Protein AF-0000000083487768 (afdb_homodimer)

Foldseek 3Di:
DDPPDVVVQVVVVDPDAAPDWDWKWWQDPVPRDTAIWTWGHHQQKIFTDNDPPDSGTPDIDGLEQWAKAADDDPPAPLKIKIFHPDDPVPGDIIIMHDPDNVRSVVVSVCSRCRYPVNVVVVLQVVQVVCVVVVNQDPDGVVLLVLLCPLVSVVPPSAHSPCNSPVSCVVVVVVVVVVVVVVVVVPPDDPPPPPDDD/DDPPDVVVQVVVVDPDAAPDWDWKWWQDPVPRDTAIWTWGHHQQKIFTDNDPPDSGTPDIDGLEQWAKAADDDPPAPLKIKIFHPDDPVPGDIIIMHDPDNVRSVVVSVCSRCRYPVNVVVVLQVVQVVCVVVVNQDPAGVVLLVLLLPLVSVVPCSDDSPVNSDPSVPVSVVVVVVVVVVVVVPPPPPPPPPPPPD

pLDDT: mean 70.18, std 25.93, range [23.64, 98.44]

Organism: NCBI:txid38772

Structure (mmCIF, N/CA/C/O backbone):
data_AF-0000000083487768-model_v1
#
loop_
_entity.id
_entity.type
_entity.pdbx_description
1 polymer 'PH domain-containing protein'
#
loop_
_atom_site.group_PDB
_atom_site.id
_atom_site.type_symbol
_atom_site.label_atom_id
_atom_site.label_alt_id
_atom_site.label_comp_id
_atom_site.label_asym_id
_atom_site.label_entity_id
_atom_site.label_seq_id
_atom_site.pdbx_PDB_ins_code
_atom_site.Cartn_x
_atom_site.Cartn_y
_atom_site.Cartn_z
_atom_site.occupancy
_atom_site.B_iso_or_equiv
_atom_site.auth_seq_id
_atom_site.auth_comp_id
_atom_site.auth_asym_id
_atom_site.auth_atom_id
_atom_site.pdbx_PDB_model_num
ATOM 1 N N . MET A 1 1 ? 7.719 12.984 -16.547 1 46.84 1 MET A N 1
ATOM 2 C CA . MET A 1 1 ? 7.816 13.578 -15.219 1 46.84 1 MET A CA 1
ATOM 3 C C . MET A 1 1 ? 8.055 12.508 -14.164 1 46.84 1 MET A C 1
ATOM 5 O O . MET A 1 1 ? 7.508 11.406 -14.25 1 46.84 1 MET A O 1
ATOM 9 N N . LYS A 1 2 ? 9.211 12.609 -13.477 1 62.31 2 LYS A N 1
ATOM 10 C CA . LYS A 1 2 ? 9.727 11.609 -12.539 1 62.31 2 LYS A CA 1
ATOM 11 C C . LYS A 1 2 ? 8.906 11.586 -11.258 1 62.31 2 LYS A C 1
ATOM 13 O O . LYS A 1 2 ? 8.672 12.633 -10.641 1 62.31 2 LYS A O 1
ATOM 18 N N . LEU A 1 3 ? 7.996 10.641 -11.086 1 71.81 3 LEU A N 1
ATOM 19 C CA . LEU A 1 3 ? 7.23 10.469 -9.859 1 71.81 3 LEU A CA 1
ATOM 20 C C . LEU A 1 3 ? 8.156 10.391 -8.648 1 71.81 3 LEU A C 1
ATOM 22 O O . LEU A 1 3 ? 9.086 9.586 -8.625 1 71.81 3 LEU A O 1
ATOM 26 N N . HIS A 1 4 ? 8.078 11.484 -7.84 1 72.44 4 HIS A N 1
ATOM 27 C CA . HIS A 1 4 ? 8.844 11.422 -6.602 1 72.44 4 HIS A CA 1
ATOM 28 C C . HIS A 1 4 ? 8.406 10.234 -5.742 1 72.44 4 HIS A C 1
ATOM 30 O O . HIS A 1 4 ? 7.234 10.125 -5.383 1 72.44 4 HIS A O 1
ATOM 36 N N . GLU A 1 5 ? 9.43 9.391 -5.582 1 78.31 5 GLU A N 1
ATOM 37 C CA . GLU A 1 5 ? 9.078 8.141 -4.918 1 78.31 5 GLU A CA 1
ATOM 38 C C . GLU A 1 5 ? 10.039 7.832 -3.773 1 78.31 5 GLU A C 1
ATOM 40 O O . GLU A 1 5 ? 10.375 6.668 -3.539 1 78.31 5 GLU A O 1
ATOM 45 N N . THR A 1 6 ? 10.406 8.93 -3.037 1 84.69 6 THR A N 1
ATOM 46 C CA . THR A 1 6 ? 11.414 8.758 -1.993 1 84.69 6 THR A CA 1
ATOM 47 C C . THR A 1 6 ? 10.898 7.84 -0.89 1 84.69 6 THR A C 1
ATOM 49 O O . THR A 1 6 ? 11.625 6.969 -0.411 1 84.69 6 THR A O 1
ATOM 52 N N . SER A 1 7 ? 9.711 8.023 -0.534 1 88.44 7 SER A N 1
ATOM 53 C CA . SER A 1 7 ? 9.141 7.215 0.542 1 88.44 7 SER A CA 1
ATOM 54 C C . SER A 1 7 ? 9.086 5.738 0.159 1 88.44 7 SER A C 1
ATOM 56 O O . SER A 1 7 ? 9.344 4.867 0.991 1 88.44 7 SER A O 1
ATOM 58 N N . VAL A 1 8 ? 8.836 5.465 -1.09 1 90.56 8 VAL A N 1
ATOM 59 C CA . VAL A 1 8 ? 8.734 4.086 -1.559 1 90.56 8 VAL A CA 1
ATOM 60 C C . VAL A 1 8 ? 10.125 3.447 -1.58 1 90.56 8 VAL A C 1
ATOM 62 O O . VAL A 1 8 ? 10.281 2.285 -1.198 1 90.56 8 VAL A O 1
ATOM 65 N N . LEU A 1 9 ? 11.07 4.25 -2.047 1 89.94 9 LEU A N 1
ATOM 66 C CA . LEU A 1 9 ? 12.445 3.756 -2.059 1 89.94 9 LEU A CA 1
ATOM 67 C C . LEU A 1 9 ? 12.93 3.463 -0.642 1 89.94 9 LEU A C 1
ATOM 69 O O . LEU A 1 9 ? 13.594 2.455 -0.405 1 89.94 9 LEU A O 1
ATOM 73 N N . GLY A 1 10 ? 12.602 4.34 0.275 1 88.75 10 GLY A N 1
ATOM 74 C CA . GLY A 1 10 ? 12.93 4.086 1.669 1 88.75 10 GLY A CA 1
ATOM 75 C C . GLY A 1 10 ? 12.289 2.82 2.211 1 88.75 10 GLY A C 1
ATOM 76 O O . GLY A 1 10 ? 12.93 2.061 2.941 1 88.75 10 GLY A O 1
ATOM 77 N N . TYR A 1 11 ? 11.148 2.613 1.849 1 90.12 11 TYR A N 1
ATOM 78 C CA . TYR A 1 11 ? 10.398 1.451 2.316 1 90.12 11 TYR A CA 1
ATOM 79 C C . TYR A 1 11 ? 11.016 0.159 1.797 1 90.12 11 TYR A C 1
ATOM 81 O O . TYR A 1 11 ? 11.008 -0.862 2.488 1 90.12 11 TYR A O 1
ATOM 89 N N . SER A 1 12 ? 11.516 0.211 0.55 1 91.31 12 SER A N 1
ATOM 90 C CA . SER A 1 12 ? 12.141 -0.97 -0.033 1 91.31 12 SER A CA 1
ATOM 91 C C . SER A 1 12 ? 13.375 -1.39 0.761 1 91.31 12 SER A C 1
ATOM 93 O O . SER A 1 12 ? 13.828 -2.531 0.657 1 91.31 12 SER A O 1
ATOM 95 N N . ARG A 1 13 ? 13.875 -0.463 1.585 1 89.19 13 ARG A N 1
ATOM 96 C CA . ARG A 1 13 ? 15.117 -0.713 2.312 1 89.19 13 ARG A CA 1
ATOM 97 C C . ARG A 1 13 ? 14.852 -0.919 3.799 1 89.19 13 ARG A C 1
ATOM 99 O O . ARG A 1 13 ? 15.781 -0.921 4.609 1 89.19 13 ARG A O 1
ATOM 106 N N . MET A 1 14 ? 13.656 -1.038 4.141 1 86.5 14 MET A N 1
ATOM 107 C CA . MET A 1 14 ? 13.312 -1.195 5.551 1 86.5 14 MET A CA 1
ATOM 108 C C . MET A 1 14 ? 13.977 -2.436 6.137 1 86.5 14 MET A C 1
ATOM 110 O O . MET A 1 14 ? 14.117 -3.451 5.453 1 86.5 14 MET A O 1
ATOM 114 N N . VAL A 1 15 ? 14.242 -2.359 7.406 1 83.5 15 VAL A N 1
ATOM 115 C CA . VAL A 1 15 ? 14.969 -3.428 8.086 1 83.5 15 VAL A CA 1
ATOM 116 C C . VAL A 1 15 ? 14.031 -4.598 8.359 1 83.5 15 VAL A C 1
ATOM 118 O O . VAL A 1 15 ? 14.445 -5.758 8.344 1 83.5 15 VAL A O 1
ATOM 121 N N . ALA A 1 16 ? 12.766 -4.277 8.539 1 86.38 16 ALA A N 1
ATOM 122 C CA . ALA A 1 16 ? 11.789 -5.336 8.797 1 86.38 16 ALA A CA 1
ATOM 123 C C . ALA A 1 16 ? 11.766 -6.348 7.656 1 86.38 16 ALA A C 1
ATOM 125 O O . ALA A 1 16 ? 11.852 -5.973 6.484 1 86.38 16 ALA A O 1
ATOM 126 N N . PRO A 1 17 ? 11.727 -7.641 7.996 1 92.31 17 PRO A N 1
ATOM 127 C CA . PRO A 1 17 ? 11.703 -8.664 6.949 1 92.31 17 PRO A CA 1
ATOM 128 C C . PRO A 1 17 ? 10.484 -8.531 6.031 1 92.31 17 PRO A C 1
ATOM 130 O O . PRO A 1 17 ? 9.398 -8.18 6.488 1 92.31 17 PRO A O 1
ATOM 133 N N . PRO A 1 18 ? 10.719 -8.766 4.766 1 96.06 18 PRO A N 1
ATOM 134 C CA . PRO A 1 18 ? 9.57 -8.758 3.857 1 96.06 18 PRO A CA 1
ATOM 135 C C . PRO A 1 18 ? 8.578 -9.883 4.141 1 96.06 18 PRO A C 1
ATOM 137 O O . PRO A 1 18 ? 8.914 -10.844 4.836 1 96.06 18 PRO A O 1
ATOM 140 N N . ASP A 1 19 ? 7.41 -9.695 3.688 1 94.56 19 ASP A N 1
ATOM 141 C CA . ASP A 1 19 ? 6.383 -10.727 3.838 1 94.56 19 ASP A CA 1
ATOM 142 C C . ASP A 1 19 ? 6.762 -11.992 3.082 1 94.56 19 ASP A C 1
ATOM 144 O O . ASP A 1 19 ? 6.414 -13.102 3.502 1 94.56 19 ASP A O 1
ATOM 148 N N . ARG A 1 20 ? 7.336 -11.805 1.933 1 96.38 20 ARG A N 1
ATOM 149 C CA . ARG A 1 20 ? 7.895 -12.891 1.128 1 96.38 20 ARG A CA 1
ATOM 150 C C . ARG A 1 20 ? 9.07 -12.398 0.291 1 96.38 20 ARG A C 1
ATOM 152 O O . ARG A 1 20 ? 9.086 -11.242 -0.15 1 96.38 20 ARG A O 1
ATOM 159 N N . GLN A 1 21 ? 10.07 -13.25 0.101 1 97.94 21 GLN A N 1
ATOM 160 C CA . GLN A 1 21 ? 11.203 -12.906 -0.755 1 97.94 21 GLN A CA 1
ATOM 161 C C . GLN A 1 21 ? 11.75 -14.141 -1.462 1 97.94 21 GLN A C 1
ATOM 163 O O . GLN A 1 21 ? 11.57 -15.266 -0.99 1 97.94 21 GLN A O 1
ATOM 168 N N . GLY A 1 22 ? 12.266 -13.891 -2.564 1 98 22 GLY A N 1
ATOM 169 C CA . GLY A 1 22 ? 12.852 -14.984 -3.32 1 98 22 GLY A CA 1
ATOM 170 C C . GLY A 1 22 ? 13.086 -14.648 -4.781 1 98 22 GLY A C 1
ATOM 171 O O . GLY A 1 22 ? 12.891 -13.508 -5.195 1 98 22 GLY A O 1
ATOM 172 N N . ARG A 1 23 ? 13.539 -15.648 -5.453 1 97.88 23 ARG A N 1
ATOM 173 C CA . ARG A 1 23 ? 13.852 -15.492 -6.867 1 97.88 23 ARG A CA 1
ATOM 174 C C . ARG A 1 23 ? 12.625 -15.75 -7.734 1 97.88 23 ARG A C 1
ATOM 176 O O . ARG A 1 23 ? 11.93 -16.75 -7.551 1 97.88 23 ARG A O 1
ATOM 183 N N . LEU A 1 24 ? 12.312 -14.828 -8.617 1 98.25 24 LEU A N 1
ATOM 184 C CA . LEU A 1 24 ? 11.312 -14.992 -9.664 1 98.25 24 LEU A CA 1
ATOM 185 C C . LEU A 1 24 ? 11.883 -14.594 -11.023 1 98.25 24 LEU A C 1
ATOM 187 O O . LEU A 1 24 ? 12.977 -14.031 -11.102 1 98.25 24 LEU A O 1
ATOM 191 N N . TYR A 1 25 ? 11.211 -15.039 -12 1 97.56 25 TYR A N 1
ATOM 192 C CA . TYR A 1 25 ? 11.562 -14.672 -13.367 1 97.56 25 TYR A CA 1
ATOM 193 C C . TYR A 1 25 ? 10.484 -13.797 -13.992 1 97.56 25 TYR A C 1
ATOM 195 O O . TYR A 1 25 ? 9.305 -14.156 -14 1 97.56 25 TYR A O 1
ATOM 203 N N . LYS A 1 26 ? 10.883 -12.672 -14.391 1 95.94 26 LYS A N 1
ATOM 204 C CA . LYS A 1 26 ? 9.961 -11.734 -15.023 1 95.94 26 LYS A CA 1
ATOM 205 C C . LYS A 1 26 ? 10.141 -11.711 -16.531 1 95.94 26 LYS A C 1
ATOM 207 O O . LYS A 1 26 ? 11.266 -11.57 -17.031 1 95.94 26 LYS A O 1
ATOM 212 N N . LYS A 1 27 ? 9.07 -11.812 -17.234 1 94.56 27 LYS A N 1
ATOM 213 C CA . LYS A 1 27 ? 9.156 -11.828 -18.703 1 94.56 27 LYS A CA 1
ATOM 214 C C . LYS A 1 27 ? 9.359 -10.43 -19.25 1 94.56 27 LYS A C 1
ATOM 216 O O . LYS A 1 27 ? 8.664 -9.484 -18.859 1 94.56 27 LYS A O 1
ATOM 221 N N . SER A 1 28 ? 10.312 -10.328 -20.094 1 89.31 28 SER A N 1
ATOM 222 C CA . SER A 1 28 ? 10.562 -9.055 -20.766 1 89.31 28 SER A CA 1
ATOM 223 C C . SER A 1 28 ? 9.602 -8.852 -21.938 1 89.31 28 SER A C 1
ATOM 225 O O . SER A 1 28 ? 9.367 -9.781 -22.703 1 89.31 28 SER A O 1
ATOM 227 N N . GLU A 1 29 ? 9.062 -7.707 -22.031 1 82 29 GLU A N 1
ATOM 228 C CA . GLU A 1 29 ? 8.188 -7.398 -23.156 1 82 29 GLU A CA 1
ATOM 229 C C . GLU A 1 29 ? 8.969 -7.312 -24.469 1 82 29 GLU A C 1
ATOM 231 O O . GLU A 1 29 ? 8.438 -7.609 -25.531 1 82 29 GLU A O 1
ATOM 236 N N . ARG A 1 30 ? 10.195 -6.988 -24.312 1 84.44 30 ARG A N 1
ATOM 237 C CA . ARG A 1 30 ? 11.031 -6.754 -25.5 1 84.44 30 ARG A CA 1
ATOM 238 C C . ARG A 1 30 ? 11.516 -8.07 -26.094 1 84.44 30 ARG A C 1
ATOM 240 O O . ARG A 1 30 ? 11.328 -8.328 -27.281 1 84.44 30 ARG A O 1
ATOM 247 N N . SER A 1 31 ? 12.039 -8.977 -25.312 1 84.56 31 SER A N 1
ATOM 248 C CA . SER A 1 31 ? 12.68 -10.188 -25.812 1 84.56 31 SER A CA 1
ATOM 249 C C . SER A 1 31 ? 11.797 -11.414 -25.609 1 84.56 31 SER A C 1
ATOM 251 O O . SER A 1 31 ? 12.062 -12.477 -26.156 1 84.56 31 SER A O 1
ATOM 253 N N . SER A 1 32 ? 10.766 -11.281 -24.828 1 87.25 32 SER A N 1
ATOM 254 C CA . SER A 1 32 ? 9.891 -12.391 -24.453 1 87.25 32 SER A CA 1
ATOM 255 C C . SER A 1 32 ? 10.641 -13.438 -23.641 1 87.25 32 SER A C 1
ATOM 257 O O . SER A 1 32 ? 10.148 -14.555 -23.453 1 87.25 32 SER A O 1
ATOM 259 N N . SER A 1 33 ? 11.875 -13.047 -23.188 1 92.88 33 SER A N 1
ATOM 260 C CA . SER A 1 33 ? 12.633 -13.93 -22.312 1 92.88 33 SER A CA 1
ATOM 261 C C . SER A 1 33 ? 12.344 -13.648 -20.844 1 92.88 33 SER A C 1
ATOM 263 O O . SER A 1 33 ? 11.945 -12.531 -20.5 1 92.88 33 SER A O 1
ATOM 265 N N . TYR A 1 34 ? 12.469 -14.703 -20.141 1 95 34 TYR A N 1
ATOM 266 C CA . TYR A 1 34 ? 12.305 -14.555 -18.703 1 95 34 TYR A CA 1
ATOM 267 C C . TYR A 1 34 ? 13.633 -14.219 -18.031 1 95 34 TYR A C 1
ATOM 269 O O . TYR A 1 34 ? 14.609 -14.969 -18.156 1 95 34 TYR A O 1
ATOM 277 N N . GLN A 1 35 ? 13.641 -13.055 -17.359 1 96.19 35 GLN A N 1
ATOM 278 C CA . GLN A 1 35 ? 14.852 -12.586 -16.688 1 96.19 35 GLN A CA 1
ATOM 279 C C . GLN A 1 35 ? 14.758 -12.797 -15.18 1 96.19 35 GLN A C 1
ATOM 281 O O . GLN A 1 35 ? 13.719 -12.539 -14.578 1 96.19 35 GLN A O 1
ATOM 286 N N . ARG A 1 36 ? 15.883 -13.219 -14.672 1 97.25 36 ARG A N 1
ATOM 287 C CA . ARG A 1 36 ? 15.953 -13.461 -13.242 1 97.25 36 ARG A CA 1
ATOM 288 C C . ARG A 1 36 ? 15.883 -12.156 -12.453 1 97.25 36 ARG A C 1
ATOM 290 O O . ARG A 1 36 ? 16.562 -11.188 -12.789 1 97.25 36 ARG A O 1
ATOM 297 N N . ARG A 1 37 ? 15.008 -12.18 -11.383 1 97.94 37 ARG A N 1
ATOM 298 C CA . ARG A 1 37 ? 14.867 -11.039 -10.492 1 97.94 37 ARG A CA 1
ATOM 299 C C . ARG A 1 37 ? 14.781 -11.484 -9.039 1 97.94 37 ARG A C 1
ATOM 301 O O . ARG A 1 37 ? 14.203 -12.531 -8.734 1 97.94 37 ARG A O 1
ATOM 308 N N . TRP A 1 38 ? 15.422 -10.781 -8.234 1 98.25 38 TRP A N 1
ATOM 309 C CA . TRP A 1 38 ? 15.141 -10.945 -6.812 1 98.25 38 TRP A CA 1
ATOM 310 C C . TRP A 1 38 ? 13.922 -10.133 -6.402 1 98.25 38 TRP A C 1
ATOM 312 O O . TRP A 1 38 ? 13.844 -8.938 -6.676 1 98.25 38 TRP A O 1
ATOM 322 N N . CYS A 1 39 ? 12.969 -10.805 -5.746 1 98.44 39 CYS A N 1
ATOM 323 C CA . CYS A 1 39 ? 11.688 -10.172 -5.445 1 98.44 39 CYS A CA 1
ATOM 324 C C . CYS A 1 39 ? 11.43 -10.156 -3.941 1 98.44 39 CYS A C 1
ATOM 326 O O . CYS A 1 39 ? 11.766 -11.117 -3.242 1 98.44 39 CYS A O 1
ATOM 328 N N . GLU A 1 40 ? 10.891 -9.031 -3.459 1 98 40 GLU A N 1
ATOM 329 C CA . GLU A 1 40 ? 10.438 -8.891 -2.078 1 98 40 GLU A CA 1
ATOM 330 C C . GLU A 1 40 ? 9.031 -8.305 -2.016 1 98 40 GLU A C 1
ATOM 332 O O . GLU A 1 40 ? 8.766 -7.258 -2.607 1 98 40 GLU A O 1
ATOM 337 N N . LEU A 1 41 ? 8.188 -9.016 -1.333 1 97.81 41 LEU A N 1
ATOM 338 C CA . LEU A 1 41 ? 6.832 -8.531 -1.081 1 97.81 41 LEU A CA 1
ATOM 339 C C . LEU A 1 41 ? 6.754 -7.824 0.269 1 97.81 41 LEU A C 1
ATOM 341 O O . LEU A 1 41 ? 7.07 -8.414 1.304 1 97.81 41 LEU A O 1
ATOM 345 N N . ARG A 1 42 ? 6.414 -6.562 0.252 1 95.88 42 ARG A N 1
ATOM 346 C CA . ARG A 1 42 ? 6.172 -5.762 1.449 1 95.88 42 ARG A CA 1
ATOM 347 C C . ARG A 1 42 ? 4.793 -5.113 1.406 1 95.88 42 ARG A C 1
ATOM 349 O O . ARG A 1 42 ? 4.582 -4.129 0.696 1 95.88 42 ARG A O 1
ATOM 356 N N . GLY A 1 43 ? 3.918 -5.734 2.26 1 94.69 43 GLY A N 1
ATOM 357 C CA . GLY A 1 43 ? 2.539 -5.277 2.16 1 94.69 43 GLY A CA 1
ATOM 358 C C . GLY A 1 43 ? 1.928 -5.52 0.794 1 94.69 43 GLY A C 1
ATOM 359 O O . GLY A 1 43 ? 1.884 -6.66 0.322 1 94.69 43 GLY A O 1
ATOM 360 N N . ASN A 1 44 ? 1.488 -4.391 0.182 1 95.75 44 ASN A N 1
ATOM 361 C CA . ASN A 1 44 ? 0.87 -4.512 -1.134 1 95.75 44 ASN A CA 1
ATOM 362 C C . ASN A 1 44 ? 1.828 -4.09 -2.244 1 95.75 44 ASN A C 1
ATOM 364 O O . ASN A 1 44 ? 1.396 -3.77 -3.354 1 95.75 44 ASN A O 1
ATOM 368 N N . LEU A 1 45 ? 3.131 -4.09 -1.947 1 96.12 45 LEU A N 1
ATOM 369 C CA . LEU A 1 45 ? 4.148 -3.699 -2.918 1 96.12 45 LEU A CA 1
ATOM 370 C C . LEU A 1 45 ? 5.109 -4.848 -3.191 1 96.12 45 LEU A C 1
ATOM 372 O O . LEU A 1 45 ? 5.703 -5.398 -2.262 1 96.12 45 LEU A O 1
ATOM 376 N N . LEU A 1 46 ? 5.195 -5.227 -4.453 1 97.06 46 LEU A N 1
ATOM 377 C CA . LEU A 1 46 ? 6.195 -6.195 -4.883 1 97.06 46 LEU A CA 1
ATOM 378 C C . LEU A 1 46 ? 7.395 -5.5 -5.516 1 97.06 46 LEU A C 1
ATOM 380 O O . LEU A 1 46 ? 7.301 -4.973 -6.629 1 97.06 46 LEU A O 1
ATOM 384 N N . PHE A 1 47 ? 8.523 -5.48 -4.789 1 96.56 47 PHE A N 1
ATOM 385 C CA . PHE A 1 47 ? 9.75 -4.914 -5.324 1 96.56 47 PHE A CA 1
ATOM 386 C C . PHE A 1 47 ? 10.578 -5.98 -6.031 1 96.56 47 PHE A C 1
ATOM 388 O O . PHE A 1 47 ? 10.578 -7.145 -5.625 1 96.56 47 PHE A O 1
ATOM 395 N N . TYR A 1 48 ? 11.25 -5.59 -7.07 1 96.69 48 TYR A N 1
ATOM 396 C CA . TYR A 1 48 ? 12.156 -6.543 -7.691 1 96.69 48 TYR A CA 1
ATOM 397 C C . TYR A 1 48 ? 13.461 -5.867 -8.094 1 96.69 48 TYR A C 1
ATOM 399 O O . TYR A 1 48 ? 13.469 -4.707 -8.508 1 96.69 48 TYR A O 1
ATOM 407 N N . TRP A 1 49 ? 14.57 -6.574 -7.902 1 96.75 49 TRP A N 1
ATOM 408 C CA . TRP A 1 49 ? 15.938 -6.164 -8.234 1 96.75 49 TRP A CA 1
ATOM 409 C C . TRP A 1 49 ? 16.531 -7.062 -9.312 1 96.75 49 TRP A C 1
ATOM 411 O O . TRP A 1 49 ? 16 -8.148 -9.586 1 96.75 49 TRP A O 1
ATOM 421 N N . GLU A 1 50 ? 17.484 -6.477 -9.953 1 96 50 GLU A N 1
ATOM 422 C CA . GLU A 1 50 ? 18.219 -7.355 -10.859 1 96 50 GLU A CA 1
ATOM 423 C C . GLU A 1 50 ? 18.875 -8.508 -10.109 1 96 50 GLU A C 1
ATOM 425 O O . GLU A 1 50 ? 18.734 -9.672 -10.492 1 96 50 GLU A O 1
ATOM 430 N N . ARG A 1 51 ? 19.609 -8.234 -9.047 1 95.75 51 ARG A N 1
ATOM 431 C CA . ARG A 1 51 ? 20.281 -9.227 -8.203 1 95.75 51 ARG A CA 1
ATOM 432 C C . ARG A 1 51 ? 20 -8.961 -6.73 1 95.75 51 ARG A C 1
ATOM 434 O O . ARG A 1 51 ? 19.781 -7.816 -6.324 1 95.75 51 ARG A O 1
ATOM 441 N N . GLN A 1 52 ? 19.984 -10.031 -5.988 1 94.75 52 GLN A N 1
ATOM 442 C CA . GLN A 1 52 ? 19.844 -9.906 -4.543 1 94.75 52 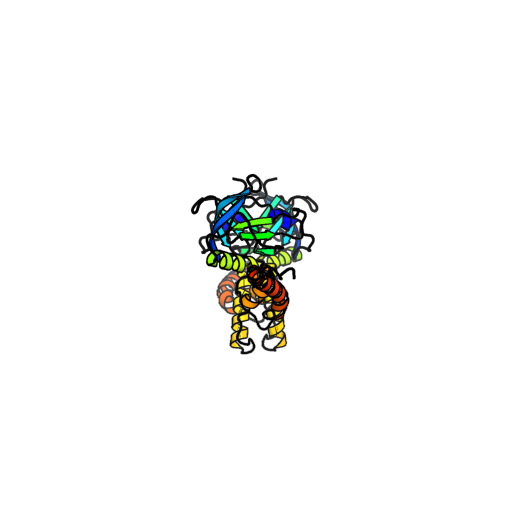GLN A CA 1
ATOM 443 C C . GLN A 1 52 ? 20.938 -9.016 -3.957 1 94.75 52 GLN A C 1
ATOM 445 O O . GLN A 1 52 ? 22.109 -9.156 -4.293 1 94.75 52 GLN A O 1
ATOM 450 N N . GLY A 1 53 ? 20.578 -8.07 -3.172 1 91.44 53 GLY A N 1
ATOM 451 C CA . GLY A 1 53 ? 21.562 -7.223 -2.516 1 91.44 53 GLY A CA 1
ATOM 452 C C . GLY A 1 53 ? 21.734 -5.879 -3.195 1 91.44 53 GLY A C 1
ATOM 453 O O . GLY A 1 53 ? 22.359 -4.973 -2.635 1 91.44 53 GLY A O 1
ATOM 454 N N . ASP A 1 54 ? 21.234 -5.719 -4.488 1 93.75 54 ASP A N 1
ATOM 455 C CA . ASP A 1 54 ? 21.312 -4.414 -5.137 1 93.75 54 ASP A CA 1
ATOM 456 C C . ASP A 1 54 ? 20.688 -3.33 -4.262 1 93.75 54 ASP A C 1
ATOM 458 O O . ASP A 1 54 ? 19.719 -3.586 -3.549 1 93.75 54 ASP A O 1
ATOM 462 N N . ARG A 1 55 ? 21.172 -2.172 -4.301 1 88.25 55 ARG A N 1
ATOM 463 C CA . ARG A 1 55 ? 20.766 -1.083 -3.418 1 88.25 55 ARG A CA 1
ATOM 464 C C . ARG A 1 55 ? 19.359 -0.588 -3.766 1 88.25 55 ARG A C 1
ATOM 466 O O . ARG A 1 55 ? 18.531 -0.383 -2.877 1 88.25 55 ARG A O 1
ATOM 473 N N . GLU A 1 56 ? 19.109 -0.377 -5.078 1 90.69 56 GLU A N 1
ATOM 474 C CA . GLU A 1 56 ? 17.828 0.156 -5.508 1 90.69 56 GLU A CA 1
ATOM 475 C C . GLU A 1 56 ? 17.078 -0.857 -6.363 1 90.69 56 GLU A C 1
ATOM 477 O O . GLU A 1 56 ? 17.672 -1.537 -7.203 1 90.69 56 GLU A O 1
ATOM 482 N N . PRO A 1 57 ? 15.859 -0.969 -6.074 1 94.38 57 PRO A N 1
ATOM 483 C CA . PRO A 1 57 ? 15.07 -1.871 -6.918 1 94.38 57 PRO A CA 1
ATOM 484 C C . PRO A 1 57 ? 14.945 -1.374 -8.359 1 94.38 57 PRO A C 1
ATOM 486 O O . PRO A 1 57 ? 14.961 -0.164 -8.602 1 94.38 57 PRO A O 1
ATOM 489 N N . LEU A 1 58 ? 14.844 -2.299 -9.297 1 93.38 58 LEU A N 1
ATOM 490 C CA . LEU A 1 58 ? 14.586 -1.992 -10.695 1 93.38 58 LEU A CA 1
ATOM 491 C C . LEU A 1 58 ? 13.172 -1.445 -10.883 1 93.38 58 LEU A C 1
ATOM 493 O O . LEU A 1 58 ? 12.945 -0.566 -11.719 1 93.38 58 LEU A O 1
ATOM 497 N N . GLY A 1 59 ? 12.242 -2.051 -10.062 1 93.19 59 GLY A N 1
ATOM 498 C CA . GLY A 1 59 ? 10.859 -1.63 -10.172 1 93.19 59 GLY A CA 1
ATOM 499 C C . GLY A 1 59 ? 9.984 -2.121 -9.031 1 93.19 59 GLY A C 1
ATOM 500 O O . GLY A 1 59 ? 10.492 -2.711 -8.07 1 93.19 59 GLY A O 1
ATOM 501 N N . LEU A 1 60 ? 8.781 -1.643 -9.148 1 93.81 60 LEU A N 1
ATOM 502 C CA . LEU A 1 60 ? 7.766 -2.021 -8.172 1 93.81 60 LEU A CA 1
ATOM 503 C C . LEU A 1 60 ? 6.441 -2.348 -8.859 1 93.81 60 LEU A C 1
ATOM 505 O O . LEU A 1 60 ? 6.09 -1.725 -9.859 1 93.81 60 LEU A O 1
ATOM 509 N N . ILE A 1 61 ? 5.797 -3.35 -8.375 1 94.44 61 ILE A N 1
ATOM 510 C CA . ILE A 1 61 ? 4.453 -3.717 -8.805 1 94.44 61 ILE A CA 1
ATOM 511 C C . ILE A 1 61 ? 3.471 -3.539 -7.652 1 94.44 61 ILE A C 1
ATOM 513 O O . ILE A 1 61 ? 3.59 -4.203 -6.621 1 94.44 61 ILE A O 1
ATOM 517 N N . LEU A 1 62 ? 2.576 -2.615 -7.848 1 94.31 62 LEU A N 1
ATOM 518 C CA . LEU A 1 62 ? 1.528 -2.398 -6.855 1 94.31 62 LEU A CA 1
ATOM 519 C C . LEU A 1 62 ? 0.42 -3.436 -6.996 1 94.31 62 LEU A C 1
ATOM 521 O O . LEU A 1 62 ? -0.123 -3.623 -8.086 1 94.31 62 LEU A O 1
ATOM 525 N N . LEU A 1 63 ? 0.072 -4.066 -5.867 1 93.62 63 LEU A N 1
ATOM 526 C CA . LEU A 1 63 ? -0.899 -5.152 -5.906 1 93.62 63 LEU A CA 1
ATOM 527 C C . LEU A 1 63 ? -2.287 -4.656 -5.52 1 93.62 63 LEU A C 1
ATOM 529 O O . LEU A 1 63 ? -2.912 -5.195 -4.602 1 93.62 63 LEU A O 1
ATOM 533 N N . GLU A 1 64 ? -2.744 -3.621 -6.199 1 90.69 64 GLU A N 1
ATOM 534 C CA . GLU A 1 64 ? -4.094 -3.08 -6.055 1 90.69 64 GLU A CA 1
ATOM 535 C C . GLU A 1 64 ? -4.844 -3.115 -7.383 1 90.69 64 GLU A C 1
ATOM 537 O O . GLU A 1 64 ? -4.316 -2.688 -8.414 1 90.69 64 GLU A O 1
ATOM 542 N N . GLY A 1 65 ? -6.051 -3.623 -7.316 1 81.69 65 GLY A N 1
ATOM 543 C CA . GLY A 1 65 ? -6.859 -3.684 -8.523 1 81.69 65 GLY A CA 1
ATOM 544 C C . GLY A 1 65 ? -6.344 -4.684 -9.539 1 81.69 65 GLY A C 1
ATOM 545 O O . GLY A 1 65 ? -6.516 -4.5 -10.742 1 81.69 65 GLY A O 1
ATOM 546 N N . CYS A 1 66 ? -5.613 -5.656 -9.023 1 85.88 66 CYS A N 1
ATOM 547 C CA . CYS A 1 66 ? -5.027 -6.633 -9.93 1 85.88 66 CYS A CA 1
ATOM 548 C C . CYS A 1 66 ? -5.582 -8.031 -9.664 1 85.88 66 CYS A C 1
ATOM 550 O O . CYS A 1 66 ? -6.273 -8.25 -8.664 1 85.88 66 CYS A O 1
ATOM 552 N N . THR A 1 67 ? -5.328 -8.867 -10.648 1 83.69 67 THR A N 1
ATOM 553 C CA . THR A 1 67 ? -5.594 -10.297 -10.5 1 83.69 67 THR A CA 1
ATOM 554 C C . THR A 1 67 ? -4.316 -11.109 -10.703 1 83.69 67 THR A C 1
ATOM 556 O O . THR A 1 67 ? -3.496 -10.781 -11.562 1 83.69 67 THR A O 1
ATOM 559 N N . VAL A 1 68 ? -4.184 -12.055 -9.867 1 88 68 VAL A N 1
ATOM 560 C CA . VAL A 1 68 ? -3.051 -12.969 -9.977 1 88 68 VAL A CA 1
ATOM 561 C C . VAL A 1 68 ? -3.539 -14.352 -10.406 1 88 68 VAL A C 1
ATOM 563 O O . VAL A 1 68 ? -4.352 -14.969 -9.719 1 88 68 VAL A O 1
ATOM 566 N N . GLU A 1 69 ? -3.072 -14.758 -11.594 1 83.75 69 GLU A N 1
ATOM 567 C CA . GLU A 1 69 ? -3.576 -16.016 -12.133 1 83.75 69 GLU A CA 1
ATOM 568 C C . GLU A 1 69 ? -2.439 -16.891 -12.656 1 83.75 69 GLU A C 1
ATOM 570 O O . GLU A 1 69 ? -1.461 -16.375 -13.203 1 83.75 69 GLU A O 1
ATOM 575 N N . LEU A 1 70 ? -2.658 -18.156 -12.469 1 85.19 70 LEU A N 1
ATOM 576 C CA . LEU A 1 70 ? -1.727 -19.078 -13.102 1 85.19 70 LEU A CA 1
ATOM 577 C C . LEU A 1 70 ? -1.812 -18.984 -14.625 1 85.19 70 LEU A C 1
ATOM 579 O O . LEU A 1 70 ? -2.885 -18.719 -15.172 1 85.19 70 LEU A O 1
ATOM 583 N N . GLN A 1 71 ? -0.655 -19.094 -15.188 1 85.88 71 GLN A N 1
ATOM 584 C CA . GLN A 1 71 ? -0.608 -19 -16.641 1 85.88 71 GLN A CA 1
ATOM 585 C C . GLN A 1 71 ? 0.091 -20.219 -17.25 1 85.88 71 GLN A C 1
ATOM 587 O O . GLN A 1 71 ? 1.158 -20.625 -16.781 1 85.88 71 GLN A O 1
ATOM 592 N N . GLU A 1 72 ? -0.637 -20.781 -18.141 1 82.38 72 GLU A N 1
ATOM 593 C CA . GLU A 1 72 ? 0.043 -21.828 -18.906 1 82.38 72 GLU A CA 1
ATOM 594 C C . GLU A 1 72 ? 1.038 -21.234 -19.891 1 82.38 72 GLU A C 1
ATOM 596 O O . GLU A 1 72 ? 0.746 -20.234 -20.547 1 82.38 72 GLU A O 1
ATOM 601 N N . SER A 1 73 ? 2.248 -21.656 -19.781 1 81.81 73 SER A N 1
ATOM 602 C CA . SER A 1 73 ? 3.275 -21.188 -20.703 1 81.81 73 SER A CA 1
ATOM 603 C C . SER A 1 73 ? 3.961 -22.375 -21.391 1 81.81 73 SER A C 1
ATOM 605 O O . SER A 1 73 ? 4.199 -23.406 -20.766 1 81.81 73 SER A O 1
ATOM 607 N N . ALA A 1 74 ? 4.145 -22.188 -22.672 1 78.06 74 ALA A N 1
ATOM 608 C CA . ALA A 1 74 ? 4.848 -23.203 -23.438 1 78.06 74 ALA A CA 1
ATOM 609 C C . ALA A 1 74 ? 6.344 -23.188 -23.156 1 78.06 74 ALA A C 1
ATOM 611 O O . ALA A 1 74 ? 7.031 -24.203 -23.297 1 78.06 74 ALA A O 1
ATOM 612 N N . THR A 1 75 ? 6.879 -22.141 -22.719 1 85.44 75 THR A N 1
ATOM 613 C CA . THR A 1 75 ? 8.328 -21.969 -22.656 1 85.44 75 THR A CA 1
ATOM 614 C C . THR A 1 75 ? 8.836 -22.125 -21.234 1 85.44 75 THR A C 1
ATOM 616 O O . THR A 1 75 ? 9.984 -22.516 -21.016 1 85.44 75 THR A O 1
ATOM 619 N N . GLU A 1 76 ? 7.977 -21.75 -20.266 1 90.38 76 GLU A N 1
ATOM 620 C CA . GLU A 1 76 ? 8.43 -21.781 -18.891 1 90.38 76 GLU A CA 1
ATOM 621 C C . GLU A 1 76 ? 7.395 -22.438 -17.984 1 90.38 76 GLU A C 1
ATOM 623 O O . GLU A 1 76 ? 6.191 -22.219 -18.125 1 90.38 76 GLU A O 1
ATOM 628 N N . PRO A 1 77 ? 7.902 -23.281 -17.125 1 93 77 PRO A N 1
ATOM 629 C CA . PRO A 1 77 ? 7 -23.891 -16.125 1 93 77 PRO A CA 1
ATOM 630 C C . PRO A 1 77 ? 6.703 -22.938 -14.961 1 93 77 PRO A C 1
ATOM 632 O O . PRO A 1 77 ? 7.391 -21.938 -14.789 1 93 77 PRO A O 1
ATOM 635 N N . PHE A 1 78 ? 5.648 -23.156 -14.211 1 95.69 78 PHE A N 1
ATOM 636 C CA . PHE A 1 78 ? 5.281 -22.5 -12.961 1 95.69 78 PHE A CA 1
ATOM 637 C C . PHE A 1 78 ? 5.062 -21 -13.18 1 95.69 78 PHE A C 1
ATOM 639 O O . PHE A 1 78 ? 5.598 -20.172 -12.438 1 95.69 78 PHE A O 1
ATOM 646 N N . THR A 1 79 ? 4.398 -20.672 -14.219 1 95.38 79 THR A N 1
ATOM 647 C CA . THR A 1 79 ? 4.188 -19.281 -14.625 1 95.38 79 THR A CA 1
ATOM 648 C C . THR A 1 79 ? 2.873 -18.75 -14.055 1 95.38 79 THR A C 1
ATOM 650 O O . THR A 1 79 ? 1.932 -19.516 -13.836 1 95.38 79 THR A O 1
ATOM 653 N N . PHE A 1 80 ? 2.834 -17.484 -13.727 1 92.88 80 PHE A N 1
ATOM 654 C CA . PHE A 1 80 ? 1.621 -16.766 -13.336 1 92.88 80 PHE A CA 1
ATOM 655 C C . PHE A 1 80 ? 1.641 -15.336 -13.844 1 92.88 80 PHE A C 1
ATOM 657 O O . PHE A 1 80 ? 2.67 -14.859 -14.328 1 92.88 80 PHE A O 1
ATOM 664 N N . GLU A 1 81 ? 0.505 -14.766 -13.805 1 91.44 81 GLU A N 1
ATOM 665 C CA . GLU A 1 81 ? 0.356 -13.422 -14.359 1 91.44 81 GLU A CA 1
ATOM 666 C C . GLU A 1 81 ? -0.337 -12.492 -13.375 1 91.44 81 GLU A C 1
ATOM 668 O O . GLU A 1 81 ? -1.299 -12.883 -12.711 1 91.44 81 GLU A O 1
ATOM 673 N N . ILE A 1 82 ? 0.26 -11.305 -13.219 1 92.88 82 ILE A N 1
ATOM 674 C CA . ILE A 1 82 ? -0.396 -10.211 -12.516 1 92.88 82 ILE A CA 1
ATOM 675 C C . ILE A 1 82 ? -0.979 -9.227 -13.523 1 92.88 82 ILE A C 1
ATOM 677 O O . ILE A 1 82 ? -0.24 -8.586 -14.273 1 92.88 82 ILE A O 1
ATOM 681 N N . SER A 1 83 ? -2.309 -9.133 -13.562 1 88.25 83 SER A N 1
ATOM 682 C CA . SER A 1 83 ? -2.945 -8.312 -14.586 1 88.25 83 SER A CA 1
ATOM 683 C C . SER A 1 83 ? -3.914 -7.309 -13.969 1 88.25 83 SER A C 1
ATOM 685 O O . SER A 1 83 ? -4.496 -7.566 -12.914 1 88.25 83 SER A O 1
ATOM 687 N N . TYR A 1 84 ? -4.016 -6.168 -14.609 1 85 84 TYR A N 1
ATOM 688 C CA . TYR A 1 84 ? -4.887 -5.098 -14.133 1 85 84 TYR A CA 1
A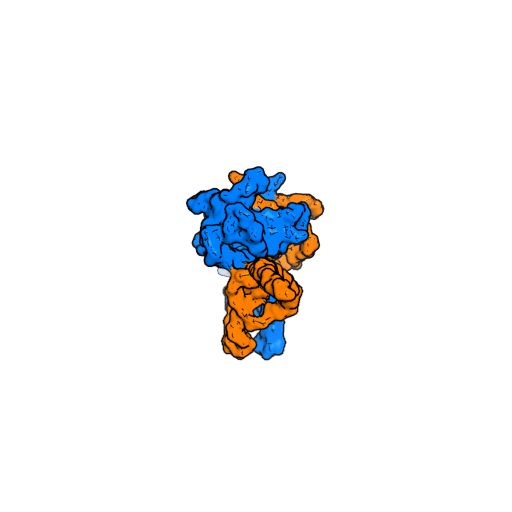TOM 689 C C . TYR A 1 84 ? -6.039 -4.863 -15.094 1 85 84 TYR A C 1
ATOM 691 O O . TYR A 1 84 ? -5.832 -4.762 -16.312 1 85 84 TYR A O 1
ATOM 699 N N . SER A 1 85 ? -7.348 -5.148 -14.633 1 71.69 85 SER A N 1
ATOM 700 C CA . SER A 1 85 ? -8.516 -5.059 -15.5 1 71.69 85 SER A CA 1
ATOM 701 C C . SER A 1 85 ? -8.852 -3.607 -15.828 1 71.69 85 SER A C 1
ATOM 703 O O . SER A 1 85 ? -9.477 -3.324 -16.859 1 71.69 85 SER A O 1
ATOM 705 N N . HIS A 1 86 ? -8.703 -2.773 -14.75 1 62.34 86 HIS A N 1
ATOM 706 C CA . HIS A 1 86 ? -9.18 -1.404 -14.914 1 62.34 86 HIS A CA 1
ATOM 707 C C . HIS A 1 86 ? -8.023 -0.414 -14.922 1 62.34 86 HIS A C 1
ATOM 709 O O . HIS A 1 86 ? -6.98 -0.666 -14.312 1 62.34 86 HIS A O 1
ATOM 715 N N . GLY A 1 87 ? -7.836 0.394 -15.938 1 55.09 87 GLY A N 1
ATOM 716 C CA . GLY A 1 87 ? -6.922 1.525 -15.914 1 55.09 87 GLY A CA 1
ATOM 717 C C . GLY A 1 87 ? -6.375 1.878 -17.281 1 55.09 87 GLY A C 1
ATOM 718 O O . GLY A 1 87 ? -6.609 1.157 -18.266 1 55.09 87 GLY A O 1
ATOM 719 N N . SER A 1 88 ? -6.129 3.09 -17.281 1 49.75 88 SER A N 1
ATOM 720 C CA . SER A 1 88 ? -5.586 3.666 -18.5 1 49.75 88 SER A CA 1
ATOM 721 C C . SER A 1 88 ? -4.344 2.91 -18.969 1 49.75 88 SER A C 1
ATOM 723 O O . SER A 1 88 ? -3.793 3.205 -20.031 1 49.75 88 SER A O 1
ATOM 725 N N . LEU A 1 89 ? -3.768 2.322 -17.922 1 51.66 89 LEU A N 1
ATOM 726 C CA . LEU A 1 89 ? -2.486 1.755 -18.328 1 51.66 89 LEU A CA 1
ATOM 727 C C . LEU A 1 89 ? -2.693 0.56 -19.25 1 51.66 89 LEU A C 1
ATOM 729 O O . LEU A 1 89 ? -1.73 -0.11 -19.625 1 51.66 89 LEU A O 1
ATOM 733 N N . GLY A 1 90 ? -3.525 0.716 -20.109 1 53.12 90 GLY A N 1
ATOM 734 C CA . GLY A 1 90 ? -3.699 -0.44 -20.969 1 53.12 90 GLY A CA 1
ATOM 735 C C . GLY A 1 90 ? -3.678 -1.757 -20.219 1 53.12 90 GLY A C 1
ATOM 736 O O . GLY A 1 90 ? -3.541 -1.775 -18.984 1 53.12 90 GLY A O 1
ATOM 737 N N . HIS A 1 91 ? -4.105 -2.9 -20.797 1 58.66 91 HIS A N 1
ATOM 738 C CA . HIS A 1 91 ? -4.043 -4.285 -20.344 1 58.66 91 HIS A CA 1
ATOM 739 C C . HIS A 1 91 ? -2.637 -4.656 -19.891 1 58.66 91 HIS A C 1
ATOM 741 O O . HIS A 1 91 ? -1.897 -5.32 -20.625 1 58.66 91 HIS A O 1
ATOM 747 N N . ARG A 1 92 ? -2.047 -3.844 -18.812 1 76.69 92 ARG A N 1
ATOM 748 C CA . ARG A 1 92 ? -0.689 -4.246 -18.453 1 76.69 92 ARG A CA 1
ATOM 749 C C . ARG A 1 92 ? -0.703 -5.477 -17.547 1 76.69 92 ARG A C 1
ATOM 751 O O . ARG A 1 92 ? -1.623 -5.66 -16.75 1 76.69 92 ARG A O 1
ATOM 758 N N . ALA A 1 93 ? 0.082 -6.398 -17.969 1 88.44 93 ALA A N 1
ATOM 759 C CA . ALA A 1 93 ? 0.26 -7.652 -17.25 1 88.44 93 ALA A CA 1
ATOM 760 C C . ALA A 1 93 ? 1.74 -7.953 -17.031 1 88.44 93 ALA A C 1
ATOM 762 O O . ALA A 1 93 ? 2.58 -7.605 -17.859 1 88.44 93 ALA A O 1
ATOM 763 N N . TYR A 1 94 ? 1.985 -8.375 -15.891 1 93.12 94 TYR A N 1
ATOM 764 C CA . TYR A 1 94 ? 3.312 -8.891 -15.578 1 93.12 94 TYR A CA 1
ATOM 765 C C . TYR A 1 94 ? 3.322 -10.414 -15.578 1 93.12 94 TYR A C 1
ATOM 767 O O . TYR A 1 94 ? 2.621 -11.047 -14.789 1 93.12 94 TYR A O 1
ATOM 775 N N . LYS A 1 95 ? 4.027 -10.938 -16.547 1 94.69 95 LYS A N 1
ATOM 776 C CA . LYS A 1 95 ? 4.172 -12.391 -16.609 1 94.69 95 LYS A CA 1
ATOM 777 C C . LYS A 1 95 ? 5.398 -12.844 -15.82 1 94.69 95 LYS A C 1
ATOM 779 O O . LYS A 1 95 ? 6.516 -12.383 -16.078 1 94.69 95 LYS A O 1
ATOM 784 N N . MET A 1 96 ? 5.16 -13.75 -14.898 1 96.56 96 MET A N 1
ATOM 785 C CA . MET A 1 96 ? 6.203 -14.195 -13.984 1 96.56 96 MET A CA 1
ATOM 786 C C . MET A 1 96 ? 6.309 -15.719 -13.977 1 96.56 96 MET A C 1
ATOM 788 O O . MET A 1 96 ? 5.367 -16.406 -14.367 1 96.56 96 MET A O 1
ATOM 792 N N . ALA A 1 97 ? 7.441 -16.172 -13.547 1 97.62 97 ALA A N 1
ATOM 793 C CA . ALA A 1 97 ? 7.645 -17.594 -13.328 1 97.62 97 ALA A CA 1
ATOM 794 C C . ALA A 1 97 ? 8.43 -17.844 -12.039 1 97.62 97 ALA A C 1
ATOM 796 O O . ALA A 1 97 ? 9.281 -17.047 -11.664 1 97.62 97 ALA A O 1
ATOM 797 N N . ALA A 1 98 ? 8.078 -18.891 -11.352 1 97.5 98 ALA A N 1
ATOM 798 C CA . ALA A 1 98 ? 8.797 -19.312 -10.148 1 97.5 98 ALA A CA 1
ATOM 799 C C . ALA A 1 98 ? 9.773 -20.438 -10.445 1 97.5 98 ALA A C 1
ATOM 801 O O . ALA A 1 98 ? 9.758 -21.016 -11.539 1 97.5 98 ALA A O 1
ATOM 802 N N . GLU A 1 99 ? 10.648 -20.75 -9.523 1 96.62 99 GLU A N 1
ATOM 803 C CA . GLU A 1 99 ? 11.672 -21.781 -9.695 1 96.62 99 GLU A CA 1
ATOM 804 C C . GLU A 1 99 ? 11.07 -23.188 -9.648 1 96.62 99 GLU A C 1
ATOM 806 O O . GLU A 1 99 ? 11.617 -24.109 -10.234 1 96.62 99 GLU A O 1
ATOM 811 N N . ASP A 1 100 ? 10.023 -23.359 -8.875 1 95.44 100 ASP A N 1
ATOM 812 C CA . ASP A 1 100 ? 9.359 -24.656 -8.734 1 95.44 100 ASP A CA 1
ATOM 813 C C . ASP A 1 100 ? 7.887 -24.484 -8.367 1 95.44 100 ASP A C 1
ATOM 815 O O . ASP A 1 100 ? 7.414 -23.359 -8.188 1 95.44 100 ASP A O 1
ATOM 819 N N . GLN A 1 101 ? 7.211 -25.578 -8.266 1 88.81 101 GLN A N 1
ATOM 820 C CA . GLN A 1 101 ? 5.773 -25.594 -8.023 1 88.81 101 GLN A CA 1
ATOM 821 C C . GLN A 1 101 ? 5.438 -25.016 -6.652 1 88.81 101 GLN A C 1
ATOM 823 O O . GLN A 1 101 ? 4.52 -24.219 -6.516 1 88.81 101 GLN A O 1
ATOM 828 N N . ALA A 1 102 ? 6.16 -25.406 -5.711 1 91.44 102 ALA A N 1
ATOM 829 C CA . ALA A 1 102 ? 5.906 -24.953 -4.348 1 91.44 102 ALA A CA 1
ATOM 830 C C . ALA A 1 102 ? 6.09 -23.438 -4.23 1 91.44 102 ALA A C 1
ATOM 832 O O . ALA A 1 102 ? 5.27 -22.766 -3.617 1 91.44 102 ALA A O 1
ATOM 833 N N . SER A 1 103 ? 7.16 -22.953 -4.852 1 95.19 103 SER A N 1
ATOM 834 C CA . SER A 1 103 ? 7.43 -21.516 -4.848 1 95.19 103 SER A CA 1
ATOM 835 C C . SER A 1 103 ? 6.332 -20.75 -5.582 1 95.19 103 SER A C 1
ATOM 837 O O . SER A 1 103 ? 5.91 -19.672 -5.133 1 95.19 103 SER A O 1
ATOM 839 N N . MET A 1 104 ? 5.883 -21.281 -6.688 1 92.5 104 MET A N 1
ATOM 840 C CA . MET A 1 104 ? 4.816 -20.641 -7.453 1 92.5 104 MET A CA 1
ATOM 841 C C . MET A 1 104 ? 3.547 -20.516 -6.617 1 92.5 104 MET A C 1
ATOM 843 O O . MET A 1 104 ? 2.957 -19.438 -6.539 1 92.5 104 MET A O 1
ATOM 847 N N . GLU A 1 105 ? 3.16 -21.547 -5.973 1 83.94 105 GLU A N 1
ATOM 848 C CA . GLU A 1 105 ? 1.949 -21.547 -5.156 1 83.94 105 GLU A CA 1
ATOM 849 C C . GLU A 1 105 ? 2.07 -20.562 -3.994 1 83.94 105 GLU A C 1
ATOM 851 O O . GLU A 1 105 ? 1.115 -19.859 -3.67 1 83.94 105 GLU A O 1
ATOM 856 N N . GLY A 1 106 ? 3.227 -20.516 -3.41 1 90.19 106 GLY A N 1
ATOM 857 C CA . GLY A 1 106 ? 3.469 -19.594 -2.312 1 90.19 106 GLY A CA 1
ATOM 858 C C . GLY A 1 106 ? 3.379 -18.141 -2.727 1 90.19 106 GLY A C 1
ATOM 859 O O . GLY A 1 106 ? 2.764 -17.328 -2.033 1 90.19 106 GLY A O 1
ATOM 860 N N . TRP A 1 107 ? 3.973 -17.844 -3.85 1 94.81 107 TRP A N 1
ATOM 861 C CA . TRP A 1 107 ? 3.936 -16.469 -4.352 1 94.81 107 TRP A CA 1
ATOM 862 C C . TRP A 1 107 ? 2.52 -16.078 -4.758 1 94.81 107 TRP A C 1
ATOM 864 O O . TRP A 1 107 ? 2.047 -15 -4.418 1 94.81 107 TRP A O 1
ATOM 874 N N . VAL A 1 108 ? 1.887 -16.938 -5.445 1 89.62 108 VAL A N 1
ATOM 875 C CA . VAL A 1 108 ? 0.541 -16.625 -5.918 1 89.62 108 VAL A CA 1
ATOM 876 C C . VAL A 1 108 ? -0.381 -16.375 -4.727 1 89.62 108 VAL A C 1
ATOM 878 O O . VAL A 1 108 ? -1.161 -15.422 -4.727 1 89.62 108 VAL A O 1
ATOM 881 N N . ARG A 1 109 ? -0.239 -17.125 -3.703 1 85.62 109 ARG A N 1
ATOM 882 C CA . ARG A 1 109 ? -1.04 -16.953 -2.496 1 85.62 109 ARG A CA 1
ATOM 883 C C . ARG A 1 109 ? -0.732 -15.617 -1.822 1 85.62 109 ARG A C 1
ATOM 885 O O . ARG A 1 109 ? -1.646 -14.859 -1.475 1 85.62 109 ARG A O 1
ATOM 892 N N . ALA A 1 110 ? 0.5 -15.391 -1.694 1 91 110 ALA A N 1
ATOM 893 C CA . ALA A 1 110 ? 0.928 -14.164 -1.026 1 91 110 ALA A CA 1
ATOM 894 C C . ALA A 1 110 ? 0.478 -12.93 -1.804 1 91 110 ALA A C 1
ATOM 896 O O . ALA A 1 110 ? -0.054 -11.977 -1.221 1 91 110 ALA A O 1
ATOM 897 N N . LEU A 1 111 ? 0.609 -12.977 -3.098 1 93.19 111 LEU A N 1
ATOM 898 C CA . LEU A 1 111 ? 0.287 -11.828 -3.945 1 93.19 111 LEU A CA 1
ATOM 899 C C . LEU A 1 111 ? -1.221 -11.617 -4.02 1 93.19 111 LEU A C 1
ATOM 901 O O . LEU A 1 111 ? -1.689 -10.477 -4.059 1 93.19 111 LEU A O 1
ATOM 905 N N . SER A 1 112 ? -1.934 -12.664 -3.984 1 84.06 112 SER A N 1
ATOM 906 C CA . SER A 1 112 ? -3.385 -12.594 -4.121 1 84.06 112 SER A CA 1
ATOM 907 C C . SER A 1 112 ? -4.027 -12 -2.873 1 84.06 112 SER A C 1
ATOM 909 O O . SER A 1 112 ? -5.148 -11.484 -2.93 1 84.06 112 SER A O 1
ATOM 911 N N . THR A 1 113 ? -3.336 -12.008 -1.789 1 83 113 THR A N 1
ATOM 912 C CA . THR A 1 113 ? -3.908 -11.555 -0.527 1 83 113 THR A CA 1
ATOM 913 C C . THR A 1 113 ? -3.227 -10.273 -0.053 1 83 113 THR A C 1
ATOM 915 O O . THR A 1 113 ? -3.455 -9.82 1.07 1 83 113 THR A O 1
ATOM 918 N N . ALA A 1 114 ? -2.457 -9.75 -0.952 1 92.44 114 ALA A N 1
ATOM 919 C CA . ALA A 1 114 ? -1.639 -8.617 -0.529 1 92.44 114 ALA A CA 1
ATOM 920 C C . ALA A 1 114 ? -2.283 -7.293 -0.932 1 92.44 114 ALA A C 1
ATOM 922 O O . ALA A 1 114 ? -1.65 -6.238 -0.854 1 92.44 114 ALA A O 1
ATOM 923 N N . SER A 1 115 ? -3.516 -7.219 -1.281 1 88.56 115 SER A N 1
ATOM 924 C CA . SER A 1 115 ? -4.203 -5.984 -1.646 1 88.56 115 SER A CA 1
ATOM 925 C C . SER A 1 115 ? -4.684 -5.234 -0.408 1 88.56 115 SER A C 1
ATOM 927 O O . SER A 1 115 ? -5.254 -5.832 0.506 1 88.56 115 SER A O 1
ATOM 929 N N . PHE A 1 116 ? -4.488 -3.98 -0.323 1 92.56 116 PHE A N 1
ATOM 930 C CA . PHE A 1 116 ? -4.977 -3.129 0.755 1 92.56 116 PHE A CA 1
ATOM 931 C C . PHE A 1 116 ? -6.5 -3.18 0.835 1 92.56 116 PHE A C 1
ATOM 933 O O . PHE A 1 116 ? -7.062 -3.344 1.919 1 92.56 116 PHE A O 1
ATOM 940 N N . ASN A 1 117 ? -7.086 -3.002 -0.319 1 86.94 117 ASN A N 1
ATOM 941 C CA . ASN A 1 117 ? -8.547 -2.986 -0.363 1 86.94 117 ASN A CA 1
ATOM 942 C C . ASN A 1 117 ? -9.133 -4.34 0.033 1 86.94 117 ASN A C 1
ATOM 944 O O . ASN A 1 117 ? -10.227 -4.406 0.597 1 86.94 117 ASN A O 1
ATOM 948 N N . TYR A 1 118 ? -8.438 -5.328 -0.3 1 83.81 118 TYR A N 1
ATOM 949 C CA . TYR A 1 118 ? -8.852 -6.656 0.142 1 83.81 118 TYR A CA 1
ATOM 950 C C . TYR A 1 118 ? -8.836 -6.754 1.663 1 83.81 118 TYR A C 1
ATOM 952 O O . TYR A 1 118 ? -9.797 -7.223 2.273 1 83.81 118 TYR A O 1
ATOM 960 N N . LEU A 1 119 ? -7.801 -6.359 2.297 1 84.5 119 LEU A N 1
ATOM 961 C CA . LEU A 1 119 ? -7.676 -6.383 3.75 1 84.5 119 LEU A CA 1
ATOM 962 C C . LEU A 1 119 ? -8.758 -5.523 4.402 1 84.5 119 LEU A C 1
ATOM 964 O O . LEU A 1 119 ? -9.359 -5.934 5.395 1 84.5 119 LEU A O 1
ATOM 968 N N . ARG A 1 120 ? -8.961 -4.414 3.82 1 85.12 120 ARG A N 1
ATOM 969 C CA . ARG A 1 120 ? -9.984 -3.504 4.328 1 85.12 120 ARG A CA 1
ATOM 970 C C . ARG A 1 120 ? -11.367 -4.148 4.277 1 85.12 120 ARG A C 1
ATOM 972 O O . ARG A 1 120 ? -12.141 -4.039 5.23 1 85.12 120 ARG A O 1
ATOM 979 N N . ALA A 1 121 ? -11.609 -4.773 3.166 1 81.19 121 ALA A N 1
ATOM 980 C CA . ALA A 1 121 ? -12.891 -5.457 3.018 1 81.19 121 ALA A CA 1
ATOM 981 C C . ALA A 1 121 ? -13.031 -6.582 4.043 1 81.19 121 ALA A C 1
ATOM 983 O O . ALA A 1 121 ? -14.102 -6.762 4.629 1 81.19 121 ALA A O 1
ATOM 984 N N . LEU A 1 122 ? -12.023 -7.281 4.258 1 78.94 122 LEU A N 1
ATOM 985 C CA . LEU A 1 122 ? -12.031 -8.359 5.238 1 78.94 122 LEU A CA 1
ATOM 986 C C . LEU A 1 122 ? -12.273 -7.82 6.641 1 78.94 122 LEU A C 1
ATOM 988 O O . LEU A 1 122 ? -13.031 -8.406 7.414 1 78.94 122 LEU A O 1
ATOM 992 N N . LEU A 1 123 ? -11.617 -6.805 6.973 1 80.12 123 LEU A N 1
ATOM 993 C CA . LEU A 1 123 ? -11.773 -6.188 8.289 1 80.12 123 LEU A CA 1
ATOM 994 C C . LEU A 1 123 ? -13.211 -5.711 8.5 1 80.12 123 LEU A C 1
ATOM 996 O O . LEU A 1 123 ? -13.789 -5.938 9.562 1 80.12 123 LEU A O 1
ATOM 1000 N N . THR A 1 124 ? -13.719 -5.016 7.469 1 74.88 124 THR A N 1
ATOM 1001 C CA . THR A 1 124 ? -15.086 -4.52 7.547 1 74.88 124 THR A CA 1
ATOM 1002 C C . THR A 1 124 ? -16.062 -5.668 7.758 1 74.88 124 THR A C 1
ATOM 1004 O O . THR A 1 124 ? -16.984 -5.57 8.578 1 74.88 124 THR A O 1
ATOM 1007 N N . ASP A 1 125 ? -15.82 -6.73 7.074 1 74.25 125 ASP A N 1
ATOM 1008 C CA . ASP A 1 125 ? -16.672 -7.91 7.184 1 74.25 125 ASP A CA 1
ATOM 1009 C C . ASP A 1 125 ? -16.578 -8.523 8.578 1 74.25 125 ASP A C 1
ATOM 1011 O O . ASP A 1 125 ? -17.609 -8.867 9.18 1 74.25 125 ASP A O 1
ATOM 1015 N N . LEU A 1 126 ? -15.406 -8.656 9.086 1 74.56 126 LEU A N 1
ATOM 1016 C CA . LEU A 1 126 ? -15.211 -9.25 10.406 1 74.56 126 LEU A CA 1
ATOM 1017 C C . LEU A 1 126 ? -15.805 -8.367 11.492 1 74.56 126 LEU A C 1
ATOM 1019 O O . LEU A 1 126 ? -16.406 -8.875 12.445 1 74.56 126 LEU A O 1
ATOM 1023 N N . GLU A 1 127 ? -15.602 -7.129 11.297 1 71.12 127 GLU A N 1
ATOM 1024 C CA . GLU A 1 127 ? -16.203 -6.195 12.25 1 71.12 127 GLU A CA 1
ATOM 1025 C C . GLU A 1 127 ? -17.719 -6.316 12.266 1 71.12 127 GLU A C 1
ATOM 1027 O O . GLU A 1 127 ? -18.344 -6.27 13.328 1 71.12 127 GLU A O 1
ATOM 1032 N N . GLY A 1 128 ? -18.266 -6.402 11.078 1 71.94 128 GLY A N 1
ATOM 1033 C CA . GLY A 1 128 ? -19.703 -6.586 10.984 1 71.94 128 GLY A CA 1
ATOM 1034 C C . GLY A 1 128 ? -20.188 -7.855 11.664 1 71.94 128 GLY A C 1
ATOM 1035 O O . GLY A 1 128 ? -21.203 -7.844 12.367 1 71.94 128 GLY A O 1
ATOM 1036 N N . GLN A 1 129 ? -19.469 -8.898 11.469 1 67.5 129 GLN A N 1
ATOM 1037 C CA . GLN A 1 129 ? -19.812 -10.172 12.086 1 67.5 129 GLN A CA 1
ATOM 1038 C C . GLN A 1 129 ? -19.703 -10.094 13.609 1 67.5 129 GLN A C 1
ATOM 1040 O O . GLN A 1 129 ? -20.547 -10.648 14.328 1 67.5 129 GLN A O 1
ATOM 1045 N N . TYR A 1 130 ? -18.75 -9.523 13.984 1 67.12 130 TYR A N 1
ATOM 1046 C CA . TYR A 1 130 ? -18.531 -9.375 15.414 1 67.12 130 TYR A CA 1
ATOM 1047 C C . TYR A 1 130 ? -19.656 -8.539 16.047 1 67.12 130 TYR A C 1
ATOM 1049 O O . TYR A 1 130 ? -20.156 -8.875 17.125 1 67.12 130 TYR A O 1
ATOM 1057 N N . ARG A 1 131 ? -19.984 -7.516 15.336 1 68 131 ARG A N 1
ATOM 1058 C CA . ARG A 1 131 ? -21.078 -6.664 15.812 1 68 131 ARG A CA 1
ATOM 1059 C C . ARG A 1 131 ? -22.391 -7.426 15.844 1 68 131 ARG A C 1
ATOM 1061 O O . ARG A 1 131 ? -23.172 -7.285 16.781 1 68 131 ARG A O 1
ATOM 1068 N N . ALA A 1 132 ? -22.578 -8.211 14.898 1 67.38 132 ALA A N 1
ATOM 1069 C CA . ALA A 1 132 ? -23.812 -8.969 14.789 1 67.38 132 ALA A CA 1
ATOM 1070 C C . ALA A 1 132 ? -23.891 -10.055 15.867 1 67.38 132 ALA A C 1
ATOM 1072 O O . ALA A 1 132 ? -24.984 -10.414 16.312 1 67.38 132 ALA A O 1
ATOM 1073 N N . SER A 1 133 ? -22.766 -10.641 16.172 1 64.88 133 SER A N 1
ATOM 1074 C CA . SER A 1 133 ? -22.734 -11.695 17.172 1 64.88 133 SER A CA 1
ATOM 1075 C C . SER A 1 133 ? -22.922 -11.117 18.578 1 64.88 133 SER A C 1
ATOM 1077 O O . SER A 1 133 ? -23.141 -11.859 19.531 1 64.88 133 SER A O 1
ATOM 1079 N N . GLY A 1 134 ? -23.094 -9.859 18.625 1 57.25 134 GLY A N 1
ATOM 1080 C CA . GLY A 1 134 ? -23.234 -9.227 19.922 1 57.25 134 GLY A CA 1
ATOM 1081 C C . GLY A 1 134 ? -21.938 -9.172 20.719 1 57.25 134 GLY A C 1
ATOM 1082 O O . GLY A 1 134 ? -21.906 -8.68 21.844 1 57.25 134 GLY A O 1
ATOM 1083 N N . ALA A 1 135 ? -21.031 -9.906 20.188 1 55.25 135 ALA A N 1
ATOM 1084 C CA . ALA A 1 135 ? -19.75 -9.961 20.906 1 55.25 135 ALA A CA 1
ATOM 1085 C C . ALA A 1 135 ? -19.031 -8.617 20.859 1 55.25 135 ALA A C 1
ATOM 1087 O O . ALA A 1 135 ? -18.188 -8.328 21.703 1 55.25 135 ALA A O 1
ATOM 1088 N N . LEU A 1 136 ? -19.172 -7.969 19.656 1 52.56 136 LEU A N 1
ATOM 1089 C CA . LEU A 1 136 ? -18.516 -6.668 19.562 1 52.56 136 LEU A CA 1
ATOM 1090 C C . LEU A 1 136 ? -19.219 -5.641 20.438 1 52.56 136 LEU A C 1
ATOM 1092 O O . LEU A 1 136 ? -20.438 -5.449 20.328 1 52.56 136 LEU A O 1
ATOM 1096 N N . GLY A 1 137 ? -19.078 -5.672 21.547 1 41.88 137 GLY A N 1
ATOM 1097 C CA . GLY A 1 137 ? -19.656 -4.457 22.109 1 41.88 137 GLY A CA 1
ATOM 1098 C C . GLY A 1 137 ? -19.625 -3.291 21.141 1 41.88 137 GLY A C 1
ATOM 1099 O O . GLY A 1 137 ? -18.953 -3.348 20.109 1 41.88 137 GLY A O 1
ATOM 1100 N N . ALA A 1 138 ? -20.234 -2.119 21.156 1 38.47 138 ALA A N 1
ATOM 1101 C CA . ALA A 1 138 ? -20.641 -0.975 20.359 1 38.47 138 ALA A CA 1
ATOM 1102 C C . ALA A 1 138 ? -19.516 -0.522 19.438 1 38.47 138 ALA A C 1
ATOM 1104 O O . ALA A 1 138 ? -19.672 0.428 18.672 1 38.47 138 ALA A O 1
ATOM 1105 N N . THR A 1 139 ? -18.188 -0.403 19.688 1 41 139 THR A N 1
ATOM 1106 C CA . THR A 1 139 ? -17.359 0.57 18.984 1 41 139 THR A CA 1
ATOM 1107 C C . THR A 1 139 ? -16.75 -0.047 17.719 1 41 139 THR A C 1
ATOM 1109 O O . THR A 1 139 ? -16.219 -1.158 17.766 1 41 139 THR A O 1
ATOM 1112 N N . PRO A 1 140 ? -17.094 0.286 16.484 1 42.38 140 PRO A N 1
ATOM 1113 C CA . PRO A 1 140 ? -16.578 -0.201 15.195 1 42.38 140 PRO A CA 1
ATOM 1114 C C . PRO A 1 140 ? -15.055 -0.317 15.172 1 42.38 140 PRO A C 1
ATOM 1116 O O . PRO A 1 140 ? -14.359 0.513 15.766 1 42.38 140 PRO A O 1
ATOM 1119 N N . LEU A 1 141 ? -14.344 -1.372 14.703 1 46.03 141 LEU A N 1
ATOM 1120 C CA . LEU A 1 141 ? -12.953 -1.809 14.641 1 46.03 141 LEU A CA 1
ATOM 1121 C C . LEU A 1 141 ? -12.07 -0.721 14.039 1 46.03 141 LEU A C 1
ATOM 1123 O O . LEU A 1 141 ? -10.93 -0.527 14.484 1 46.03 141 LEU A O 1
ATOM 1127 N N . GLU A 1 142 ? -12.344 -0.253 12.75 1 47.12 142 GLU A N 1
ATOM 1128 C CA . GLU A 1 142 ? -11.57 0.803 12.102 1 47.12 142 GLU A CA 1
ATOM 1129 C C . GLU A 1 142 ? -11.289 1.954 13.062 1 47.12 142 GLU A C 1
ATOM 1131 O O . GLU A 1 142 ? -10.227 2.574 13.008 1 47.12 142 GLU A O 1
ATOM 1136 N N . GLU A 1 143 ? -12.242 2.277 13.766 1 42.25 143 GLU A N 1
ATOM 1137 C CA . GLU A 1 143 ? -12.133 3.33 14.766 1 42.25 143 GLU A CA 1
ATOM 1138 C C . GLU A 1 143 ? -11.141 2.951 15.859 1 42.25 143 GLU A C 1
ATOM 1140 O O . GLU A 1 143 ? -10.469 3.82 16.422 1 42.25 143 GLU A O 1
ATOM 1145 N N . ARG A 1 144 ? -10.844 1.642 16 1 40.97 144 ARG A N 1
ATOM 1146 C CA . ARG A 1 144 ? -9.914 1.124 17 1 40.97 144 ARG A CA 1
ATOM 1147 C C . ARG A 1 144 ? -8.469 1.239 16.531 1 40.97 144 ARG A C 1
ATOM 1149 O O . ARG A 1 144 ? -7.57 1.513 17.328 1 40.97 144 ARG A O 1
ATOM 1156 N N . ALA A 1 145 ? -8.148 0.965 15.242 1 41.69 145 ALA A N 1
ATOM 1157 C CA . ALA A 1 145 ? -6.812 1.024 14.641 1 41.69 145 ALA A CA 1
ATOM 1158 C C . ALA A 1 145 ? -6.285 2.457 14.625 1 41.69 145 ALA A C 1
ATOM 1160 O O . ALA A 1 145 ? -5.102 2.693 14.875 1 41.69 145 ALA A O 1
ATOM 1161 N N . VAL A 1 146 ? -6.934 3.402 14.008 1 41.47 146 VAL A N 1
ATOM 1162 C CA . VAL A 1 146 ? -6.57 4.816 13.984 1 41.47 146 VAL A CA 1
ATOM 1163 C C . VAL A 1 146 ? -6.293 5.305 15.406 1 41.47 146 VAL A C 1
ATOM 1165 O O . VAL A 1 146 ? -5.504 6.23 15.609 1 41.47 146 VAL A O 1
ATOM 1168 N N . GLU A 1 147 ? -6.777 4.73 16.469 1 37.47 147 GLU A N 1
ATOM 1169 C CA . GLU A 1 147 ? -6.57 5.109 17.859 1 37.47 147 GLU A CA 1
ATOM 1170 C C . GLU A 1 147 ? -5.152 4.773 18.328 1 37.47 147 GLU A C 1
ATOM 1172 O O . GLU A 1 147 ? -4.605 5.438 19.203 1 37.47 147 GLU A O 1
ATOM 1177 N N . ARG A 1 148 ? -4.445 3.742 17.781 1 35.09 148 ARG A N 1
ATOM 1178 C CA . ARG A 1 148 ? -3.115 3.369 18.266 1 35.09 148 ARG A CA 1
ATOM 1179 C C . ARG A 1 148 ? -2.033 4.168 17.531 1 35.09 148 ARG A C 1
ATOM 1181 O O . ARG A 1 148 ? -0.844 4.008 17.828 1 35.09 148 ARG A O 1
ATOM 1188 N N . SER A 1 149 ? -2.256 4.684 16.297 1 33.72 149 SER A N 1
ATOM 1189 C CA . SER A 1 149 ? -1.229 5.566 15.75 1 33.72 149 SER A CA 1
ATOM 1190 C C . SER A 1 149 ? -1.246 6.926 16.438 1 33.72 149 SER A C 1
ATOM 1192 O O . SER A 1 149 ? -2.307 7.531 16.609 1 33.72 149 SER A O 1
ATOM 1194 N N . PRO A 1 150 ? -0.228 7.438 17.203 1 32.44 150 PRO A N 1
ATOM 1195 C CA . PRO A 1 150 ? -0.192 8.719 17.906 1 32.44 150 PRO A CA 1
ATOM 1196 C C . PRO A 1 150 ? -0.89 9.844 17.141 1 32.44 150 PRO A C 1
ATOM 1198 O O . PRO A 1 150 ? -1.537 10.703 17.734 1 32.44 150 PRO A O 1
ATOM 1201 N N . LEU A 1 151 ? -0.632 10.023 15.859 1 33.34 151 LEU A N 1
ATOM 1202 C CA . LEU A 1 151 ? -1.159 11.172 15.133 1 33.34 151 LEU A CA 1
ATOM 1203 C C . LEU A 1 151 ? -2.668 11.055 14.945 1 33.34 151 LEU A C 1
ATOM 1205 O O . LEU A 1 151 ? -3.348 12.047 14.688 1 33.34 151 LEU A O 1
ATOM 1209 N N . VAL A 1 152 ? -3.262 10 14.688 1 34.16 152 VAL A N 1
ATOM 1210 C CA . VAL A 1 152 ? -4.699 9.836 14.508 1 34.16 152 VAL A CA 1
ATOM 1211 C C . VAL A 1 152 ? -5.422 10.125 15.82 1 34.16 152 VAL A C 1
ATOM 1213 O O . VAL A 1 152 ? -6.586 10.523 15.82 1 34.16 152 VAL A O 1
ATOM 1216 N N . GLU A 1 153 ? -4.973 10 17 1 32.91 153 GLU A N 1
ATOM 1217 C CA . GLU A 1 153 ? -5.496 10.422 18.297 1 32.91 153 GLU A CA 1
ATOM 1218 C C . GLU A 1 153 ? -5.766 11.922 18.312 1 32.91 153 GLU A C 1
ATOM 1220 O O . GLU A 1 153 ? -6.664 12.383 19.016 1 32.91 153 GLU A O 1
ATOM 1225 N N . ALA A 1 154 ? -4.93 12.797 17.875 1 32.06 154 ALA A N 1
ATOM 1226 C CA . ALA A 1 154 ? -5.281 14.211 17.891 1 32.06 154 ALA A CA 1
ATOM 1227 C C . ALA A 1 154 ? -6.586 14.461 17.141 1 32.06 154 ALA A C 1
ATOM 1229 O O . ALA A 1 154 ? -7.312 15.406 17.438 1 32.06 154 ALA A O 1
ATOM 1230 N N . VAL A 1 155 ? -6.781 13.883 15.922 1 31.42 155 VAL A N 1
ATOM 1231 C CA . VAL A 1 155 ? -8.117 13.938 15.328 1 31.42 155 VAL A CA 1
ATOM 1232 C C . VAL A 1 155 ? -8.992 12.852 15.953 1 31.42 155 VAL A C 1
ATOM 1234 O O . VAL A 1 155 ? -8.508 11.781 16.328 1 31.42 155 VAL A O 1
ATOM 1237 N N . GLY A 1 156 ? -10.25 13.055 16.516 1 28.25 156 GLY A N 1
ATOM 1238 C CA . GLY A 1 156 ? -11.297 12.258 17.141 1 28.25 156 GLY A CA 1
ATOM 1239 C C . GLY A 1 156 ? -11.391 10.852 16.578 1 28.25 156 GLY A C 1
ATOM 1240 O O . GLY A 1 156 ? -12.461 10.414 16.156 1 28.25 156 GLY A O 1
ATOM 1241 N N . LEU A 1 157 ? -10.539 10.281 16.031 1 29.38 157 LEU A N 1
ATOM 1242 C CA . LEU A 1 157 ? -11.055 9.031 15.5 1 29.38 157 LEU A CA 1
ATOM 1243 C C . LEU A 1 157 ? -11.336 8.031 16.625 1 29.38 157 LEU A C 1
ATOM 1245 O O . LEU A 1 157 ? -10.477 7.793 17.469 1 29.38 157 LEU A O 1
ATOM 1249 N N . PRO A 1 158 ? -12.562 7.688 16.984 1 26.92 158 PRO A N 1
ATOM 1250 C CA . PRO A 1 158 ? -12.969 6.914 18.156 1 26.92 158 PRO A CA 1
ATOM 1251 C C . PRO A 1 158 ? -12.172 5.617 18.312 1 26.92 158 PRO A C 1
ATOM 1253 O O . PRO A 1 158 ? -11.484 5.199 17.375 1 26.92 158 PRO A O 1
ATOM 1256 N N . ASP A 1 159 ? -12.633 4.57 19.453 1 26.61 159 ASP A N 1
ATOM 1257 C CA . ASP A 1 159 ? -12.461 3.312 20.172 1 26.61 159 ASP A CA 1
ATOM 1258 C C . ASP A 1 159 ? -12.578 2.119 19.234 1 26.61 159 ASP A C 1
ATOM 1260 O O . ASP A 1 159 ? -13.367 2.148 18.281 1 26.61 159 ASP A O 1
ATOM 1264 N N . PHE A 1 160 ? -12.109 0.866 19.375 1 30.27 160 PHE A N 1
ATOM 1265 C CA . PHE A 1 160 ? -12.797 -0.415 19.469 1 30.27 160 PHE A CA 1
ATOM 1266 C C . PHE A 1 160 ? -12.984 -0.814 20.938 1 30.27 160 PHE A C 1
ATOM 1268 O O . PHE A 1 160 ? -14.062 -1.272 21.328 1 30.27 160 PHE A O 1
ATOM 1275 N N . GLU A 1 161 ? -12.734 -1.314 22.047 1 29.89 161 GLU A N 1
ATOM 1276 C CA . GLU A 1 161 ? -13.148 -0.804 23.344 1 29.89 161 GLU A CA 1
ATOM 1277 C C . GLU A 1 161 ? -12.219 0.311 23.828 1 29.89 161 GLU A C 1
ATOM 1279 O O . GLU A 1 161 ? -12.68 1.39 24.203 1 29.89 161 GLU A O 1
ATOM 1284 N N . GLY A 1 162 ? -11.023 0.319 24.578 1 28.23 162 GLY A N 1
ATOM 1285 C CA . GLY A 1 162 ? -10.062 1.187 25.219 1 28.23 162 GLY A CA 1
ATOM 1286 C C . GLY A 1 162 ? -8.867 1.513 24.344 1 28.23 162 GLY A C 1
ATOM 1287 O O . GLY A 1 162 ? -8.164 2.502 24.578 1 28.23 162 GLY A O 1
ATOM 1288 N N . LEU A 1 163 ? -8.195 0.932 23.562 1 30.25 163 LEU A N 1
ATOM 1289 C CA . LEU A 1 163 ? -7.16 1.31 22.609 1 30.25 163 LEU A CA 1
ATOM 1290 C C . LEU A 1 163 ? -7.715 2.268 21.562 1 30.25 163 LEU A C 1
ATOM 1292 O O . LEU A 1 163 ? -6.973 2.748 20.688 1 30.25 163 LEU A O 1
ATOM 1296 N N . HIS A 1 164 ? -8.711 2.533 22.109 1 30.78 164 HIS A N 1
ATOM 1297 C CA . HIS A 1 164 ? -9.625 3.592 22.516 1 30.78 164 HIS A CA 1
ATOM 1298 C C . HIS A 1 164 ? -9.133 4.273 23.797 1 30.78 164 HIS A C 1
ATOM 1300 O O . HIS A 1 164 ? -9.25 5.496 23.938 1 30.78 164 HIS A O 1
ATOM 1306 N N . CYS A 1 165 ? -8.789 3.666 25.047 1 31.09 165 CYS A N 1
ATOM 1307 C CA . CYS A 1 165 ? -8.461 4.195 26.359 1 31.09 165 CYS A CA 1
ATOM 1308 C C . CYS A 1 165 ? -7.008 4.652 26.422 1 31.09 165 CYS A C 1
ATOM 1310 O O . CYS A 1 165 ? -6.719 5.746 26.906 1 31.09 165 CYS A O 1
ATOM 1312 N N . GLN A 1 166 ? -5.871 3.816 26.703 1 30.47 166 GLN A N 1
ATOM 1313 C CA . GLN A 1 166 ? -4.5 4.066 27.125 1 30.47 166 GLN A CA 1
ATOM 1314 C C . GLN A 1 166 ? -3.703 4.766 26.016 1 30.47 166 GLN A C 1
ATOM 1316 O O . GLN A 1 166 ? -2.883 5.641 26.297 1 30.47 166 GLN A O 1
A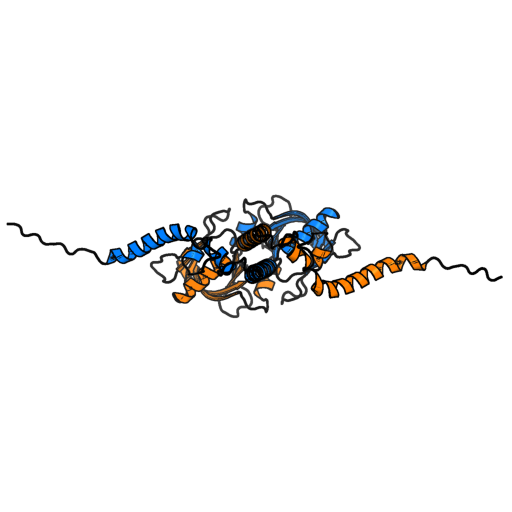TOM 1321 N N . PHE A 1 167 ? -3.711 4.48 24.984 1 36.59 167 PHE A N 1
ATOM 1322 C CA . PHE A 1 167 ? -3.158 5.375 23.969 1 36.59 167 PHE A CA 1
ATOM 1323 C C . PHE A 1 167 ? -3.893 6.711 23.969 1 36.59 167 PHE A C 1
ATOM 1325 O O . PHE A 1 167 ? -3.367 7.715 23.484 1 36.59 167 PHE A O 1
ATOM 1332 N N . GLY A 1 168 ? -4.832 6.73 24.578 1 31.2 168 GLY A N 1
ATOM 1333 C CA . GLY A 1 168 ? -5.523 7.895 25.125 1 31.2 168 GLY A CA 1
ATOM 1334 C C . GLY A 1 168 ? -4.812 8.523 26.297 1 31.2 168 GLY A C 1
ATOM 1335 O O . GLY A 1 168 ? -4.98 9.711 26.578 1 31.2 168 GLY A O 1
ATOM 1336 N N . GLU A 1 169 ? -4.297 7.902 27.141 1 32.84 169 GLU A N 1
ATOM 1337 C CA . GLU A 1 169 ? -3.625 8.484 28.297 1 32.84 169 GLU A CA 1
ATOM 1338 C C . GLU A 1 169 ? -2.439 9.344 27.859 1 32.84 169 GLU A C 1
ATOM 1340 O O . GLU A 1 169 ? -2.23 10.438 28.391 1 32.84 169 GLU A O 1
ATOM 1345 N N . GLU A 1 170 ? -1.633 8.844 27.234 1 31.59 170 GLU A N 1
ATOM 1346 C CA . GLU A 1 170 ? -0.43 9.617 26.938 1 31.59 170 GLU A CA 1
ATOM 1347 C C . GLU A 1 170 ? -0.717 10.719 25.922 1 31.59 170 GLU A C 1
ATOM 1349 O O . GLU A 1 170 ? -0.187 11.828 26.031 1 31.59 170 GLU A O 1
ATOM 1354 N N . ILE A 1 171 ? -1.537 10.344 24.938 1 34.88 171 ILE A N 1
ATOM 1355 C CA . ILE A 1 171 ? -2.051 11.5 24.219 1 34.88 171 ILE A CA 1
ATOM 1356 C C . ILE A 1 171 ? -2.861 12.391 25.156 1 34.88 171 ILE A C 1
ATOM 1358 O O . ILE A 1 171 ? -2.811 13.617 25.062 1 34.88 171 ILE A O 1
ATOM 1362 N N . MET A 1 172 ? -3.334 11.867 26.109 1 33.75 172 MET A N 1
ATOM 1363 C CA . MET A 1 172 ? -3.926 12.609 27.219 1 33.75 172 MET A CA 1
ATOM 1364 C C . MET A 1 172 ? -2.865 13.422 27.953 1 33.75 172 MET A C 1
ATOM 1366 O O . MET A 1 172 ? -3.113 14.562 28.359 1 33.75 172 MET A O 1
ATOM 1370 N N . LYS A 1 173 ? -1.896 12.945 28.156 1 37.38 173 LYS A N 1
ATOM 1371 C CA . LYS A 1 173 ? -0.853 13.75 28.797 1 37.38 173 LYS A CA 1
ATOM 1372 C C . LYS A 1 173 ? -0.343 14.836 27.844 1 37.38 173 LYS A C 1
ATOM 1374 O O . LYS A 1 173 ? -0.107 15.969 28.266 1 37.38 173 LYS A O 1
ATOM 1379 N N . LEU A 1 174 ? -0.301 14.508 26.719 1 36.03 174 LEU A N 1
ATOM 1380 C CA . LEU A 1 174 ? 0.133 15.555 25.797 1 36.03 174 LEU A CA 1
ATOM 1381 C C . LEU A 1 174 ? -0.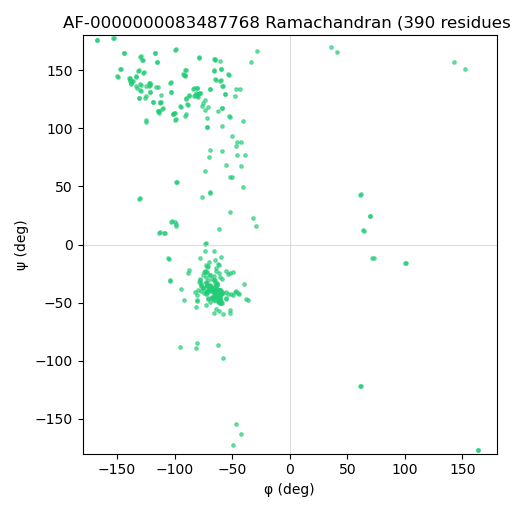985 16.562 25.562 1 36.03 174 LEU A C 1
ATOM 1383 O O . LEU A 1 174 ? -0.743 17.781 25.547 1 36.03 174 LEU A O 1
ATOM 1387 N N . ARG A 1 175 ? -2.188 16.125 25.5 1 36 175 ARG A N 1
ATOM 1388 C CA . ARG A 1 175 ? -3.307 17.047 25.562 1 36 175 ARG A CA 1
ATOM 1389 C C . ARG A 1 175 ? -3.332 17.781 26.906 1 36 175 ARG A C 1
ATOM 1391 O O . ARG A 1 175 ? -3.656 18.969 26.969 1 36 175 ARG A O 1
ATOM 1398 N N . ALA A 1 176 ? -3.205 17.047 27.766 1 37.91 176 ALA A N 1
ATOM 1399 C CA . ALA A 1 176 ? -3.082 17.703 29.062 1 37.91 176 ALA A CA 1
ATOM 1400 C C . ALA A 1 176 ? -2.012 18.797 29.031 1 37.91 176 ALA A C 1
ATOM 1402 O O . ALA A 1 176 ? -2.227 19.906 29.531 1 37.91 176 ALA A O 1
ATOM 1403 N N . ARG A 1 177 ? -1.02 18.5 28.453 1 39.28 177 ARG A N 1
ATOM 1404 C CA . ARG A 1 177 ? 0.057 19.484 28.406 1 39.28 177 ARG A CA 1
ATOM 1405 C C . ARG A 1 177 ? -0.25 20.578 27.391 1 39.28 177 ARG A C 1
ATOM 1407 O O . ARG A 1 177 ? 0.063 21.75 27.625 1 39.28 177 ARG A O 1
ATOM 1414 N N . TRP A 1 178 ? -0.886 20.125 26.328 1 38.06 178 TRP A N 1
ATOM 1415 C CA . TRP A 1 178 ? -1.284 21.172 25.406 1 38.06 178 TRP A CA 1
ATOM 1416 C C . TRP A 1 178 ? -2.395 22.031 26 1 38.06 178 TRP A C 1
ATOM 1418 O O . TRP A 1 178 ? -2.357 23.266 25.906 1 38.06 178 TRP A O 1
ATOM 1428 N N . ARG A 1 179 ? -3.445 21.375 26.516 1 36.94 179 ARG A N 1
ATOM 1429 C CA . ARG A 1 179 ? -4.422 22.156 27.266 1 36.94 179 ARG A CA 1
ATOM 1430 C C . ARG A 1 179 ? -3.746 22.953 28.375 1 36.94 179 ARG A C 1
ATOM 1432 O O . ARG A 1 179 ? -4.152 24.078 28.672 1 36.94 179 ARG A O 1
ATOM 1439 N N . GLU A 1 180 ? -2.926 22.328 28.953 1 41.94 180 GLU A N 1
ATOM 1440 C CA . GLU A 1 180 ? -2.238 23.109 29.984 1 41.94 180 GLU A CA 1
ATOM 1441 C C . GLU A 1 180 ? -1.408 24.234 29.375 1 41.94 180 GLU A C 1
ATOM 1443 O O . GLU A 1 180 ? -1.291 25.312 29.953 1 41.94 180 GLU A O 1
ATOM 1448 N N . GLY A 1 181 ? -0.958 23.906 28.156 1 39.69 181 GLY A N 1
ATOM 1449 C CA . GLY A 1 181 ? -0.146 24.984 27.625 1 39.69 181 GLY A CA 1
ATOM 1450 C C . GLY A 1 181 ? -0.97 26.141 27.109 1 39.69 181 GLY A C 1
ATOM 1451 O O . GLY A 1 181 ? -0.483 27.266 27.031 1 39.69 181 GLY A O 1
ATOM 1452 N N . ARG A 1 182 ? -2.215 26 26.531 1 41.12 182 ARG A N 1
ATOM 1453 C CA . ARG A 1 182 ? -2.982 27.188 26.188 1 41.12 182 ARG A CA 1
ATOM 1454 C C . ARG A 1 182 ? -3.514 27.875 27.438 1 41.12 182 ARG A C 1
ATOM 1456 O O . ARG A 1 182 ? -3.836 29.062 27.406 1 41.12 182 ARG A O 1
ATOM 1463 N N . ALA A 1 183 ? -3.869 27.234 28.391 1 38.47 183 ALA A N 1
ATOM 1464 C CA . ALA A 1 183 ? -4.336 27.969 29.578 1 38.47 183 ALA A CA 1
ATOM 1465 C C . ALA A 1 183 ? -3.223 28.828 30.172 1 38.47 183 ALA A C 1
ATOM 1467 O O . ALA A 1 183 ? -3.488 29.844 30.797 1 38.47 183 ALA A O 1
ATOM 1468 N N . GLY A 1 184 ? -2.074 28.328 30.062 1 38.41 184 GLY A N 1
ATOM 1469 C CA . GLY A 1 184 ? -1.148 29.188 30.781 1 38.41 184 GLY A CA 1
ATOM 1470 C C . GLY A 1 184 ? -0.861 30.5 30.062 1 38.41 184 GLY A C 1
ATOM 1471 O O . GLY A 1 184 ? -0.058 31.312 30.531 1 38.41 184 GLY A O 1
ATOM 1472 N N . GLY A 1 185 ? -1.391 30.672 28.812 1 36.22 185 GLY A N 1
ATOM 1473 C CA . GLY A 1 185 ? -0.979 32 28.406 1 36.22 185 GLY A CA 1
ATOM 1474 C C . GLY A 1 185 ? -1.7 33.094 29.141 1 36.22 185 GLY A C 1
ATOM 1475 O O . GLY A 1 185 ? -1.409 34.281 28.938 1 36.22 185 GLY A O 1
ATOM 1476 N N . ASP A 1 186 ? -2.918 32.938 29.719 1 34.28 186 ASP A N 1
ATOM 1477 C CA . ASP A 1 186 ? -3.473 34.188 30.234 1 34.28 186 ASP A CA 1
ATOM 1478 C C . ASP A 1 186 ? -2.777 34.594 31.531 1 34.28 186 ASP A C 1
ATOM 1480 O O . ASP A 1 186 ? -2.963 35.688 32.031 1 34.28 186 ASP A O 1
ATOM 1484 N N . GLN A 1 187 ? -2.387 33.688 32.469 1 34.31 187 GLN A N 1
ATOM 1485 C CA . GLN A 1 187 ? -2.057 34.281 33.75 1 34.31 187 GLN A CA 1
ATOM 1486 C C . GLN A 1 187 ? -0.688 34.969 33.719 1 34.31 187 GLN A C 1
ATOM 1488 O O . GLN A 1 187 ? 0.334 34.312 33.969 1 34.31 187 GLN A O 1
ATOM 1493 N N . THR A 1 188 ? -0.317 35.656 32.719 1 29.62 188 THR A N 1
ATOM 1494 C CA . THR A 1 188 ? 0.791 36.562 32.938 1 29.62 188 THR A CA 1
ATOM 1495 C C . THR A 1 188 ? 0.601 37.375 34.219 1 29.62 188 THR A C 1
ATOM 1497 O O . THR A 1 188 ? -0.509 37.438 34.75 1 29.62 188 THR A O 1
ATOM 1500 N N . ALA A 1 189 ? 1.241 38.562 34.25 1 33.12 189 ALA A N 1
ATOM 1501 C CA . ALA A 1 189 ? 2.211 39.5 34.812 1 33.12 189 ALA A CA 1
ATOM 1502 C C . ALA A 1 189 ? 1.524 40.531 35.719 1 33.12 189 ALA A C 1
ATOM 1504 O O . ALA A 1 189 ? 1.508 41.719 35.406 1 33.12 189 ALA A O 1
ATOM 1505 N N . GLN A 1 190 ? 0.222 40.281 36.25 1 28.06 190 GLN A N 1
ATOM 1506 C CA . GLN A 1 190 ? -0.111 41.375 37.188 1 28.06 190 GLN A CA 1
ATOM 1507 C C . GLN A 1 190 ? 0.902 41.469 38.312 1 28.06 190 GLN A C 1
ATOM 1509 O O . GLN A 1 190 ? 0.997 40.594 39.156 1 28.06 190 GLN A O 1
ATOM 1514 N N . GLY A 1 191 ? 2.145 42.125 38.094 1 31.8 191 GLY A N 1
ATOM 1515 C CA . GLY A 1 191 ? 3.133 42.781 38.938 1 31.8 191 GLY A CA 1
ATOM 1516 C C . GLY A 1 191 ? 2.518 43.594 40.062 1 31.8 191 GLY A C 1
ATOM 1517 O O . GLY A 1 191 ? 1.786 44.562 39.844 1 31.8 191 GLY A O 1
ATOM 1518 N N . ASP A 1 192 ? 2.033 43 41.156 1 29.27 192 ASP A N 1
ATOM 1519 C CA . ASP A 1 192 ? 1.773 43.75 42.375 1 29.27 192 ASP A CA 1
ATOM 1520 C C . ASP A 1 192 ? 2.984 44.594 42.781 1 29.27 192 ASP A C 1
ATOM 1522 O O . ASP A 1 192 ? 4.094 44.094 42.906 1 29.27 192 ASP A O 1
ATOM 1526 N N . LEU A 1 193 ? 3.098 45.938 42.375 1 32.91 193 LEU A N 1
ATOM 1527 C CA . LEU A 1 193 ? 3.803 47.094 42.875 1 32.91 193 LEU A CA 1
ATOM 1528 C C . LEU A 1 193 ? 3.74 47.156 44.406 1 32.91 193 LEU A C 1
ATOM 1530 O O . LEU A 1 193 ? 2.707 47.5 44.969 1 32.91 193 LEU A O 1
ATOM 1534 N N . ILE A 1 194 ? 4.07 46 45.031 1 33.16 194 ILE A N 1
ATOM 1535 C CA . ILE A 1 194 ? 4.125 46.188 46.469 1 33.16 194 ILE A CA 1
ATOM 1536 C C . ILE A 1 194 ? 4.941 47.438 46.812 1 33.16 194 ILE A C 1
ATOM 1538 O O . ILE A 1 194 ? 6.008 47.656 46.25 1 33.16 194 ILE A O 1
ATOM 1542 N N . ASP A 1 195 ? 4.453 48.406 47.625 1 31.33 195 ASP A N 1
ATOM 1543 C CA . ASP A 1 195 ? 4.668 49.656 48.312 1 31.33 195 ASP A CA 1
ATOM 1544 C C . ASP A 1 195 ? 5.855 49.562 49.281 1 31.33 195 ASP A C 1
ATOM 1546 O O . ASP A 1 195 ? 5.941 48.656 50.062 1 31.33 195 ASP A O 1
ATOM 1550 N N . LEU A 1 196 ? 7.059 50.125 48.875 1 29.38 196 LEU A N 1
ATOM 1551 C CA . LEU A 1 196 ? 8.156 50.656 49.656 1 29.38 196 LEU A CA 1
ATOM 1552 C C . LEU A 1 196 ? 7.621 51.562 50.781 1 29.38 196 LEU A C 1
ATOM 1554 O O . LEU A 1 196 ? 7 52.594 50.531 1 29.38 196 LEU A O 1
ATOM 1558 N N . GLU A 1 197 ? 7.062 51.062 51.938 1 23.64 197 GLU A N 1
ATOM 1559 C CA . GLU A 1 197 ? 7.246 51.844 53.156 1 23.64 197 GLU A CA 1
ATOM 1560 C C . GLU A 1 197 ? 8.641 51.656 53.75 1 23.64 197 GLU A C 1
ATOM 1562 O O . GLU A 1 197 ? 9.219 50.562 53.625 1 23.64 197 GLU A O 1
ATOM 1567 N N . MET B 1 1 ? 18.531 5.523 -11.211 1 47.06 1 MET B N 1
ATOM 1568 C CA . MET B 1 1 ? 17.766 4.453 -11.859 1 47.06 1 MET B CA 1
ATOM 1569 C C . MET B 1 1 ? 16.266 4.629 -11.633 1 47.06 1 MET B C 1
ATOM 1571 O O . MET B 1 1 ? 15.852 5.039 -10.547 1 47.06 1 MET B O 1
ATOM 1575 N N . LYS B 1 2 ? 15.539 4.777 -12.742 1 62.06 2 LYS B N 1
ATOM 1576 C CA . LYS B 1 2 ? 14.117 5.125 -12.75 1 62.06 2 LYS B CA 1
ATOM 1577 C C . LYS B 1 2 ? 13.266 3.953 -12.281 1 62.06 2 LYS B C 1
ATOM 1579 O O . LYS B 1 2 ? 13.391 2.84 -12.789 1 62.06 2 LYS B O 1
ATOM 1584 N N . LEU B 1 3 ? 12.812 3.957 -11.039 1 71.56 3 LEU B N 1
ATOM 1585 C CA . LEU B 1 3 ? 11.906 2.934 -10.523 1 71.56 3 LEU B CA 1
ATOM 1586 C C . LEU B 1 3 ? 10.688 2.791 -11.43 1 71.56 3 LEU B C 1
ATOM 1588 O O . LEU B 1 3 ? 10.008 3.777 -11.719 1 71.56 3 LEU B O 1
ATOM 1592 N N . HIS B 1 4 ? 10.648 1.622 -12.125 1 72.31 4 HIS B N 1
ATOM 1593 C CA . HIS B 1 4 ? 9.438 1.369 -12.898 1 72.31 4 HIS B CA 1
ATOM 1594 C C . HIS B 1 4 ? 8.203 1.362 -12.008 1 72.31 4 HIS B C 1
ATOM 1596 O O . HIS B 1 4 ? 8.117 0.578 -11.062 1 72.31 4 HIS B O 1
ATOM 1602 N N . GLU B 1 5 ? 7.383 2.338 -12.367 1 78.44 5 GLU B N 1
ATOM 1603 C CA . GLU B 1 5 ? 6.242 2.523 -11.469 1 78.44 5 GLU B CA 1
ATOM 1604 C C . GLU B 1 5 ? 4.934 2.586 -12.25 1 78.44 5 GLU B C 1
ATOM 1606 O O . GLU B 1 5 ? 4.031 3.352 -11.898 1 78.44 5 GLU B O 1
ATOM 1611 N N . THR B 1 6 ? 4.859 1.707 -13.297 1 84.56 6 THR B N 1
ATOM 1612 C CA . THR B 1 6 ? 3.695 1.768 -14.172 1 84.56 6 THR B CA 1
ATOM 1613 C C . THR B 1 6 ? 2.422 1.416 -13.406 1 84.56 6 THR B C 1
ATOM 1615 O O . THR B 1 6 ? 1.392 2.074 -13.57 1 84.56 6 THR B O 1
ATOM 1618 N N . SER B 1 7 ? 2.5 0.443 -12.609 1 88.56 7 SER B N 1
ATOM 1619 C CA . SER B 1 7 ? 1.322 0.011 -11.867 1 88.56 7 SER B CA 1
ATOM 1620 C C . SER B 1 7 ? 0.837 1.103 -10.914 1 88.56 7 SER B C 1
ATOM 1622 O O . SER B 1 7 ? -0.368 1.301 -10.758 1 88.56 7 SER B O 1
ATOM 1624 N N . VAL B 1 8 ? 1.751 1.848 -10.367 1 90.56 8 VAL B N 1
ATOM 1625 C CA . VAL B 1 8 ? 1.397 2.904 -9.422 1 90.56 8 VAL B CA 1
ATOM 1626 C C . VAL B 1 8 ? 0.748 4.066 -10.172 1 90.56 8 VAL B C 1
ATOM 1628 O O . VAL B 1 8 ? -0.233 4.645 -9.695 1 90.56 8 VAL B O 1
ATOM 1631 N N . LEU B 1 9 ? 1.345 4.367 -11.312 1 89.94 9 LEU B N 1
ATOM 1632 C CA . LEU B 1 9 ? 0.768 5.426 -12.133 1 89.94 9 LEU B CA 1
ATOM 1633 C C . LEU B 1 9 ? -0.642 5.059 -12.586 1 89.94 9 LEU B C 1
ATOM 1635 O O . LEU B 1 9 ? -1.539 5.906 -12.586 1 89.94 9 LEU B O 1
ATOM 1639 N N . GLY B 1 10 ? -0.829 3.82 -12.969 1 88.75 10 GLY B N 1
ATOM 1640 C CA . GLY B 1 10 ? -2.164 3.357 -13.312 1 88.75 10 GLY B CA 1
ATOM 1641 C C . GLY B 1 10 ? -3.146 3.463 -12.164 1 88.75 10 GLY B C 1
ATOM 1642 O O . GLY B 1 10 ? -4.301 3.852 -12.352 1 88.75 10 GLY B O 1
ATOM 1643 N N . TYR B 1 11 ? -2.701 3.18 -11.07 1 90.19 11 TYR B N 1
ATOM 1644 C CA . TYR B 1 11 ? -3.541 3.209 -9.883 1 90.19 11 TYR B CA 1
ATOM 1645 C C . TYR B 1 11 ? -3.977 4.633 -9.555 1 90.19 11 TYR B C 1
ATOM 1647 O O . TYR B 1 11 ? -5.09 4.855 -9.07 1 90.19 11 TYR B O 1
ATOM 1655 N N . SER B 1 12 ? -3.053 5.574 -9.773 1 91.31 12 SER B N 1
ATOM 1656 C CA . SER B 1 12 ? -3.375 6.973 -9.508 1 91.31 12 SER B CA 1
ATOM 1657 C C . SER B 1 12 ? -4.527 7.449 -10.391 1 91.31 12 SER B C 1
ATOM 1659 O O . SER B 1 12 ? -5.176 8.453 -10.086 1 91.31 12 SER B O 1
ATOM 1661 N N . ARG B 1 13 ? -4.805 6.695 -11.461 1 89.25 13 ARG B N 1
ATOM 1662 C CA . ARG B 1 13 ? -5.809 7.109 -12.438 1 89.25 13 ARG B CA 1
ATOM 1663 C C . ARG B 1 13 ? -7.055 6.238 -12.336 1 89.25 13 ARG B C 1
ATOM 1665 O O . ARG B 1 13 ? -7.922 6.285 -13.219 1 89.25 13 ARG B O 1
ATOM 1672 N N . MET B 1 14 ? -7.129 5.461 -11.352 1 86.56 14 MET B N 1
ATOM 1673 C CA . MET B 1 14 ? -8.266 4.562 -11.219 1 86.56 14 MET B CA 1
ATOM 1674 C C . MET B 1 14 ? -9.578 5.348 -11.141 1 86.56 14 MET B C 1
ATOM 1676 O O . MET B 1 14 ? -9.617 6.438 -10.562 1 86.56 14 MET B O 1
ATOM 1680 N N . VAL B 1 15 ? -10.602 4.73 -11.602 1 83.88 15 VAL B N 1
ATOM 1681 C CA . VAL B 1 15 ? -11.898 5.391 -11.688 1 83.88 15 VAL B CA 1
ATOM 1682 C C . VAL B 1 15 ? -12.547 5.43 -10.305 1 83.88 15 VAL B C 1
ATOM 1684 O O . VAL B 1 15 ? -13.258 6.383 -9.977 1 83.88 15 VAL B O 1
ATOM 1687 N N . ALA B 1 16 ? -12.242 4.438 -9.508 1 86.44 16 ALA B N 1
ATOM 1688 C CA . ALA B 1 16 ? -12.805 4.402 -8.156 1 86.44 16 ALA B CA 1
ATOM 1689 C C . ALA B 1 16 ? -12.438 5.66 -7.375 1 86.44 16 ALA B C 1
ATOM 1691 O O . ALA B 1 16 ? -11.305 6.148 -7.469 1 86.44 16 ALA B O 1
ATOM 1692 N N . PRO B 1 17 ? -13.406 6.227 -6.66 1 92.5 17 PRO B N 1
ATOM 1693 C CA . PRO B 1 17 ? -13.109 7.438 -5.887 1 92.5 17 PRO B CA 1
ATOM 1694 C C . PRO B 1 17 ? -12.031 7.219 -4.836 1 92.5 17 PRO B C 1
ATOM 1696 O O . PRO B 1 17 ? -11.953 6.141 -4.238 1 92.5 17 PRO B O 1
ATOM 1699 N N . PRO B 1 18 ? -11.195 8.203 -4.691 1 96.12 18 PRO B N 1
ATOM 1700 C CA . PRO B 1 18 ? -10.195 8.086 -3.625 1 96.12 18 PRO B CA 1
ATOM 1701 C C . PRO B 1 18 ? -10.82 8.07 -2.232 1 96.12 18 PRO B C 1
ATOM 1703 O O . PRO B 1 18 ? -11.984 8.445 -2.064 1 96.12 18 PRO B O 1
ATOM 1706 N N . ASP B 1 19 ? -10.094 7.562 -1.326 1 94.62 19 ASP B N 1
ATOM 1707 C CA . ASP B 1 19 ? -10.539 7.539 0.062 1 94.62 19 ASP B CA 1
ATOM 1708 C C . ASP B 1 19 ? -10.719 8.953 0.607 1 94.62 19 ASP B C 1
ATOM 1710 O O . ASP B 1 19 ? -11.586 9.195 1.449 1 94.62 19 ASP B O 1
ATOM 1714 N N . ARG B 1 20 ? -9.812 9.812 0.228 1 96.38 20 ARG B N 1
ATOM 1715 C CA . ARG B 1 20 ? -9.883 11.242 0.526 1 96.38 20 ARG B CA 1
ATOM 1716 C C . ARG B 1 20 ? -9.211 12.062 -0.567 1 96.38 20 ARG B C 1
ATOM 1718 O O . ARG B 1 20 ? -8.227 11.625 -1.168 1 96.38 20 ARG B O 1
ATOM 1725 N N . GLN B 1 21 ? -9.758 13.234 -0.855 1 97.94 21 GLN B N 1
ATOM 1726 C CA . GLN B 1 21 ? -9.141 14.141 -1.822 1 97.94 21 GLN B CA 1
ATOM 1727 C C . GLN B 1 21 ? -9.375 15.594 -1.442 1 97.94 21 GLN B C 1
ATOM 1729 O O . GLN B 1 21 ? -10.328 15.914 -0.729 1 97.94 21 GLN B O 1
ATOM 1734 N N . GLY B 1 22 ? -8.477 16.375 -1.816 1 98 22 GLY B N 1
ATOM 1735 C CA . GLY B 1 22 ? -8.602 17.797 -1.538 1 98 22 GLY B CA 1
ATOM 1736 C C . GLY B 1 22 ? -7.297 18.547 -1.681 1 98 22 GLY B C 1
ATOM 1737 O O . GLY B 1 22 ? -6.289 17.984 -2.104 1 98 22 GLY B O 1
ATOM 1738 N N . ARG B 1 23 ? -7.41 19.797 -1.358 1 97.94 23 ARG B N 1
ATOM 1739 C CA . ARG B 1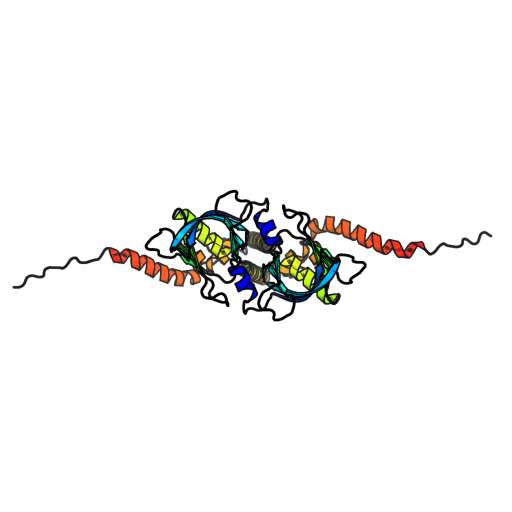 23 ? -6.258 20.688 -1.47 1 97.94 23 ARG B CA 1
ATOM 1740 C C . ARG B 1 23 ? -5.426 20.656 -0.193 1 97.94 23 ARG B C 1
ATOM 1742 O O . ARG B 1 23 ? -5.965 20.781 0.909 1 97.94 23 ARG B O 1
ATOM 1749 N N . LEU B 1 24 ? -4.148 20.438 -0.335 1 98.31 24 LEU B N 1
ATOM 1750 C CA . LEU B 1 24 ? -3.164 20.578 0.73 1 98.31 24 LEU B CA 1
ATOM 1751 C C . LEU B 1 24 ? -1.986 21.438 0.265 1 98.31 24 LEU B C 1
ATOM 1753 O O . LEU B 1 24 ? -1.86 21.734 -0.925 1 98.31 24 LEU B O 1
ATOM 1757 N N . TYR B 1 25 ? -1.283 21.906 1.223 1 97.56 25 TYR B N 1
ATOM 1758 C CA . TYR B 1 25 ? -0.062 22.656 0.945 1 97.56 25 TYR B CA 1
ATOM 1759 C C . TYR B 1 25 ? 1.167 21.875 1.412 1 97.56 25 TYR B C 1
ATOM 1761 O O . TYR B 1 25 ? 1.239 21.453 2.568 1 97.56 25 TYR B O 1
ATOM 1769 N N . LYS B 1 26 ? 2.012 21.641 0.508 1 96 26 LYS B N 1
ATOM 1770 C CA . LYS B 1 26 ? 3.242 20.922 0.82 1 96 26 LYS B CA 1
ATOM 1771 C C . LYS B 1 26 ? 4.43 21.875 0.909 1 96 26 LYS B C 1
ATOM 1773 O O . LYS B 1 26 ? 4.648 22.688 0.007 1 96 26 LYS B O 1
ATOM 1778 N N . LYS B 1 27 ? 5.18 21.75 1.938 1 94.56 27 LYS B N 1
ATOM 1779 C CA . LYS B 1 27 ? 6.324 22.641 2.123 1 94.56 27 LYS B CA 1
ATOM 1780 C C . LYS B 1 27 ? 7.496 22.219 1.246 1 94.56 27 LYS B C 1
ATOM 1782 O O . LYS B 1 27 ? 7.855 21.047 1.204 1 94.56 27 LYS B O 1
ATOM 1787 N N . SER B 1 28 ? 7.992 23.172 0.563 1 89.5 28 SER B N 1
ATOM 1788 C CA . SER B 1 28 ? 9.172 22.906 -0.256 1 89.5 28 SER B CA 1
ATOM 1789 C C . SER B 1 28 ? 10.445 22.922 0.587 1 89.5 28 SER B C 1
ATOM 1791 O O . SER B 1 28 ? 10.617 23.797 1.439 1 89.5 28 SER B O 1
ATOM 1793 N N . GLU B 1 29 ? 11.281 21.969 0.38 1 82.12 29 GLU B N 1
ATOM 1794 C CA . GLU B 1 29 ? 12.555 21.938 1.09 1 82.12 29 GLU B CA 1
ATOM 1795 C C . GLU B 1 29 ? 13.477 23.062 0.626 1 82.12 29 GLU B C 1
ATOM 1797 O O . GLU B 1 29 ? 14.305 23.562 1.398 1 82.12 29 GLU B O 1
ATOM 1802 N N . ARG B 1 30 ? 13.266 23.469 -0.552 1 84.62 30 ARG B N 1
ATOM 1803 C CA . ARG B 1 30 ? 14.148 24.453 -1.163 1 84.62 30 ARG B CA 1
ATOM 1804 C C . ARG B 1 30 ? 13.797 25.859 -0.698 1 84.62 30 ARG B C 1
ATOM 1806 O O . ARG B 1 30 ? 14.664 26.594 -0.207 1 84.62 30 ARG B O 1
ATOM 1813 N N . SER B 1 31 ? 12.547 26.266 -0.729 1 84.94 31 SER B N 1
ATOM 1814 C CA . SER B 1 31 ? 12.141 27.641 -0.47 1 84.94 31 SER B CA 1
ATOM 1815 C C . SER B 1 31 ? 11.492 27.781 0.904 1 84.94 31 SER B C 1
ATOM 1817 O O . SER B 1 31 ? 11.289 28.891 1.391 1 84.94 31 SER B O 1
ATOM 1819 N N . SER B 1 32 ? 11.172 26.688 1.53 1 87.44 32 SER B N 1
ATOM 1820 C CA . SER B 1 32 ? 10.453 26.672 2.803 1 87.44 32 SER B CA 1
ATOM 1821 C C . SER B 1 32 ? 9.055 27.25 2.66 1 87.44 32 SER B C 1
ATOM 1823 O O . SER B 1 32 ? 8.383 27.531 3.66 1 87.44 32 SER B O 1
ATOM 1825 N N . SER B 1 33 ? 8.648 27.438 1.355 1 93 33 SER B N 1
ATOM 1826 C CA . SER B 1 33 ? 7.285 27.891 1.107 1 93 33 SER B CA 1
ATOM 1827 C C . SER B 1 33 ? 6.328 26.719 0.946 1 93 33 SER B C 1
ATOM 1829 O O . SER B 1 33 ? 6.742 25.625 0.573 1 93 33 SER B O 1
ATOM 1831 N N . TYR B 1 34 ? 5.148 27.031 1.341 1 95.06 34 TYR B N 1
ATOM 1832 C CA . TYR B 1 34 ? 4.102 26.031 1.157 1 95.06 34 TYR B CA 1
ATOM 1833 C C . TYR B 1 34 ? 3.449 26.172 -0.213 1 95.06 34 TYR B C 1
ATOM 1835 O O . TYR B 1 34 ? 2.912 27.234 -0.546 1 95.06 34 TYR B O 1
ATOM 1843 N N . GLN B 1 35 ? 3.561 25.078 -0.998 1 96.25 35 GLN B N 1
ATOM 1844 C CA . GLN B 1 35 ? 3.004 25.078 -2.346 1 96.25 35 GLN B CA 1
ATOM 1845 C C . GLN B 1 35 ? 1.696 24.297 -2.398 1 96.25 35 GLN B C 1
ATOM 1847 O O . GLN B 1 35 ? 1.59 23.219 -1.814 1 96.25 35 GLN B O 1
ATOM 1852 N N . ARG B 1 36 ? 0.802 24.875 -3.152 1 97.31 36 ARG B N 1
ATOM 1853 C CA . ARG B 1 36 ? -0.504 24.25 -3.303 1 97.31 36 ARG B CA 1
ATOM 1854 C C . ARG B 1 36 ? -0.4 22.953 -4.117 1 97.31 36 ARG B C 1
ATOM 1856 O O . ARG B 1 36 ? 0.248 22.938 -5.168 1 97.31 36 ARG B O 1
ATOM 1863 N N . ARG B 1 37 ? -1.075 21.875 -3.582 1 97.94 37 ARG B N 1
ATOM 1864 C CA . ARG B 1 37 ? -1.135 20.578 -4.266 1 97.94 37 ARG B CA 1
ATOM 1865 C C . ARG B 1 37 ? -2.533 19.984 -4.176 1 97.94 37 ARG B C 1
ATOM 1867 O O . ARG B 1 37 ? -3.215 20.125 -3.16 1 97.94 37 ARG B O 1
ATOM 1874 N N . TRP B 1 38 ? -2.938 19.453 -5.223 1 98.25 38 TRP B N 1
ATOM 1875 C CA . TRP B 1 38 ? -4.105 18.578 -5.129 1 98.25 38 TRP B CA 1
ATOM 1876 C C . TRP B 1 38 ? -3.705 17.188 -4.672 1 98.25 38 TRP B C 1
ATOM 1878 O O . TRP B 1 38 ? -2.812 16.562 -5.254 1 98.25 38 TRP B O 1
ATOM 1888 N N . CYS B 1 39 ? -4.383 16.688 -3.637 1 98.44 39 CYS B N 1
ATOM 1889 C CA . CYS B 1 39 ? -3.986 15.438 -3.02 1 98.44 39 CYS B CA 1
ATOM 1890 C C . CYS B 1 39 ? -5.125 14.422 -3.059 1 98.44 39 CYS B C 1
ATOM 1892 O O . CYS B 1 39 ? -6.289 14.789 -2.887 1 98.44 39 CYS B O 1
ATOM 1894 N N . GLU B 1 40 ? -4.766 13.156 -3.344 1 98 40 GLU B N 1
ATOM 1895 C CA . GLU B 1 40 ? -5.695 12.031 -3.279 1 98 40 GLU B CA 1
ATOM 1896 C C . GLU B 1 40 ? -5.102 10.867 -2.492 1 98 40 GLU B C 1
ATOM 1898 O O . GLU B 1 40 ? -3.99 10.422 -2.781 1 98 40 GLU B O 1
ATOM 1903 N N . LEU B 1 41 ? -5.863 10.453 -1.522 1 97.81 41 LEU B N 1
ATOM 1904 C CA . LEU B 1 41 ? -5.488 9.266 -0.752 1 97.81 41 LEU B CA 1
ATOM 1905 C C . LEU B 1 41 ? -6.168 8.023 -1.309 1 97.81 41 LEU B C 1
ATOM 1907 O O . LEU B 1 41 ? -7.398 7.965 -1.392 1 97.81 41 LEU B O 1
ATOM 1911 N N . ARG B 1 42 ? -5.379 7.074 -1.753 1 95.88 42 ARG B N 1
ATOM 1912 C CA . ARG B 1 42 ? -5.848 5.77 -2.207 1 95.88 42 ARG B CA 1
ATOM 1913 C C . ARG B 1 42 ? -5.141 4.645 -1.46 1 95.88 42 ARG B C 1
ATOM 1915 O O . ARG B 1 42 ? -3.979 4.34 -1.738 1 95.88 42 ARG B O 1
ATOM 1922 N N . GLY B 1 43 ? -5.965 4.039 -0.553 1 94.88 43 GLY B N 1
ATOM 1923 C CA . GLY B 1 43 ? -5.316 3.064 0.311 1 94.88 43 GLY B CA 1
ATOM 1924 C C . GLY B 1 43 ? -4.215 3.662 1.165 1 94.88 43 GLY B C 1
ATOM 1925 O O . GLY B 1 43 ? -4.453 4.602 1.925 1 94.88 43 GLY B O 1
ATOM 1926 N N . ASN B 1 44 ? -3.006 3.094 0.973 1 95.81 44 ASN B N 1
ATOM 1927 C CA . ASN B 1 44 ? -1.875 3.58 1.754 1 95.81 44 ASN B CA 1
ATOM 1928 C C . ASN B 1 44 ? -0.969 4.488 0.925 1 95.81 44 ASN B C 1
ATOM 1930 O O . ASN B 1 44 ? 0.193 4.699 1.275 1 95.81 44 ASN B O 1
ATOM 1934 N N . LEU B 1 45 ? -1.504 5.023 -0.179 1 96.19 45 LEU B N 1
ATOM 1935 C CA . LEU B 1 45 ? -0.739 5.898 -1.061 1 96.19 45 LEU B CA 1
ATOM 1936 C C . LEU B 1 45 ? -1.373 7.285 -1.135 1 96.19 45 LEU B C 1
ATOM 1938 O O . LEU B 1 45 ? -2.561 7.414 -1.444 1 96.19 45 LEU B O 1
ATOM 1942 N N . LEU B 1 46 ? -0.583 8.289 -0.777 1 97.06 46 LEU B N 1
ATOM 1943 C CA . LEU B 1 46 ? -1 9.672 -0.958 1 97.06 46 LEU B CA 1
ATOM 1944 C C . LEU B 1 46 ? -0.384 10.266 -2.221 1 97.06 46 LEU B C 1
ATOM 1946 O O . LEU B 1 46 ? 0.82 10.531 -2.264 1 97.06 46 LEU B O 1
ATOM 1950 N N . PHE B 1 47 ? -1.214 10.461 -3.25 1 96.56 47 PHE B N 1
ATOM 1951 C CA . PHE B 1 47 ? -0.754 11.094 -4.477 1 96.56 47 PHE B CA 1
ATOM 1952 C C . PHE B 1 47 ? -0.963 12.602 -4.418 1 96.56 47 PHE B C 1
ATOM 1954 O O . PHE B 1 47 ? -1.93 13.078 -3.816 1 96.56 47 PHE B O 1
ATOM 1961 N N . TYR B 1 48 ? -0.061 13.336 -5.012 1 96.69 48 TYR B N 1
ATOM 1962 C CA . TYR B 1 48 ? -0.297 14.773 -5.102 1 96.69 48 TYR B CA 1
ATOM 1963 C C . TYR B 1 48 ? 0.099 15.305 -6.473 1 96.69 48 TYR B C 1
ATOM 1965 O O . TYR B 1 48 ? 1.069 14.836 -7.074 1 96.69 48 TYR B O 1
ATOM 1973 N N . TRP B 1 49 ? -0.696 16.234 -6.988 1 96.69 49 TRP B N 1
ATOM 1974 C CA . TRP B 1 49 ? -0.519 16.922 -8.266 1 96.69 49 TRP B CA 1
ATOM 1975 C C . TRP B 1 49 ? -0.28 18.406 -8.055 1 96.69 49 TRP B C 1
ATOM 1977 O O . TRP B 1 49 ? -0.548 18.938 -6.973 1 96.69 49 TRP B O 1
ATOM 1987 N N . GLU B 1 50 ? 0.341 18.953 -9.055 1 96 50 GLU B N 1
ATOM 1988 C CA . GLU B 1 50 ? 0.42 20.406 -9 1 96 50 GLU B CA 1
ATOM 1989 C C . GLU B 1 50 ? -0.971 21.031 -8.992 1 96 50 GLU B C 1
ATOM 1991 O O . GLU B 1 50 ? -1.262 21.906 -8.156 1 96 50 GLU B O 1
ATOM 1996 N N . ARG B 1 51 ? -1.829 20.656 -9.906 1 95.81 51 ARG B N 1
ATOM 1997 C CA . ARG B 1 51 ? -3.201 21.141 -10.016 1 95.81 51 ARG B CA 1
ATOM 1998 C C . ARG B 1 51 ? -4.18 19.969 -10.172 1 95.81 51 ARG B C 1
ATOM 2000 O O . ARG B 1 51 ? -3.826 18.922 -10.727 1 95.81 51 ARG B O 1
ATOM 2007 N N . GLN B 1 52 ? -5.371 20.203 -9.68 1 94.75 52 GLN B N 1
ATOM 2008 C CA . GLN B 1 52 ? -6.438 19.234 -9.867 1 94.75 52 GLN B CA 1
ATOM 2009 C C . GLN B 1 52 ? -6.664 18.938 -11.352 1 94.75 52 GLN B C 1
ATOM 2011 O O . GLN B 1 52 ? -6.742 19.875 -12.156 1 94.75 52 GLN B O 1
ATOM 2016 N N . GLY B 1 53 ? -6.691 17.719 -11.719 1 91.44 53 GLY B N 1
ATOM 2017 C CA . GLY B 1 53 ? -6.977 17.359 -13.102 1 91.44 53 GLY B CA 1
ATOM 2018 C C . GLY B 1 53 ? -5.734 17.031 -13.906 1 91.44 53 GLY B C 1
ATOM 2019 O O . GLY B 1 53 ? -5.828 16.5 -15.016 1 91.44 53 GLY B O 1
ATOM 2020 N N . ASP B 1 54 ? -4.508 17.406 -13.398 1 93.75 54 ASP B N 1
ATOM 2021 C CA . ASP B 1 54 ? -3.283 17.031 -14.094 1 93.75 54 ASP B CA 1
ATOM 2022 C C . ASP B 1 54 ? -3.248 15.523 -14.352 1 93.75 54 ASP B C 1
ATOM 2024 O O . ASP B 1 54 ? -3.732 14.734 -13.531 1 93.75 54 ASP B O 1
ATOM 2028 N N . ARG B 1 55 ? -2.699 15.109 -15.398 1 88.19 55 ARG B N 1
ATOM 2029 C CA . ARG B 1 55 ? -2.719 13.719 -15.836 1 88.19 55 ARG B CA 1
ATOM 2030 C C . ARG B 1 55 ? -1.845 12.844 -14.938 1 88.19 55 ARG B C 1
ATOM 2032 O O . ARG B 1 55 ? -2.254 11.758 -14.531 1 88.19 55 ARG B O 1
ATOM 2039 N N . GLU B 1 56 ? -0.614 13.328 -14.664 1 90.62 56 GLU B N 1
ATOM 2040 C CA . GLU B 1 56 ? 0.322 12.547 -13.859 1 90.62 56 GLU B CA 1
ATOM 2041 C C . GLU B 1 56 ? 0.627 13.234 -12.531 1 90.62 56 GLU B C 1
ATOM 2043 O O . GLU B 1 56 ? 0.792 14.461 -12.492 1 90.62 56 GLU B O 1
ATOM 2048 N N . PRO B 1 57 ? 0.609 12.477 -11.539 1 94.38 57 PRO B N 1
ATOM 2049 C CA . PRO B 1 57 ? 0.974 13.078 -10.25 1 94.38 57 PRO B CA 1
ATOM 2050 C C . PRO B 1 57 ? 2.432 13.523 -10.203 1 94.38 57 PRO B C 1
ATOM 2052 O O . PRO B 1 57 ? 3.285 12.938 -10.875 1 94.38 57 PRO B O 1
ATOM 2055 N N . LEU B 1 58 ? 2.707 14.562 -9.43 1 93.38 58 LEU B N 1
ATOM 2056 C CA . LEU B 1 58 ? 4.062 15.031 -9.172 1 93.38 58 LEU B CA 1
ATOM 2057 C C . LEU B 1 58 ? 4.832 14.031 -8.32 1 93.38 58 LEU B C 1
ATOM 2059 O O . LEU B 1 58 ? 6.039 13.844 -8.508 1 93.38 58 LEU B O 1
ATOM 2063 N N . GLY B 1 59 ? 4.047 13.43 -7.375 1 93.19 59 GLY B N 1
ATOM 2064 C CA . GLY B 1 59 ? 4.684 12.477 -6.48 1 93.19 59 GLY B CA 1
ATOM 2065 C C . GLY B 1 59 ? 3.689 11.648 -5.684 1 93.19 59 GLY B C 1
ATOM 2066 O O . GLY B 1 59 ? 2.48 11.742 -5.902 1 93.19 59 GLY B O 1
ATOM 2067 N N . LEU B 1 60 ? 4.324 10.75 -4.953 1 93.81 60 LEU B N 1
ATOM 2068 C CA . LEU B 1 60 ? 3.559 9.875 -4.07 1 93.81 60 LEU B CA 1
ATOM 2069 C C . LEU B 1 60 ? 4.238 9.742 -2.713 1 93.81 60 LEU B C 1
ATOM 2071 O O . LEU B 1 60 ? 5.469 9.75 -2.627 1 93.81 60 LEU B O 1
ATOM 2075 N N . I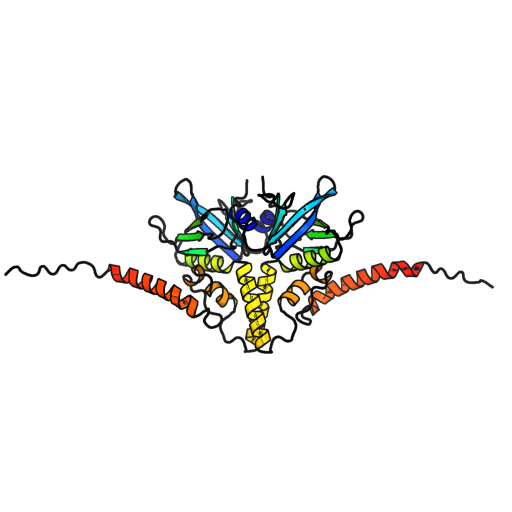LE B 1 61 ? 3.451 9.727 -1.691 1 94.5 61 ILE B N 1
ATOM 2076 C CA . ILE B 1 61 ? 3.908 9.461 -0.332 1 94.5 61 ILE B CA 1
ATOM 2077 C C . ILE B 1 61 ? 3.305 8.156 0.171 1 94.5 61 ILE B C 1
ATOM 2079 O O . ILE B 1 61 ? 2.082 8.031 0.287 1 94.5 61 ILE B O 1
ATOM 2083 N N . LEU B 1 62 ? 4.172 7.211 0.388 1 94.31 62 LEU B N 1
ATOM 2084 C CA . LEU B 1 62 ? 3.736 5.934 0.945 1 94.31 62 LEU B CA 1
ATOM 2085 C C . LEU B 1 62 ? 3.537 6.039 2.453 1 94.31 62 LEU B C 1
ATOM 2087 O O . LEU B 1 62 ? 4.438 6.477 3.174 1 94.31 62 LEU B O 1
ATOM 2091 N N . LEU B 1 63 ? 2.357 5.586 2.908 1 93.75 63 LEU B N 1
ATOM 2092 C CA . LEU B 1 63 ? 2.014 5.734 4.316 1 93.75 63 LEU B CA 1
ATOM 2093 C C . LEU B 1 63 ? 2.293 4.449 5.086 1 93.75 63 LEU B C 1
ATOM 2095 O O . LEU B 1 63 ? 1.4 3.906 5.742 1 93.75 63 LEU B O 1
ATOM 2099 N N . GLU B 1 64 ? 3.51 3.951 4.984 1 90.69 64 GLU B N 1
ATOM 2100 C CA . GLU B 1 64 ? 3.998 2.797 5.734 1 90.69 64 GLU B CA 1
ATOM 2101 C C . GLU B 1 64 ? 5.219 3.16 6.574 1 90.69 64 GLU B C 1
ATOM 2103 O O . GLU B 1 64 ? 6.164 3.775 6.07 1 90.69 64 GLU B O 1
ATOM 2108 N N . GLY B 1 65 ? 5.16 2.775 7.812 1 81.94 65 GLY B N 1
ATOM 2109 C CA . GLY B 1 65 ? 6.285 3.059 8.695 1 81.94 65 GLY B CA 1
ATOM 2110 C C . GLY B 1 65 ? 6.434 4.535 9.016 1 81.94 65 GLY B C 1
ATOM 2111 O O . GLY B 1 65 ? 7.547 5.016 9.242 1 81.94 65 GLY B O 1
ATOM 2112 N N . CYS B 1 66 ? 5.316 5.234 8.898 1 86.25 66 CYS B N 1
ATOM 2113 C CA . CYS B 1 66 ? 5.383 6.672 9.133 1 86.25 66 CYS B CA 1
ATOM 2114 C C . CYS B 1 66 ? 4.523 7.066 10.328 1 86.25 66 CYS B C 1
ATOM 2116 O O . CYS B 1 66 ? 3.758 6.25 10.844 1 86.25 66 CYS B O 1
ATOM 2118 N N . THR B 1 67 ? 4.797 8.281 10.766 1 84 67 THR B N 1
ATOM 2119 C CA . THR B 1 67 ? 3.955 8.922 11.773 1 84 67 THR B CA 1
ATOM 2120 C C . THR B 1 67 ? 3.383 10.234 11.242 1 84 67 THR B C 1
ATOM 2122 O O . THR B 1 67 ? 4.07 10.977 10.539 1 84 67 THR B O 1
ATOM 2125 N N . VAL B 1 68 ? 2.154 10.414 11.531 1 88.12 68 VAL B N 1
ATOM 2126 C CA . VAL B 1 68 ? 1.482 11.656 11.164 1 88.12 68 VAL B CA 1
ATOM 2127 C C . VAL B 1 68 ? 1.188 12.477 12.414 1 88.12 68 VAL B C 1
ATOM 2129 O O . VAL B 1 68 ? 0.476 12.016 13.312 1 88.12 68 VAL B O 1
ATOM 2132 N N . GLU B 1 69 ? 1.811 13.664 12.453 1 84 69 GLU B N 1
ATOM 2133 C CA . GLU B 1 69 ? 1.67 14.461 13.664 1 84 69 GLU B CA 1
ATOM 2134 C C . GLU B 1 69 ? 1.351 15.922 13.336 1 84 69 GLU B C 1
ATOM 2136 O O . GLU B 1 69 ? 1.85 16.453 12.344 1 84 69 GLU B O 1
ATOM 2141 N N . LEU B 1 70 ? 0.542 16.453 14.195 1 85.31 70 LEU B N 1
ATOM 2142 C CA . LEU B 1 70 ? 0.327 17.891 14.078 1 85.31 70 LEU B CA 1
ATOM 2143 C C . LEU B 1 70 ? 1.619 18.672 14.336 1 85.31 70 LEU B C 1
ATOM 2145 O O . LEU B 1 70 ? 2.451 18.234 15.141 1 85.31 70 LEU B O 1
ATOM 2149 N N . GLN B 1 71 ? 1.746 19.672 13.57 1 86.56 71 GLN B N 1
ATOM 2150 C CA . GLN B 1 71 ? 2.951 20.484 13.719 1 86.56 71 GLN B CA 1
ATOM 2151 C C . GLN B 1 71 ? 2.602 21.953 13.961 1 86.56 71 GLN B C 1
ATOM 2153 O O . GLN B 1 71 ? 1.745 22.5 13.273 1 86.56 71 GLN B O 1
ATOM 2158 N N . GLU B 1 72 ? 3.205 22.406 15 1 82.88 72 GLU B N 1
ATOM 2159 C CA . GLU B 1 72 ? 3.08 23.844 15.188 1 82.88 72 GLU B CA 1
ATOM 2160 C C . GLU B 1 72 ? 3.977 24.609 14.211 1 82.88 72 GLU B C 1
ATOM 2162 O O . GLU B 1 72 ? 5.125 24.219 13.984 1 82.88 72 GLU B O 1
ATOM 2167 N N . SER B 1 73 ? 3.363 25.422 13.445 1 81.62 73 SER B N 1
ATOM 2168 C CA . SER B 1 73 ? 4.129 26.25 12.516 1 81.62 73 SER B CA 1
ATOM 2169 C C . SER B 1 73 ? 3.871 27.734 12.742 1 81.62 73 SER B C 1
ATOM 2171 O O . SER B 1 73 ? 2.744 28.141 13.039 1 81.62 73 SER B O 1
ATOM 2173 N N . ALA B 1 74 ? 4.953 28.469 12.711 1 77.44 74 ALA B N 1
ATOM 2174 C CA . ALA B 1 74 ? 4.852 29.922 12.859 1 77.44 74 ALA B CA 1
ATOM 2175 C C . ALA B 1 74 ? 4.293 30.562 11.586 1 77.44 74 ALA B C 1
ATOM 2177 O O . ALA B 1 74 ? 3.693 31.641 11.641 1 77.44 74 ALA B O 1
ATOM 2178 N N . THR B 1 75 ? 4.395 29.953 10.492 1 85.38 75 THR B N 1
ATOM 2179 C CA . THR B 1 75 ? 4.113 30.609 9.219 1 85.38 75 THR B CA 1
ATOM 2180 C C . THR B 1 75 ? 2.76 30.172 8.672 1 85.38 75 THR B C 1
ATOM 2182 O O . THR B 1 75 ? 2.107 30.922 7.938 1 85.38 75 THR B O 1
ATOM 2185 N N . GLU B 1 76 ? 2.391 28.938 8.969 1 90.31 76 GLU B N 1
ATOM 2186 C CA . GLU B 1 76 ? 1.161 28.391 8.398 1 90.31 76 GLU B CA 1
ATOM 2187 C C . GLU B 1 76 ? 0.305 27.719 9.461 1 90.31 76 GLU B C 1
ATOM 2189 O O . GLU B 1 76 ? 0.826 27 10.32 1 90.31 76 GLU B O 1
ATOM 2194 N N . PRO B 1 77 ? -0.957 28.016 9.414 1 93 77 PRO B N 1
ATOM 2195 C CA . PRO B 1 77 ? -1.871 27.328 10.32 1 93 77 PRO B CA 1
ATOM 2196 C C . PRO B 1 77 ? -2.225 25.922 9.836 1 93 77 PRO B C 1
ATOM 2198 O O . PRO B 1 77 ? -1.976 25.578 8.672 1 93 77 PRO B O 1
ATOM 2201 N N . PHE B 1 78 ? -2.713 25.047 10.68 1 95.81 78 PHE B N 1
ATOM 2202 C CA . PHE B 1 78 ? -3.27 23.719 10.398 1 95.81 78 PHE B CA 1
ATOM 2203 C C . PHE B 1 78 ? -2.223 22.812 9.75 1 95.81 78 PHE B C 1
ATOM 2205 O O . PHE B 1 78 ? -2.488 22.188 8.727 1 95.81 78 PHE B O 1
ATOM 2212 N N . THR B 1 79 ? -1.057 22.875 10.258 1 95.5 79 THR B N 1
ATOM 2213 C CA . THR B 1 79 ? 0.078 22.141 9.703 1 95.5 79 THR B CA 1
ATOM 2214 C C . THR B 1 79 ? 0.219 20.766 10.367 1 95.5 79 THR B C 1
ATOM 2216 O O . THR B 1 79 ? -0.163 20.594 11.523 1 95.5 79 THR B O 1
ATOM 2219 N N . PHE B 1 80 ? 0.659 19.781 9.609 1 93.31 80 PHE B N 1
ATOM 2220 C CA . PHE B 1 80 ? 1.011 18.469 10.117 1 93.31 80 PHE B CA 1
ATOM 2221 C C . PHE B 1 80 ? 2.205 17.891 9.367 1 93.31 80 PHE B C 1
ATOM 2223 O O . PHE B 1 80 ? 2.617 18.438 8.336 1 93.31 80 PHE B O 1
ATOM 2230 N N . GLU B 1 81 ? 2.748 16.906 9.953 1 91.62 81 GLU B N 1
ATOM 2231 C CA . GLU B 1 81 ? 3.967 16.312 9.398 1 91.62 81 GLU B CA 1
ATOM 2232 C C . GLU B 1 81 ? 3.846 14.805 9.266 1 91.62 81 GLU B C 1
ATOM 2234 O O . GLU B 1 81 ? 3.318 14.141 10.156 1 91.62 81 GLU B O 1
ATOM 2239 N N . ILE B 1 82 ? 4.23 14.305 8.078 1 93 82 ILE B N 1
ATOM 2240 C CA . ILE B 1 82 ? 4.422 12.875 7.863 1 93 82 ILE B CA 1
ATOM 2241 C C . ILE B 1 82 ? 5.91 12.539 7.934 1 93 82 ILE B C 1
ATOM 2243 O O . ILE B 1 82 ? 6.695 12.992 7.094 1 93 82 ILE B O 1
ATOM 2247 N N . SER B 1 83 ? 6.297 11.781 8.969 1 88.62 83 SER B N 1
ATOM 2248 C CA . SER B 1 83 ? 7.719 11.523 9.172 1 88.62 83 SER B CA 1
ATOM 2249 C C . SER B 1 83 ? 8 10.023 9.273 1 88.62 83 SER B C 1
ATOM 2251 O O . SER B 1 83 ? 7.141 9.258 9.719 1 88.62 83 SER B O 1
ATOM 2253 N N . TYR B 1 84 ? 9.172 9.641 8.812 1 85.25 84 TYR B N 1
ATOM 2254 C CA . TYR B 1 84 ? 9.578 8.242 8.82 1 85.25 84 TYR B CA 1
ATOM 2255 C C . TYR B 1 84 ? 10.758 8.031 9.773 1 85.25 84 TYR B C 1
ATOM 2257 O O . TYR B 1 84 ? 11.734 8.773 9.734 1 85.25 84 TYR B O 1
ATOM 2265 N N . SER B 1 85 ? 10.539 7.246 10.93 1 72.19 85 SER B N 1
ATOM 2266 C CA . SER B 1 85 ? 11.562 7.062 11.945 1 72.19 85 SER B CA 1
ATOM 2267 C C . SER B 1 85 ? 12.68 6.156 11.445 1 72.19 85 SER B C 1
ATOM 2269 O O . SER B 1 85 ? 13.812 6.223 11.945 1 72.19 85 SER B O 1
ATOM 2271 N N . HIS B 1 86 ? 12.227 5.121 10.711 1 62.56 86 HIS B N 1
ATOM 2272 C CA . HIS B 1 86 ? 13.203 4.105 10.344 1 62.56 86 HIS B CA 1
ATOM 2273 C C . HIS B 1 86 ? 13.477 4.117 8.844 1 62.56 86 HIS B C 1
ATOM 2275 O O . HIS B 1 86 ? 12.625 4.52 8.055 1 62.56 86 HIS B O 1
ATOM 2281 N N . GLY B 1 87 ? 14.734 4.18 8.422 1 55.41 87 GLY B N 1
ATOM 2282 C CA . GLY B 1 87 ? 15.133 3.928 7.043 1 55.41 87 GLY B CA 1
ATOM 2283 C C . GLY B 1 87 ? 16.25 4.828 6.574 1 55.41 87 GLY B C 1
ATOM 2284 O O . GLY B 1 87 ? 16.703 5.707 7.312 1 55.41 87 GLY B O 1
ATOM 2285 N N . SER B 1 88 ? 16.812 4.25 5.629 1 50.69 88 SER B N 1
ATOM 2286 C CA . SER B 1 88 ? 17.953 4.914 5.023 1 50.69 88 SER B CA 1
ATOM 2287 C C . SER B 1 88 ? 17.609 6.324 4.555 1 50.69 88 SER B C 1
ATOM 2289 O O . SER B 1 88 ? 18.469 7.062 4.082 1 50.69 88 SER B O 1
ATOM 2291 N N . LEU B 1 89 ? 16.266 6.395 4.367 1 53.03 89 LEU B N 1
ATOM 2292 C CA . LEU B 1 89 ? 15.953 7.691 3.783 1 53.03 89 LEU B CA 1
ATOM 2293 C C . LEU B 1 89 ? 16.172 8.812 4.797 1 53.03 89 LEU B C 1
ATOM 2295 O O . LEU B 1 89 ? 15.219 9.508 5.168 1 53.03 89 LEU B O 1
ATOM 2299 N N . GLY B 1 90 ? 17.172 8.766 5.426 1 53.53 90 GLY B N 1
ATOM 2300 C CA . GLY B 1 90 ? 17.328 9.859 6.379 1 53.53 90 GLY B CA 1
ATOM 2301 C C . GLY B 1 90 ? 16.016 10.289 7 1 53.53 90 GLY B C 1
ATOM 2302 O O . GLY B 1 90 ? 14.969 9.68 6.742 1 53.53 90 GLY B O 1
ATOM 2303 N N . HIS B 1 91 ? 15.969 11.125 8.031 1 58.94 91 HIS B N 1
ATOM 2304 C CA . HIS B 1 91 ? 14.852 11.789 8.703 1 58.94 91 HIS B CA 1
ATOM 2305 C C . HIS B 1 91 ? 13.969 12.523 7.699 1 58.94 91 HIS B C 1
ATOM 2307 O O . HIS B 1 91 ? 14.023 13.75 7.598 1 58.94 91 HIS B O 1
ATOM 2313 N N . ARG B 1 92 ? 13.391 11.711 6.621 1 77.12 92 ARG B N 1
ATOM 2314 C CA . ARG B 1 92 ? 12.57 12.492 5.691 1 77.12 92 ARG B CA 1
ATOM 2315 C C . ARG B 1 92 ? 11.172 12.719 6.254 1 77.12 92 ARG B C 1
ATOM 2317 O O . ARG B 1 92 ? 10.633 11.867 6.961 1 77.12 92 ARG B O 1
ATOM 2324 N N . ALA B 1 93 ? 10.805 13.953 6.195 1 88.62 93 ALA B N 1
ATOM 2325 C CA . ALA B 1 93 ? 9.484 14.398 6.645 1 88.62 93 ALA B CA 1
ATOM 2326 C C . ALA B 1 93 ? 8.812 15.266 5.59 1 88.62 93 ALA B C 1
ATOM 2328 O O . ALA B 1 93 ? 9.484 15.992 4.855 1 88.62 93 ALA B O 1
ATOM 2329 N N . TYR B 1 94 ? 7.602 15 5.453 1 93.19 94 TYR B N 1
ATOM 2330 C CA . TYR B 1 94 ? 6.766 15.867 4.625 1 93.19 94 TYR B CA 1
ATOM 2331 C C . TYR B 1 94 ? 5.93 16.797 5.488 1 93.19 94 TYR B C 1
ATOM 2333 O O . TYR B 1 94 ? 5.102 16.344 6.281 1 93.19 94 TYR B O 1
ATOM 2341 N N . LYS B 1 95 ? 6.266 18.078 5.379 1 94.81 95 LYS B N 1
ATOM 2342 C CA . LYS B 1 95 ? 5.473 19.062 6.098 1 94.81 95 LYS B CA 1
ATOM 2343 C C . LYS B 1 95 ? 4.312 19.562 5.242 1 94.81 95 LYS B C 1
ATOM 2345 O O . LYS B 1 95 ? 4.516 20.047 4.125 1 94.81 95 LYS B O 1
ATOM 2350 N N . MET B 1 96 ? 3.127 19.453 5.801 1 96.62 96 MET B N 1
ATOM 2351 C CA . MET B 1 96 ? 1.904 19.766 5.07 1 96.62 96 MET B CA 1
ATOM 2352 C C . MET B 1 96 ? 1.04 20.75 5.852 1 96.62 96 MET B C 1
ATOM 2354 O O . MET B 1 96 ? 1.192 20.875 7.066 1 96.62 96 MET B O 1
ATOM 2358 N N . ALA B 1 97 ? 0.194 21.391 5.133 1 97.62 97 ALA B N 1
ATOM 2359 C CA . ALA B 1 97 ? -0.811 22.25 5.754 1 97.62 97 ALA B CA 1
ATOM 2360 C C . ALA B 1 97 ? -2.162 22.109 5.062 1 97.62 97 ALA B C 1
ATOM 2362 O O . ALA B 1 97 ? -2.227 21.875 3.854 1 97.62 97 ALA B O 1
ATOM 2363 N N . ALA B 1 98 ? -3.217 22.156 5.828 1 97.56 98 ALA B N 1
ATOM 2364 C CA . ALA B 1 98 ? -4.578 22.094 5.297 1 97.56 98 ALA B CA 1
ATOM 2365 C C . ALA B 1 98 ? -5.184 23.5 5.211 1 97.56 98 ALA B C 1
ATOM 2367 O O . ALA B 1 98 ? -4.613 24.453 5.73 1 97.56 98 ALA B O 1
ATOM 2368 N N . GLU B 1 99 ? -6.285 23.641 4.539 1 96.69 99 GLU B N 1
ATOM 2369 C CA . GLU B 1 99 ? -6.945 24.922 4.328 1 96.69 99 GLU B CA 1
ATOM 2370 C C . GLU B 1 99 ? -7.621 25.422 5.605 1 96.69 99 GLU B C 1
ATOM 2372 O O . GLU B 1 99 ? -7.785 26.625 5.801 1 96.69 99 GLU B O 1
ATOM 2377 N N . ASP B 1 100 ? -8.117 24.5 6.426 1 95.69 100 ASP B N 1
ATOM 2378 C CA . ASP B 1 100 ? -8.789 24.844 7.676 1 95.69 100 ASP B CA 1
ATOM 2379 C C . ASP B 1 100 ? -8.648 23.719 8.703 1 95.69 100 ASP B C 1
ATOM 2381 O O . ASP B 1 100 ? -8.062 22.688 8.406 1 95.69 100 ASP B O 1
ATOM 2385 N N . GLN B 1 101 ? -9.172 23.969 9.859 1 89.56 101 GLN B N 1
ATOM 2386 C CA . GLN B 1 101 ? -9.039 23.062 10.977 1 89.56 101 GLN B CA 1
ATOM 2387 C C . GLN B 1 101 ? -9.75 21.734 10.695 1 89.56 101 GLN B C 1
ATOM 2389 O O . GLN B 1 101 ? -9.211 20.656 10.961 1 89.56 101 GLN B O 1
ATOM 2394 N N . ALA B 1 102 ? -10.891 21.828 10.188 1 92.06 102 ALA B N 1
ATOM 2395 C CA . ALA B 1 102 ? -11.672 20.625 9.906 1 92.06 102 ALA B CA 1
ATOM 2396 C C . ALA B 1 102 ? -10.977 19.734 8.883 1 92.06 102 ALA B C 1
ATOM 2398 O O . ALA B 1 102 ? -10.898 18.516 9.047 1 92.06 102 ALA B O 1
ATOM 2399 N N . SER B 1 103 ? -10.445 20.375 7.844 1 95.25 103 SER B N 1
ATOM 2400 C CA . SER B 1 103 ? -9.719 19.656 6.809 1 95.25 103 SER B CA 1
ATOM 2401 C C . SER B 1 103 ? -8.453 19 7.371 1 95.25 103 SER B C 1
ATOM 2403 O O . SER B 1 103 ? -8.133 17.859 7.031 1 95.25 103 SER B O 1
ATOM 2405 N N . MET B 1 104 ? -7.762 19.719 8.211 1 92.75 104 MET B N 1
ATOM 2406 C CA . MET B 1 104 ? -6.551 19.188 8.828 1 92.75 104 MET B CA 1
ATOM 2407 C C . MET B 1 104 ? -6.859 17.938 9.641 1 92.75 104 MET B C 1
ATOM 2409 O O . MET B 1 104 ? -6.191 16.906 9.492 1 92.75 104 MET B O 1
ATOM 2413 N N . GLU B 1 105 ? -7.855 17.984 10.438 1 84.5 105 GLU B N 1
ATOM 2414 C CA . GLU B 1 105 ? -8.227 16.844 11.281 1 84.5 105 GLU B CA 1
ATOM 2415 C C . GLU B 1 105 ? -8.656 15.648 10.43 1 84.5 105 GLU B C 1
ATOM 2417 O O . GLU B 1 105 ? -8.305 14.508 10.742 1 84.5 105 GLU B O 1
ATOM 2422 N N . GLY B 1 106 ? -9.375 15.922 9.383 1 90.44 106 GLY B N 1
ATOM 2423 C CA . GLY B 1 106 ? -9.805 14.859 8.477 1 90.44 106 GLY B CA 1
ATOM 2424 C C . GLY B 1 106 ? -8.648 14.164 7.789 1 90.44 106 GLY B C 1
ATOM 2425 O O . GLY B 1 106 ? -8.617 12.93 7.711 1 90.44 106 GLY B O 1
ATOM 2426 N N . TRP B 1 107 ? -7.719 14.945 7.336 1 94.88 107 TRP B N 1
ATOM 2427 C CA . TRP B 1 107 ? -6.551 14.383 6.664 1 94.88 107 TRP B CA 1
ATOM 2428 C C . TRP B 1 107 ? -5.684 13.594 7.645 1 94.88 107 TRP B C 1
ATOM 2430 O O . TRP B 1 107 ? -5.254 12.477 7.348 1 94.88 107 TRP B O 1
ATOM 2440 N N . VAL B 1 108 ? -5.461 14.18 8.742 1 90 108 VAL B N 1
ATOM 2441 C CA . VAL B 1 108 ? -4.605 13.523 9.727 1 90 108 VAL B CA 1
ATOM 2442 C C . VAL B 1 108 ? -5.215 12.188 10.133 1 90 108 VAL B C 1
ATOM 2444 O O . VAL B 1 108 ? -4.512 11.172 10.219 1 90 108 VAL B O 1
ATOM 2447 N N . ARG B 1 109 ? -6.473 12.125 10.273 1 85.56 109 ARG B N 1
ATOM 2448 C CA . ARG B 1 109 ? -7.16 10.891 10.625 1 85.56 109 ARG B CA 1
ATOM 2449 C C . ARG B 1 109 ? -7.043 9.859 9.508 1 85.56 109 ARG B C 1
ATOM 2451 O O . ARG B 1 109 ? -6.695 8.703 9.758 1 85.56 109 ARG B O 1
ATOM 2458 N N . ALA B 1 110 ? -7.305 10.312 8.367 1 91.25 110 ALA B N 1
ATOM 2459 C CA . ALA B 1 110 ? -7.266 9.422 7.215 1 91.25 110 ALA B CA 1
ATOM 2460 C C . ALA B 1 110 ? -5.863 8.867 6.996 1 91.25 110 ALA B C 1
ATOM 2462 O O . ALA B 1 110 ? -5.688 7.664 6.785 1 91.25 110 ALA B O 1
ATOM 2463 N N . LEU B 1 111 ? -4.883 9.719 7.129 1 93.25 111 LEU B N 1
ATOM 2464 C CA . LEU B 1 111 ? -3.5 9.328 6.867 1 93.25 111 LEU B CA 1
ATOM 2465 C C . LEU B 1 111 ? -2.977 8.414 7.969 1 93.25 111 LEU B C 1
ATOM 2467 O O . LEU B 1 111 ? -2.215 7.484 7.699 1 93.25 111 LEU B O 1
ATOM 2471 N N . SER B 1 112 ? -3.412 8.656 9.141 1 84.44 112 SER B N 1
ATOM 2472 C CA . SER B 1 112 ? -2.928 7.895 10.289 1 84.44 112 SER B CA 1
ATOM 2473 C C . SER B 1 112 ? -3.457 6.465 10.266 1 84.44 112 SER B C 1
ATOM 2475 O O . SER B 1 112 ? -2.871 5.57 10.883 1 84.44 112 SER B O 1
ATOM 2477 N N . THR B 1 113 ? -4.484 6.223 9.531 1 82.88 113 THR B N 1
ATOM 2478 C CA . THR B 1 113 ? -5.117 4.91 9.531 1 82.88 113 THR B CA 1
ATOM 2479 C C . THR B 1 113 ? -4.953 4.23 8.18 1 82.88 113 THR B C 1
ATOM 2481 O O . THR B 1 113 ? -5.547 3.18 7.93 1 82.88 113 THR B O 1
ATOM 2484 N N . ALA B 1 114 ? -4.125 4.844 7.402 1 92.44 114 ALA B N 1
ATOM 2485 C CA . ALA B 1 114 ? -4.027 4.355 6.027 1 92.44 114 ALA B CA 1
ATOM 2486 C C . ALA B 1 114 ? -2.828 3.432 5.855 1 92.44 114 ALA B C 1
ATOM 2488 O O . ALA B 1 114 ? -2.438 3.111 4.73 1 92.44 114 ALA B O 1
ATOM 2489 N N . SER B 1 115 ? -2.242 2.891 6.855 1 88.88 115 SER B N 1
ATOM 2490 C CA . SER B 1 115 ? -1.112 1.971 6.762 1 88.88 115 SER B CA 1
ATOM 2491 C C . SER B 1 115 ? -1.582 0.541 6.52 1 88.88 115 SER B C 1
ATOM 2493 O O . SER B 1 115 ? -2.518 0.07 7.168 1 88.88 115 SER B O 1
ATOM 2495 N N . PHE B 1 116 ? -1.024 -0.152 5.633 1 92.81 116 PHE B N 1
ATOM 2496 C CA . PHE B 1 116 ? -1.306 -1.559 5.371 1 92.81 116 PHE B CA 1
ATOM 2497 C C . PHE B 1 116 ? -1.052 -2.404 6.613 1 92.81 116 PHE B C 1
ATOM 2499 O O . PHE B 1 116 ? -1.879 -3.24 6.98 1 92.81 116 PHE B O 1
ATOM 2506 N N . ASN B 1 117 ? 0.123 -2.193 7.16 1 86.75 117 ASN B N 1
ATOM 2507 C CA . ASN B 1 117 ? 0.497 -2.975 8.336 1 86.75 117 ASN B CA 1
ATOM 2508 C C . ASN B 1 117 ? -0.429 -2.693 9.516 1 86.75 117 ASN B C 1
ATOM 2510 O O . ASN B 1 117 ? -0.663 -3.57 10.344 1 86.75 117 ASN B O 1
ATOM 2514 N N . TYR B 1 118 ? -0.862 -1.512 9.562 1 83.69 118 TYR B N 1
ATOM 2515 C CA . TYR B 1 118 ? -1.851 -1.186 10.578 1 83.69 118 TYR B CA 1
ATOM 2516 C C . TYR B 1 118 ? -3.129 -1.989 10.375 1 83.69 118 TYR B C 1
ATOM 2518 O O . TYR B 1 118 ? -3.656 -2.578 11.328 1 83.69 118 TYR B O 1
ATOM 2526 N N . LEU B 1 119 ? -3.664 -2.047 9.219 1 84.94 119 LEU B N 1
ATOM 2527 C CA . LEU B 1 119 ? -4.871 -2.799 8.898 1 84.94 119 LEU B CA 1
ATOM 2528 C C . LEU B 1 119 ? -4.676 -4.285 9.172 1 84.94 119 LEU B C 1
ATOM 2530 O O . LEU B 1 119 ? -5.559 -4.938 9.734 1 84.94 119 LEU B O 1
ATOM 2534 N N . ARG B 1 120 ? -3.557 -4.738 8.805 1 85.06 120 ARG B N 1
ATOM 2535 C CA . ARG B 1 120 ? -3.23 -6.145 9.023 1 85.06 120 ARG B CA 1
ATOM 2536 C C . ARG B 1 120 ? -3.23 -6.477 10.516 1 85.06 120 ARG B C 1
ATOM 2538 O O . ARG B 1 120 ? -3.756 -7.512 10.922 1 85.06 120 ARG B O 1
ATOM 2545 N N . ALA B 1 121 ? -2.615 -5.594 11.242 1 80.94 121 ALA B N 1
ATOM 2546 C CA . ALA B 1 121 ? -2.584 -5.789 12.688 1 80.94 121 ALA B CA 1
ATOM 2547 C C . ALA B 1 121 ? -3.992 -5.773 13.273 1 80.94 121 ALA B C 1
ATOM 2549 O O . ALA B 1 121 ? -4.316 -6.586 14.141 1 80.94 121 ALA B O 1
ATOM 2550 N N . LEU B 1 122 ? -4.789 -4.926 12.812 1 78.88 122 LEU B N 1
ATOM 2551 C CA . LEU B 1 122 ? -6.172 -4.832 13.281 1 78.88 122 LEU B CA 1
ATOM 2552 C C . LEU B 1 122 ? -6.945 -6.102 12.938 1 78.88 122 LEU B C 1
ATOM 2554 O O . LEU B 1 122 ? -7.715 -6.605 13.758 1 78.88 122 LEU B O 1
ATOM 2558 N N . LEU B 1 123 ? -6.789 -6.559 11.781 1 80.38 123 LEU B N 1
ATOM 2559 C CA . LEU B 1 123 ? -7.473 -7.77 11.336 1 80.38 123 LEU B CA 1
ATOM 2560 C C . LEU B 1 123 ? -7.051 -8.969 12.18 1 80.38 123 LEU B C 1
ATOM 2562 O O . LEU B 1 123 ? -7.895 -9.766 12.602 1 80.38 123 LEU B O 1
ATOM 2566 N N . THR B 1 124 ? -5.73 -9.086 12.367 1 74.75 124 THR B N 1
ATOM 2567 C CA . THR B 1 124 ? -5.203 -10.18 13.164 1 74.75 124 THR B CA 1
ATOM 2568 C C . THR B 1 124 ? -5.785 -10.148 14.578 1 74.75 124 THR B C 1
ATOM 2570 O O . THR B 1 124 ? -6.188 -11.18 15.117 1 74.75 124 THR B O 1
ATOM 2573 N N . ASP B 1 125 ? -5.863 -8.977 15.109 1 73.69 125 ASP B N 1
ATOM 2574 C CA . ASP B 1 125 ? -6.41 -8.797 16.453 1 73.69 125 ASP B CA 1
ATOM 2575 C C . ASP B 1 125 ? -7.891 -9.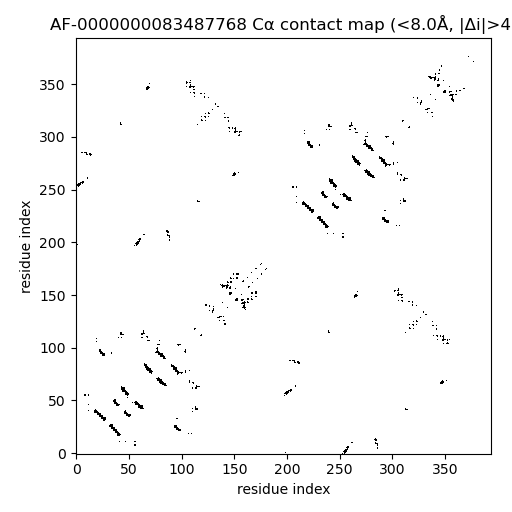172 16.5 1 73.69 125 ASP B C 1
ATOM 2577 O O . ASP B 1 125 ? -8.328 -9.867 17.422 1 73.69 125 ASP B O 1
ATOM 2581 N N . LEU B 1 126 ? -8.641 -8.742 15.531 1 74.5 126 LEU B N 1
ATOM 2582 C CA . LEU B 1 126 ? -10.07 -9.023 15.492 1 74.5 126 LEU B CA 1
ATOM 2583 C C . LEU B 1 126 ? -10.32 -10.516 15.289 1 74.5 126 LEU B C 1
ATOM 2585 O O . LEU B 1 126 ? -11.227 -11.086 15.906 1 74.5 126 LEU B O 1
ATOM 2589 N N . GLU B 1 127 ? -9.523 -11.047 14.453 1 71.5 127 GLU B N 1
ATOM 2590 C CA . GLU B 1 127 ? -9.633 -12.484 14.242 1 71.5 127 GLU B CA 1
ATOM 2591 C C . GLU B 1 127 ? -9.367 -13.25 15.539 1 71.5 127 GLU B C 1
ATOM 2593 O O . GLU B 1 127 ? -10.055 -14.234 15.836 1 71.5 127 GLU B O 1
ATOM 2598 N N . GLY B 1 128 ? -8.336 -12.82 16.219 1 71.81 128 GLY B N 1
ATOM 2599 C CA . GLY B 1 128 ? -8.039 -13.445 17.5 1 71.81 128 GLY B CA 1
ATOM 2600 C C . GLY B 1 128 ? -9.172 -13.328 18.5 1 71.81 128 GLY B C 1
ATOM 2601 O O . GLY B 1 128 ? -9.5 -14.289 19.188 1 71.81 128 GLY B O 1
ATOM 2602 N N . GLN B 1 129 ? -9.766 -12.18 18.547 1 66.81 129 GLN B N 1
ATOM 2603 C CA . GLN B 1 129 ? -10.891 -11.953 19.438 1 66.81 129 GLN B CA 1
ATOM 2604 C C . GLN B 1 129 ? -12.086 -12.812 19.062 1 66.81 129 GLN B C 1
ATOM 2606 O O . GLN B 1 129 ? -12.773 -13.352 19.938 1 66.81 129 GLN B O 1
ATOM 2611 N N . TYR B 1 130 ? -12.281 -12.875 17.906 1 67.19 130 TYR B N 1
ATOM 2612 C CA . TYR B 1 130 ? -13.398 -13.688 17.422 1 67.19 130 TYR B CA 1
ATOM 2613 C C . TYR B 1 130 ? -13.18 -15.156 17.734 1 67.19 130 TYR B C 1
ATOM 2615 O O . TYR B 1 130 ? -14.117 -15.852 18.156 1 67.19 130 TYR B O 1
ATOM 2623 N N . ARG B 1 131 ? -11.977 -15.547 17.531 1 67.81 131 ARG B N 1
ATOM 2624 C CA . ARG B 1 131 ? -11.648 -16.938 17.844 1 67.81 131 ARG B CA 1
ATOM 2625 C C . ARG B 1 131 ? -11.789 -17.219 19.328 1 67.81 131 ARG B C 1
ATOM 2627 O O . ARG B 1 131 ? -12.289 -18.266 19.719 1 67.81 131 ARG B O 1
ATOM 2634 N N . ALA B 1 132 ? -11.414 -16.297 20.062 1 67 132 ALA B N 1
ATOM 2635 C CA . ALA B 1 132 ? -11.469 -16.453 21.516 1 67 132 ALA B CA 1
ATOM 2636 C C . ALA B 1 132 ? -12.914 -16.469 22.016 1 67 132 ALA B C 1
ATOM 2638 O O . ALA B 1 132 ? -13.227 -17.109 23.016 1 67 132 ALA B O 1
ATOM 2639 N N . SER B 1 133 ? -13.734 -15.68 21.375 1 64.81 133 SER B N 1
ATOM 2640 C CA . SER B 1 133 ? -15.133 -15.609 21.781 1 64.81 133 SER B CA 1
ATOM 2641 C C . SER B 1 133 ? -15.898 -16.859 21.359 1 64.81 133 SER B C 1
ATOM 2643 O O . SER B 1 133 ? -17.031 -17.078 21.781 1 64.81 133 SER B O 1
ATOM 2645 N N . GLY B 1 134 ? -15.195 -17.734 20.75 1 57.19 134 GLY B N 1
ATOM 2646 C CA . GLY B 1 134 ? -15.852 -18.953 20.281 1 57.19 134 GLY B CA 1
ATOM 2647 C C . GLY B 1 134 ? -16.734 -18.719 19.078 1 57.19 134 GLY B C 1
ATOM 2648 O O . GLY B 1 134 ? -17.375 -19.656 18.578 1 57.19 134 GLY B O 1
ATOM 2649 N N . ALA B 1 135 ? -16.938 -17.469 18.828 1 55.59 135 ALA B N 1
ATOM 2650 C CA . ALA B 1 135 ? -17.828 -17.156 17.719 1 55.59 135 ALA B CA 1
ATOM 2651 C C . ALA B 1 135 ? -17.203 -17.547 16.375 1 55.59 135 ALA B C 1
ATOM 2653 O O . ALA B 1 135 ? -17.922 -17.781 15.398 1 55.59 135 ALA B O 1
ATOM 2654 N N . LEU B 1 136 ? -15.852 -17.281 16.266 1 52.69 136 LEU B N 1
ATOM 2655 C CA . LEU B 1 136 ? -15.211 -17.641 15 1 52.69 136 LEU B CA 1
ATOM 2656 C C . LEU B 1 136 ? -15.141 -19.156 14.828 1 52.69 136 LEU B C 1
ATOM 2658 O O . LEU B 1 136 ? -14.648 -19.859 15.711 1 52.69 136 LEU B O 1
ATOM 2662 N N . GLY B 1 137 ? -16.094 -19.672 14.453 1 43.59 137 GLY B N 1
ATOM 2663 C CA . GLY B 1 137 ? -15.742 -21.047 14.125 1 43.59 137 GLY B CA 1
ATOM 2664 C C . GLY B 1 137 ? -14.336 -21.188 13.586 1 43.59 137 GLY B C 1
ATOM 2665 O O . GLY B 1 137 ? -13.703 -20.188 13.219 1 43.59 137 GLY B O 1
ATOM 2666 N N . ALA B 1 138 ? -13.547 -22.219 13.57 1 40.59 138 ALA B N 1
ATOM 2667 C CA . ALA B 1 138 ? -12.164 -22.641 13.414 1 40.59 138 ALA B CA 1
ATOM 2668 C C . ALA B 1 138 ? -11.461 -21.859 12.32 1 40.59 138 ALA B C 1
ATOM 2670 O O . ALA B 1 138 ? -10.281 -22.078 12.031 1 40.59 138 ALA B O 1
ATOM 2671 N N . THR B 1 139 ? -11.984 -21.359 11.133 1 42.38 139 THR B N 1
ATOM 2672 C CA . THR B 1 139 ? -11.102 -21.078 10 1 42.38 139 THR B CA 1
ATOM 2673 C C . THR B 1 139 ? -10.586 -19.641 10.062 1 42.38 139 THR B C 1
ATOM 2675 O O . THR B 1 139 ? -11.359 -18.703 10.25 1 42.38 139 THR B O 1
ATOM 2678 N N . PRO B 1 140 ? -9.281 -19.344 10.297 1 43.5 140 PRO B N 1
ATOM 2679 C CA . PRO B 1 140 ? -8.664 -18.016 10.352 1 43.5 140 PRO B CA 1
ATOM 2680 C C . PRO B 1 140 ? -9.078 -17.125 9.188 1 43.5 140 PRO B C 1
ATOM 2682 O O . PRO B 1 140 ? -9.242 -17.594 8.062 1 43.5 140 PRO B O 1
ATOM 2685 N N . LEU B 1 141 ? -9.484 -15.789 9.328 1 47.16 141 LEU B N 1
ATOM 2686 C CA . LEU B 1 141 ? -10.016 -14.758 8.438 1 47.16 141 LEU B CA 1
ATOM 2687 C C . LEU B 1 141 ? -9.125 -14.602 7.207 1 47.16 141 LEU B C 1
ATOM 2689 O O . LEU B 1 141 ? -9.625 -14.391 6.102 1 47.16 141 LEU B O 1
ATOM 2693 N N . GLU B 1 142 ? -7.727 -14.305 7.402 1 47.69 142 GLU B N 1
ATOM 2694 C CA . GLU B 1 142 ? -6.805 -14.164 6.281 1 47.69 142 GLU B CA 1
ATOM 2695 C C . GLU B 1 142 ? -6.973 -15.297 5.277 1 47.69 142 GLU B C 1
ATOM 2697 O O . GLU B 1 142 ? -6.848 -15.094 4.07 1 47.69 142 GLU B O 1
ATOM 2702 N N . GLU B 1 143 ? -7.156 -16.422 5.77 1 43.34 143 GLU B N 1
ATOM 2703 C CA . GLU B 1 143 ? -7.383 -17.594 4.938 1 43.34 143 GLU B CA 1
ATOM 2704 C C . GLU B 1 143 ? -8.68 -17.484 4.148 1 43.34 143 GLU B C 1
ATOM 2706 O O . GLU B 1 143 ? -8.766 -17.953 3.014 1 43.34 143 GLU B O 1
ATOM 2711 N N . ARG B 1 144 ? -9.633 -16.688 4.578 1 41.5 144 ARG B N 1
ATOM 2712 C CA . ARG B 1 144 ? -10.93 -16.453 3.955 1 41.5 144 ARG B CA 1
ATOM 2713 C C . ARG B 1 144 ? -10.805 -15.453 2.803 1 41.5 144 ARG B C 1
ATOM 2715 O O . ARG B 1 144 ? -11.469 -15.609 1.774 1 41.5 144 ARG B O 1
ATOM 2722 N N . ALA B 1 145 ? -10.016 -14.32 2.988 1 42.94 145 ALA B N 1
ATOM 2723 C CA . ALA B 1 145 ? -9.82 -13.312 1.947 1 42.94 145 ALA B CA 1
ATOM 2724 C C . ALA B 1 145 ? -9.094 -13.906 0.745 1 42.94 145 ALA B C 1
ATOM 2726 O O . ALA B 1 145 ? -9.414 -13.586 -0.403 1 42.94 145 ALA B O 1
ATOM 2727 N N . VAL B 1 146 ? -7.871 -14.531 0.889 1 41.94 146 VAL B N 1
ATOM 2728 C CA . VAL B 1 146 ? -7.113 -15.172 -0.178 1 41.94 146 VAL B CA 1
ATOM 2729 C C . VAL B 1 146 ? -8.008 -16.156 -0.922 1 41.94 146 VAL B C 1
ATOM 2731 O O . VAL B 1 146 ? -7.832 -16.391 -2.121 1 41.94 146 VAL B O 1
ATOM 2734 N N . GLU B 1 147 ? -9.047 -16.703 -0.378 1 38.09 147 GLU B N 1
ATOM 2735 C CA . GLU B 1 147 ? -9.953 -17.656 -1.011 1 38.09 147 GLU B CA 1
ATOM 2736 C C . GLU B 1 147 ? -10.805 -16.984 -2.082 1 38.09 147 GLU B C 1
ATOM 2738 O O . GLU B 1 147 ? -11.18 -17.609 -3.072 1 38.09 147 GLU B O 1
ATOM 2743 N N . ARG B 1 148 ? -11.133 -15.703 -1.953 1 37.69 148 ARG B N 1
ATOM 2744 C CA . ARG B 1 148 ? -12.016 -15.07 -2.926 1 37.69 148 ARG B CA 1
ATOM 2745 C C . ARG B 1 148 ? -11.219 -14.516 -4.109 1 37.69 148 ARG B C 1
ATOM 2747 O O . ARG B 1 148 ? -11.797 -13.93 -5.027 1 37.69 148 ARG B O 1
ATOM 2754 N N . SER B 1 149 ? -9.82 -14.227 -3.959 1 34.53 149 SER B N 1
ATOM 2755 C CA . SER B 1 149 ? -9.102 -13.898 -5.188 1 34.53 149 SER B CA 1
ATOM 2756 C C . SER B 1 149 ? -8.945 -15.133 -6.074 1 34.53 149 SER B C 1
ATOM 2758 O O . SER B 1 149 ? -8.562 -16.203 -5.598 1 34.53 149 SER B O 1
ATOM 2760 N N . PRO B 1 150 ? -9.492 -15.188 -7.32 1 32.84 150 PRO B N 1
ATOM 2761 C CA . PRO B 1 150 ? -9.383 -16.328 -8.234 1 32.84 150 PRO B CA 1
ATOM 2762 C C . PRO B 1 150 ? -8.008 -17 -8.172 1 32.84 150 PRO B C 1
ATOM 2764 O O . PRO B 1 150 ? -7.91 -18.219 -8.266 1 32.84 150 PRO B O 1
ATOM 2767 N N . LEU B 1 151 ? -6.906 -16.25 -8.203 1 34.62 151 LEU B N 1
ATOM 2768 C CA . LEU B 1 151 ? -5.59 -16.875 -8.344 1 34.62 151 LEU B CA 1
ATOM 2769 C C . LEU B 1 151 ? -5.168 -17.547 -7.051 1 34.62 151 LEU B C 1
ATOM 2771 O O . LEU B 1 151 ? -4.277 -18.406 -7.059 1 34.62 151 LEU B O 1
ATOM 2775 N N . VAL B 1 152 ? -5.336 -17.062 -5.934 1 35.03 152 VAL B N 1
ATOM 2776 C CA . VAL B 1 152 ? -4.945 -17.688 -4.68 1 35.03 152 VAL B CA 1
ATOM 2777 C C . VAL B 1 152 ? -5.684 -19.016 -4.52 1 35.03 152 VAL B C 1
ATOM 2779 O O . VAL B 1 152 ? -5.191 -19.938 -3.863 1 35.03 152 VAL B O 1
ATOM 2782 N N . GLU B 1 153 ? -6.871 -19.312 -5.043 1 33.78 153 GLU B N 1
ATOM 2783 C CA . GLU B 1 153 ? -7.562 -20.609 -5.074 1 33.78 153 GLU B CA 1
ATOM 2784 C C . GLU B 1 153 ? -6.691 -21.672 -5.723 1 33.78 153 GLU B C 1
ATOM 2786 O O . GLU B 1 153 ? -6.793 -22.859 -5.371 1 33.78 153 GLU B O 1
ATOM 2791 N N . ALA B 1 154 ? -5.961 -21.469 -6.781 1 33.59 154 ALA B N 1
ATOM 2792 C CA . ALA B 1 154 ? -5.121 -22.516 -7.328 1 33.59 154 ALA B CA 1
ATOM 2793 C C . ALA B 1 154 ? -4.082 -22.984 -6.309 1 33.59 154 ALA B C 1
ATOM 2795 O O . ALA B 1 154 ? -3.672 -24.141 -6.305 1 33.59 154 ALA B O 1
ATOM 2796 N N . VAL B 1 155 ? -3.275 -22.094 -5.637 1 32.12 155 VAL B N 1
ATOM 2797 C CA . VAL B 1 155 ? -2.41 -22.516 -4.539 1 32.12 155 VAL B CA 1
ATOM 2798 C C . VAL B 1 155 ? -3.244 -22.734 -3.279 1 32.12 155 VAL B C 1
ATOM 2800 O O . VAL B 1 155 ? -4.203 -22 -3.027 1 32.12 155 VAL B O 1
ATOM 2803 N N . GLY B 1 156 ? -3.322 -23.969 -2.645 1 28.7 156 GLY B N 1
ATOM 2804 C CA . GLY B 1 156 ? -3.971 -24.453 -1.436 1 28.7 156 GLY B CA 1
ATOM 2805 C C . GLY B 1 156 ? -4.105 -23.375 -0.367 1 28.7 156 GLY B C 1
ATOM 2806 O O . GLY B 1 156 ? -3.701 -23.578 0.779 1 28.7 156 GLY B O 1
ATOM 2807 N N . LEU B 1 157 ? -3.988 -22.219 -0.509 1 29.25 157 LEU B N 1
ATOM 2808 C CA . LEU B 1 157 ? -4.023 -21.547 0.789 1 29.25 157 LEU B CA 1
ATOM 2809 C C . LEU B 1 157 ? -5.363 -21.766 1.479 1 29.25 157 LEU B C 1
ATOM 2811 O O . LEU B 1 157 ? -6.418 -21.641 0.854 1 29.25 157 LEU B O 1
ATOM 2815 N N . PRO B 1 158 ? -5.406 -22.484 2.668 1 26.52 158 PRO B N 1
ATOM 2816 C CA . PRO B 1 158 ? -6.609 -22.969 3.346 1 26.52 158 PRO B CA 1
ATOM 2817 C C . PRO B 1 158 ? -7.738 -21.938 3.355 1 26.52 158 PRO B C 1
ATOM 2819 O O . PRO B 1 158 ? -7.52 -20.781 2.996 1 26.52 158 PRO B O 1
ATOM 2822 N N . ASP B 1 159 ? -8.805 -22.109 4.262 1 26.34 159 ASP B N 1
ATOM 2823 C CA . ASP B 1 159 ? -10.109 -21.953 4.898 1 26.34 159 ASP B CA 1
ATOM 2824 C C . ASP B 1 159 ? -10.273 -20.547 5.465 1 26.34 159 ASP B C 1
ATOM 2826 O O . ASP B 1 159 ? -9.32 -19.984 6.012 1 26.34 159 ASP B O 1
ATOM 2830 N N . PHE B 1 160 ? -11.016 -19.688 5.844 1 32.12 160 PHE B N 1
ATOM 2831 C CA . PHE B 1 160 ? -11.75 -19.547 7.094 1 32.12 160 PHE B CA 1
ATOM 2832 C C . PHE B 1 160 ? -13.016 -20.406 7.07 1 32.12 160 PHE B C 1
ATOM 2834 O O . PHE B 1 160 ? -13.68 -20.5 6.039 1 32.12 160 PHE B O 1
ATOM 2841 N N . GLU B 1 161 ? -14 -21.266 7.32 1 28.95 161 GLU B N 1
ATOM 2842 C CA . GLU B 1 161 ? -14.484 -22.453 6.605 1 28.95 161 GLU B CA 1
ATOM 2843 C C . GLU B 1 161 ? -14.891 -22.094 5.176 1 28.95 161 GLU B C 1
ATOM 2845 O O . GLU B 1 161 ? -14.445 -22.734 4.223 1 28.95 161 GLU B O 1
ATOM 2850 N N . GLY B 1 162 ? -16.125 -21.812 4.613 1 27.11 162 GLY B N 1
ATOM 2851 C CA . GLY B 1 162 ? -16.906 -21.75 3.396 1 27.11 162 GLY B CA 1
ATOM 2852 C C . GLY B 1 162 ? -16.891 -20.391 2.73 1 27.11 162 GLY B C 1
ATOM 2853 O O . GLY B 1 162 ? -17.297 -20.25 1.574 1 27.11 162 GLY B O 1
ATOM 2854 N N . LEU B 1 163 ? -17.062 -19.328 3.209 1 30.08 163 LEU B N 1
ATOM 2855 C CA . LEU B 1 163 ? -17.344 -18 2.68 1 30.08 163 LEU B CA 1
ATOM 2856 C C . LEU B 1 163 ? -16.344 -17.609 1.599 1 30.08 163 LEU B C 1
ATOM 2858 O O . LEU B 1 163 ? -16.344 -16.484 1.12 1 30.08 163 LEU B O 1
ATOM 2862 N N . HIS B 1 164 ? -15.891 -18.5 1.028 1 32.03 164 HIS B N 1
ATOM 2863 C CA . HIS B 1 164 ? -15.609 -18.984 -0.32 1 32.03 164 HIS B CA 1
ATOM 2864 C C . HIS B 1 164 ? -16.906 -19.234 -1.092 1 32.03 164 HIS B C 1
ATOM 2866 O O . HIS B 1 164 ? -16.859 -19.641 -2.258 1 32.03 164 HIS B O 1
ATOM 2872 N N . CYS B 1 165 ? -18.203 -19.312 -0.705 1 29.78 165 CYS B N 1
ATOM 2873 C CA . CYS B 1 165 ? -19.266 -19.953 -1.474 1 29.78 165 CYS B CA 1
ATOM 2874 C C . CYS B 1 165 ? -19.469 -19.266 -2.816 1 29.78 165 CYS B C 1
ATOM 2876 O O . CYS B 1 165 ? -19.547 -19.922 -3.855 1 29.78 165 CYS B O 1
ATOM 2878 N N . GLN B 1 166 ? -20.297 -18.188 -2.893 1 28.36 166 GLN B N 1
ATOM 2879 C CA . GLN B 1 166 ? -20.891 -17.625 -4.098 1 28.36 166 GLN B CA 1
ATOM 2880 C C . GLN B 1 166 ? -19.828 -17.016 -5 1 28.36 166 GLN B C 1
ATOM 2882 O O . GLN B 1 166 ? -19.906 -17.094 -6.227 1 28.36 166 GLN B O 1
ATOM 2887 N N . PHE B 1 167 ? -18.953 -16.422 -4.676 1 33.69 167 PHE B N 1
ATOM 2888 C CA . PHE B 1 167 ? -17.875 -16.141 -5.613 1 33.69 167 PHE B CA 1
ATOM 2889 C C . PHE B 1 167 ? -17.156 -17.406 -6.016 1 33.69 167 PHE B C 1
ATOM 2891 O O . PHE B 1 167 ? -16.344 -17.406 -6.945 1 33.69 167 PHE B O 1
ATOM 2898 N N . GLY B 1 168 ? -17.422 -18.484 -5.488 1 30.39 168 GLY B N 1
ATOM 2899 C CA . GLY B 1 168 ? -17.234 -19.891 -5.793 1 30.39 168 GLY B CA 1
ATOM 2900 C C . GLY B 1 168 ? -18.078 -20.375 -6.957 1 30.39 168 GLY B C 1
ATOM 2901 O O . GLY B 1 168 ? -17.781 -21.391 -7.574 1 30.39 168 GLY B O 1
ATOM 2902 N N . GLU B 1 169 ? -19.172 -20.031 -7.125 1 32.5 169 GLU B N 1
ATOM 2903 C CA . GLU B 1 169 ? -20 -20.516 -8.219 1 32.5 169 GLU B CA 1
ATOM 2904 C C . GLU B 1 169 ? -19.344 -20.234 -9.57 1 32.5 169 GLU B C 1
ATOM 2906 O O . GLU B 1 169 ? -19.359 -21.094 -10.461 1 32.5 169 GLU B O 1
ATOM 2911 N N . GLU B 1 170 ? -19.109 -19.125 -9.875 1 30.92 170 GLU B N 1
ATOM 2912 C CA . GLU B 1 170 ? -18.578 -18.828 -11.195 1 30.92 170 GLU B CA 1
ATOM 2913 C C . GLU B 1 170 ? -17.156 -19.344 -11.352 1 30.92 170 GLU B C 1
ATOM 2915 O O . GLU B 1 170 ? -16.766 -19.812 -12.422 1 30.92 170 GLU B O 1
ATOM 2920 N N . ILE B 1 171 ? -16.391 -19.266 -10.281 1 33.88 171 ILE B N 1
ATOM 2921 C CA . ILE B 1 171 ? -15.133 -20 -10.375 1 33.88 171 ILE B CA 1
ATOM 2922 C C . ILE B 1 171 ? -15.406 -21.5 -10.414 1 33.88 171 ILE B C 1
ATOM 2924 O O . ILE B 1 171 ? -14.734 -22.25 -11.133 1 33.88 171 ILE B O 1
ATOM 2928 N N . MET B 1 172 ? -16.391 -22 -9.867 1 32.88 172 MET B N 1
ATOM 2929 C CA . MET B 1 172 ? -16.891 -23.359 -10.055 1 32.88 172 MET B CA 1
ATOM 2930 C C . MET B 1 172 ? -17.266 -23.609 -11.516 1 32.88 172 MET B C 1
ATOM 2932 O O . MET B 1 172 ? -17.016 -24.688 -12.047 1 32.88 172 MET B O 1
ATOM 2936 N N . LYS B 1 173 ? -17.781 -22.812 -12.086 1 37.47 173 LYS B N 1
ATOM 2937 C CA . LYS B 1 173 ? -18.062 -23.016 -13.508 1 37.47 173 LYS B CA 1
ATOM 2938 C C . LYS B 1 173 ? -16.781 -23.016 -14.328 1 37.47 173 LYS B C 1
ATOM 2940 O O . LYS B 1 173 ? -16.625 -23.828 -15.25 1 37.47 173 LYS B O 1
ATOM 2945 N N . LEU B 1 174 ? -15.906 -22.281 -13.953 1 35.09 174 LEU B N 1
ATOM 2946 C CA . LEU B 1 174 ? -14.68 -22.266 -14.734 1 35.09 174 LEU B CA 1
ATOM 2947 C C . LEU B 1 174 ? -13.797 -23.469 -14.391 1 35.09 174 LEU B C 1
ATOM 2949 O O . LEU B 1 174 ? -13.219 -24.094 -15.281 1 35.09 174 LEU B O 1
ATOM 2953 N N . ARG B 1 175 ? -13.711 -23.859 -13.18 1 34.53 175 ARG B N 1
ATOM 2954 C CA . ARG B 1 175 ? -13.078 -25.141 -12.875 1 34.53 175 ARG B CA 1
ATOM 2955 C C . ARG B 1 175 ? -13.828 -26.297 -13.523 1 34.53 175 ARG B C 1
ATOM 2957 O O . ARG B 1 175 ? -13.211 -27.266 -13.992 1 34.53 175 ARG B O 1
ATOM 2964 N N . ALA B 1 176 ? -14.938 -26.297 -13.367 1 37.06 176 ALA B N 1
ATOM 2965 C CA . ALA B 1 176 ? -15.703 -27.297 -14.117 1 37.06 176 ALA B CA 1
ATOM 2966 C C . ALA B 1 176 ? -15.281 -27.312 -15.586 1 37.06 176 ALA B C 1
ATOM 2968 O O . ALA B 1 176 ? -15.086 -28.391 -16.156 1 37.06 176 ALA B O 1
ATOM 2969 N N . ARG B 1 177 ? -15.07 -26.266 -16.125 1 38.31 177 ARG B N 1
ATOM 2970 C CA . ARG B 1 177 ? -14.672 -26.25 -17.531 1 38.31 177 ARG B CA 1
ATOM 2971 C C . ARG B 1 177 ? -13.211 -26.672 -17.688 1 38.31 177 ARG B C 1
ATOM 2973 O O . ARG B 1 177 ? -12.867 -27.359 -18.641 1 38.31 177 ARG B O 1
ATOM 2980 N N . TRP B 1 178 ? -12.406 -26.25 -16.719 1 36.66 178 TRP B N 1
ATOM 2981 C CA . TRP B 1 178 ? -11.023 -26.688 -16.859 1 36.66 178 TRP B CA 1
ATOM 2982 C C . TRP B 1 178 ? -10.891 -28.172 -16.547 1 36.66 178 TRP B C 1
ATOM 2984 O O . TRP B 1 178 ? -10.203 -28.906 -17.266 1 36.66 178 TRP B O 1
ATOM 2994 N N . ARG B 1 179 ? -11.383 -28.656 -15.398 1 35.56 179 ARG B N 1
ATOM 2995 C CA . ARG B 1 179 ? -11.445 -30.094 -15.195 1 35.56 179 ARG B CA 1
ATOM 2996 C C . ARG B 1 179 ? -12.086 -30.797 -16.391 1 35.56 179 ARG B C 1
ATOM 2998 O O . ARG B 1 179 ? -11.664 -31.891 -16.781 1 35.56 179 ARG B O 1
ATOM 3005 N N . GLU B 1 180 ? -13.055 -30.25 -16.812 1 41.06 180 GLU B N 1
ATOM 3006 C CA . GLU B 1 180 ? -13.633 -30.875 -17.984 1 41.06 180 GLU B CA 1
ATOM 3007 C C . GLU B 1 180 ? -12.68 -30.812 -19.172 1 41.06 180 GLU B C 1
ATOM 3009 O O . GLU B 1 180 ? -12.625 -31.734 -20 1 41.06 180 GLU B O 1
ATOM 3014 N N . GLY B 1 181 ? -11.867 -29.75 -19.188 1 38.28 181 GLY B N 1
ATOM 3015 C CA . GLY B 1 181 ? -11.016 -29.734 -20.359 1 38.28 181 GLY B CA 1
ATOM 3016 C C . GLY B 1 181 ? -9.828 -30.672 -20.25 1 38.28 181 GLY B C 1
ATOM 3017 O O . GLY B 1 181 ? -9.336 -31.188 -21.266 1 38.28 181 GLY B O 1
ATOM 3018 N N . ARG B 1 182 ? -9.188 -30.969 -19.047 1 39.81 182 ARG B N 1
ATOM 3019 C CA . ARG B 1 182 ? -8.125 -31.969 -19.062 1 39.81 182 ARG B CA 1
ATOM 3020 C C . ARG B 1 182 ? -8.695 -33.375 -19.125 1 39.81 182 ARG B C 1
ATOM 3022 O O . ARG B 1 182 ? -8.031 -34.312 -19.594 1 39.81 182 ARG B O 1
ATOM 3029 N N . ALA B 1 183 ? -9.68 -33.688 -18.484 1 38.47 183 ALA B N 1
ATOM 3030 C CA . ALA B 1 183 ? -10.18 -35.062 -18.625 1 38.47 183 ALA B CA 1
ATOM 3031 C C . ALA B 1 183 ? -10.531 -35.375 -20.078 1 38.47 183 ALA B C 1
ATOM 3033 O O . ALA B 1 183 ? -10.5 -36.531 -20.484 1 38.47 183 ALA B O 1
ATOM 3034 N N . GLY B 1 184 ? -10.922 -34.375 -20.781 1 37.62 184 GLY B N 1
ATOM 3035 C CA . GLY B 1 184 ? -11.273 -34.844 -22.109 1 37.62 184 GLY B CA 1
ATOM 3036 C C . GLY B 1 184 ? -10.07 -35.281 -22.938 1 37.62 184 GLY B C 1
ATOM 3037 O O . GLY B 1 184 ? -10.219 -35.75 -24.062 1 37.62 184 GLY B O 1
ATOM 3038 N N . GLY B 1 185 ? -8.82 -34.938 -22.547 1 36.38 185 GLY B N 1
ATOM 3039 C CA . GLY B 1 185 ? -7.902 -35.438 -23.562 1 36.38 185 GLY B CA 1
ATOM 3040 C C . GLY B 1 185 ? -7.66 -36.938 -23.469 1 36.38 185 GLY B C 1
ATOM 3041 O O . GLY B 1 185 ? -7.07 -37.5 -24.375 1 36.38 185 GLY B O 1
ATOM 3042 N N . ASP B 1 186 ? -7.621 -37.594 -22.312 1 35.31 186 ASP B N 1
ATOM 3043 C CA . ASP B 1 186 ? -7.145 -38.969 -22.469 1 35.31 186 ASP B CA 1
ATOM 3044 C C . ASP B 1 186 ? -8.219 -39.844 -23.078 1 35.31 186 ASP B C 1
ATOM 3046 O O . ASP B 1 186 ? -7.953 -41 -23.453 1 35.31 186 ASP B O 1
ATOM 3050 N N . GLN B 1 187 ? -9.508 -39.562 -22.938 1 34.12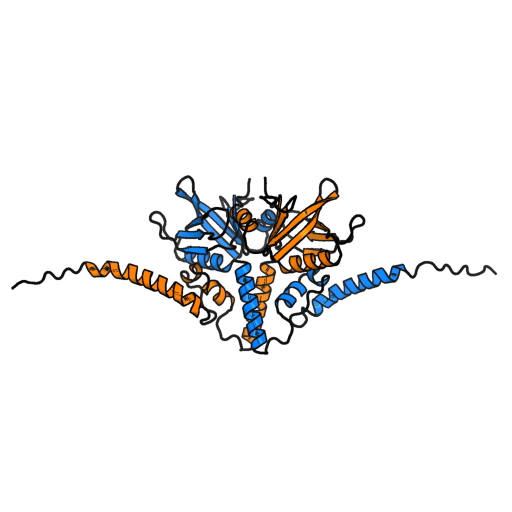 187 GLN B N 1
ATOM 3051 C CA . GLN B 1 187 ? -10.344 -40.719 -23.297 1 34.12 187 GLN B CA 1
ATOM 3052 C C . GLN B 1 187 ? -10.359 -40.938 -24.812 1 34.12 187 GLN B C 1
ATOM 3054 O O . GLN B 1 187 ? -11.008 -41.844 -25.312 1 34.12 187 GLN B O 1
ATOM 3059 N N . THR B 1 188 ? -10.008 -40.031 -25.625 1 33.47 188 THR B N 1
ATOM 3060 C CA . THR B 1 188 ? -10.547 -40.375 -26.938 1 33.47 188 THR B CA 1
ATOM 3061 C C . THR B 1 188 ? -9.781 -41.562 -27.547 1 33.47 188 THR B C 1
ATOM 3063 O O . THR B 1 188 ? -10.109 -42 -28.641 1 33.47 188 THR B O 1
ATOM 3066 N N . ALA B 1 189 ? -8.578 -41.906 -27.234 1 34.78 189 ALA B N 1
ATOM 3067 C CA . ALA B 1 189 ? -7.996 -42.75 -28.297 1 34.78 189 ALA B CA 1
ATOM 3068 C C . ALA B 1 189 ? -8.508 -44.188 -28.234 1 34.78 189 ALA B C 1
ATOM 3070 O O . ALA B 1 189 ? -8.008 -45.062 -28.938 1 34.78 189 ALA B O 1
ATOM 3071 N N . GLN B 1 190 ? -9.203 -44.688 -27.188 1 31.09 190 GLN B N 1
ATOM 3072 C CA . GLN B 1 190 ? -9.375 -46.125 -27.328 1 31.09 190 GLN B CA 1
ATOM 3073 C C . GLN B 1 190 ? -10.406 -46.438 -28.406 1 31.09 190 GLN B C 1
ATOM 3075 O O . GLN B 1 190 ? -11.602 -46.25 -28.203 1 31.09 190 GLN B O 1
ATOM 3080 N N . GLY B 1 191 ? -10.211 -46.094 -29.734 1 31.25 191 GLY B N 1
ATOM 3081 C CA . GLY B 1 191 ? -10.891 -46.625 -30.906 1 31.25 191 GLY B CA 1
ATOM 3082 C C . GLY B 1 191 ? -11.078 -48.125 -30.859 1 31.25 191 GLY B C 1
ATOM 3083 O O . GLY B 1 191 ? -10.102 -48.875 -30.734 1 31.25 191 GLY B O 1
ATOM 3084 N N . ASP B 1 192 ? -12.172 -48.688 -30.281 1 30.97 192 ASP B N 1
ATOM 3085 C CA . ASP B 1 192 ? -12.672 -50.062 -30.359 1 30.97 192 ASP B CA 1
ATOM 3086 C C . ASP B 1 192 ? -12.688 -50.562 -31.812 1 30.97 192 ASP B C 1
ATOM 3088 O O . ASP B 1 192 ? -13.344 -49.969 -32.656 1 30.97 192 ASP B O 1
ATOM 3092 N N . LEU B 1 193 ? -11.625 -51.062 -32.344 1 32.59 193 LEU B N 1
ATOM 3093 C CA . LEU B 1 193 ? -11.578 -51.938 -33.5 1 32.59 193 LEU B CA 1
ATOM 3094 C C . LEU B 1 193 ? -12.68 -53 -33.438 1 32.59 193 LEU B C 1
ATOM 3096 O O . LEU B 1 193 ? -12.633 -53.875 -32.594 1 32.59 193 LEU B O 1
ATOM 3100 N N . ILE B 1 194 ? -13.969 -52.562 -33.562 1 32.12 194 ILE B N 1
ATOM 3101 C CA . ILE B 1 194 ? -15.125 -53.438 -33.719 1 32.12 194 ILE B CA 1
ATOM 3102 C C . ILE B 1 194 ? -14.773 -54.562 -34.656 1 32.12 194 ILE B C 1
ATOM 3104 O O . ILE B 1 194 ? -14.266 -54.344 -35.781 1 32.12 194 ILE B O 1
ATOM 3108 N N . ASP B 1 195 ? -14.586 -55.75 -34.156 1 31.52 195 ASP B N 1
ATOM 3109 C CA . ASP B 1 195 ? -14.508 -57.062 -34.812 1 31.52 195 ASP B CA 1
ATOM 3110 C C . ASP B 1 195 ? -15.734 -57.344 -35.656 1 31.52 195 ASP B C 1
ATOM 3112 O O . ASP B 1 195 ? -16.859 -57.375 -35.156 1 31.52 195 ASP B O 1
ATOM 3116 N N . LEU B 1 196 ? -15.93 -56.594 -36.812 1 26.69 196 LEU B N 1
ATOM 3117 C CA . LEU B 1 196 ? -16.891 -57.062 -37.812 1 26.69 196 LEU B CA 1
ATOM 3118 C C . LEU B 1 196 ? -16.719 -58.531 -38.094 1 26.69 196 LEU B C 1
ATOM 3120 O O . LEU B 1 196 ? -15.648 -58.969 -38.531 1 26.69 196 LEU B O 1
ATOM 3124 N N . GLU B 1 197 ? -17.375 -59.438 -37.344 1 24.14 197 GLU B N 1
ATOM 3125 C CA . GLU B 1 197 ? -17.734 -60.75 -37.875 1 24.14 197 GLU B CA 1
ATOM 3126 C C . GLU B 1 197 ? -18.812 -60.625 -38.969 1 24.14 197 GLU B C 1
ATOM 3128 O O . GLU B 1 197 ? -19.672 -59.75 -38.875 1 24.14 197 GLU B O 1
#

InterPro domains:
  IPR001849 Pleckstrin homology domain [PF00169] (20-114)
  IPR001849 Pleckstrin homology domain [PS50003] (17-116)
  IPR001849 Pleckstrin homology domain [SM00233] (18-118)
  IPR011993 PH-like domain superfamily [G3DSA:2.30.29.30] (15-116)
  IPR045188 PH domain containing protein Boi1/Boi2-like [PTHR22902] (2-130)

Nearest PDB structures (foldseek):
  1fgz-assembly1_A  TM=8.937E-01  e=3.166E-09  Mus musculus
  6bbp-assembly1_A  TM=8.447E-01  e=2.813E-09  Mus musculus
  4kax-assembly1_B  TM=7.523E-01  e=8.136E-10  Homo sapiens
  6bbq-assembly1_A  TM=8.332E-01  e=1.471E-08  Mus musculus
  2w2w-assembly9_I  TM=8.731E-01  e=1.763E-05  Homo sapiens

Secondary structure (DSSP, 8-state):
---B-HHHHHHHT-SSPPSEEEEEEEEPTTT-PEEEEEEEEETTEEEEESSTT-SS-SEEEE-SSEEEEEE--SS-SSEEEEEESSSTT-S-EEEEE-SSHHHHHHHHHHHHT--HHHHHHHHHHHHHHHHHTT-S-SS-SHHHHGGGSHHHHHTT---SSSTTTSHHHHHHHHHHHHHHHHHTTTS----------/---B-HHHHHHHT-SSPPSEEEEEEEEPTTT-PEEEEEEEEETTEEEEESSTT-SS-SEEEE-SSEEEEEE--SS-SSEEEEEESSSSSTT-EEEEE-SSHHHHHHHHHHHHT--HHHHHHHHHHHHHHHHHTT-S-SS-HHHHHHHHSHHHHHTT---SSSTTSSHHHHHHHHHHHHHHHHHHHHGGG--------

Solvent-accessible surface area (backbone atoms only — not comparable to full-atom values): 21199 Å² total; per-residue (Å²): 131,76,58,42,46,62,48,52,57,23,56,76,57,40,84,69,78,57,79,42,72,48,69,35,25,41,48,36,88,86,76,68,43,69,40,69,24,27,33,37,29,49,71,38,35,37,35,31,19,71,46,80,84,58,90,64,55,52,27,44,43,51,39,61,72,56,46,41,35,79,37,91,50,94,86,45,67,46,24,31,31,44,33,33,88,72,43,83,57,50,85,46,62,47,46,34,27,30,86,40,66,69,54,29,30,50,49,40,31,53,57,35,52,22,21,55,66,56,52,50,50,48,39,53,50,51,41,50,51,32,45,70,69,58,70,36,60,90,42,60,52,73,30,19,49,18,17,66,33,76,30,5,49,78,23,83,50,53,26,29,82,40,54,37,44,62,58,38,45,58,53,36,48,48,43,47,45,46,56,49,53,62,58,54,65,68,74,66,80,83,73,78,80,73,79,87,125,132,76,58,42,45,64,48,51,56,25,57,76,57,41,83,68,78,57,79,41,71,47,68,34,25,42,49,36,88,85,78,68,44,69,41,69,24,27,34,36,28,49,72,39,35,38,37,30,19,70,46,79,83,58,89,66,54,51,29,44,43,51,38,63,74,55,46,38,36,81,37,93,50,94,86,46,66,46,23,31,31,43,32,34,86,71,43,81,48,52,89,48,61,47,46,33,28,30,88,38,65,68,54,27,36,52,49,41,31,52,56,34,50,22,22,54,68,52,51,51,51,45,38,53,50,50,46,50,50,33,46,70,68,59,70,38,62,91,35,57,58,72,32,29,54,23,40,67,30,76,27,8,54,75,23,79,61,64,44,18,78,58,89,42,52,71,81,34,48,62,51,44,51,47,45,51,48,48,58,50,54,60,59,58,63,70,65,67,72,78,72,76,80,72,79,82,124

Radius of gyration: 26.04 Å; Cα contacts (8 Å, |Δi|>4): 719; chains: 2; bounding box: 45×113×91 Å

Sequence (394 aa):
MKLHETSVLGYSRMVAPPDRQGRLYKKSERSSSYQRRWCELRGNLLFYWERQGDREPLGLILLEGCTVELQESATEPFTFEISYSHGSLGHRAYKMAAEDQASMEGWVRALSTASFNYLRALLTDLEGQYRASGALGATPLEERAVERSPLVEAVGLPDFEGLHCQFGEEIMKLRARWREGRAGGDQTAQGDLIDLEMKLHETSVLGYSRMVAPPDRQGRLYKKSERSSSYQRRWCELRGNLLFYWERQGDREPLGLILLEGCTVELQESATEPFTFEISYSHGSLGHRAYKMAAEDQASMEGWVRALSTASFNYLRALLTDLEGQYRASGALGATPLEERAVERSPLVEAVGLPDFEGLHCQFGEEIMKLRARWREGRAGGDQTAQGDLIDLE